Protein AF-A0A6P8WBK1-F1 (afdb_monomer)

Structure (mmCIF, N/CA/C/O backbone):
data_AF-A0A6P8WBK1-F1
#
_entry.id   AF-A0A6P8WBK1-F1
#
loop_
_atom_site.group_PDB
_atom_site.id
_atom_site.type_symbol
_atom_site.label_atom_id
_atom_site.label_alt_id
_atom_site.label_comp_id
_atom_site.label_asym_id
_atom_site.label_entity_id
_atom_site.label_seq_id
_atom_site.pdbx_PDB_ins_code
_atom_site.Cartn_x
_atom_site.Cartn_y
_atom_site.Cartn_z
_atom_site.occupancy
_atom_site.B_iso_or_equiv
_atom_site.auth_seq_id
_atom_site.auth_comp_id
_atom_site.auth_asym_id
_atom_site.auth_atom_id
_atom_site.pdbx_PDB_model_num
ATOM 1 N N . MET A 1 1 ? 3.981 6.928 -45.969 1.00 49.25 1 MET A N 1
ATOM 2 C CA . MET A 1 1 ? 4.289 7.578 -47.267 1.00 49.25 1 MET A CA 1
ATOM 3 C C . MET A 1 1 ? 5.697 7.274 -47.770 1.00 49.25 1 MET A C 1
ATOM 5 O O . MET A 1 1 ? 5.791 6.358 -48.568 1.00 49.25 1 MET A O 1
ATOM 9 N N . LEU A 1 2 ? 6.772 7.956 -47.332 1.00 50.53 2 LEU A N 1
ATOM 10 C CA . LEU A 1 2 ? 8.118 7.822 -47.944 1.00 50.53 2 LEU A CA 1
ATOM 11 C C . LEU A 1 2 ? 8.591 6.363 -48.111 1.00 50.53 2 LEU A C 1
ATOM 13 O O . LEU A 1 2 ? 8.940 5.951 -49.212 1.00 50.53 2 LEU A O 1
ATOM 17 N N . SER A 1 3 ? 8.511 5.557 -47.048 1.00 50.16 3 SER A N 1
ATOM 18 C CA . SER A 1 3 ? 8.897 4.136 -47.063 1.00 50.16 3 SER A CA 1
ATOM 19 C C . SER A 1 3 ? 8.063 3.263 -48.009 1.00 50.16 3 SER A C 1
ATOM 21 O O . SER A 1 3 ? 8.526 2.206 -48.412 1.00 50.16 3 SER A O 1
ATOM 23 N N . ILE A 1 4 ? 6.843 3.698 -48.345 1.00 50.34 4 ILE A N 1
ATOM 24 C CA . ILE A 1 4 ? 5.901 2.976 -49.211 1.00 50.34 4 ILE A CA 1
ATOM 25 C C . ILE A 1 4 ? 6.202 3.305 -50.676 1.00 50.34 4 ILE A C 1
ATOM 27 O O . ILE A 1 4 ? 6.369 2.392 -51.473 1.00 50.34 4 ILE A O 1
ATOM 31 N N . LYS A 1 5 ? 6.383 4.590 -51.027 1.00 50.84 5 LYS A N 1
ATOM 32 C CA . LYS A 1 5 ? 6.794 4.969 -52.393 1.00 50.84 5 LYS A CA 1
ATOM 33 C C . LYS A 1 5 ? 8.163 4.394 -52.777 1.00 50.84 5 LYS A C 1
ATOM 35 O O . LYS A 1 5 ? 8.322 3.948 -53.902 1.00 50.84 5 LYS A O 1
ATOM 40 N N . ARG A 1 6 ? 9.116 4.305 -51.840 1.00 52.78 6 ARG A N 1
ATOM 41 C CA . ARG A 1 6 ? 10.422 3.657 -52.086 1.00 52.78 6 ARG A CA 1
ATOM 42 C C . ARG A 1 6 ? 10.307 2.159 -52.444 1.00 52.78 6 ARG A C 1
ATOM 44 O O . ARG A 1 6 ? 11.237 1.615 -53.025 1.00 52.78 6 ARG A O 1
ATOM 51 N N . ALA A 1 7 ? 9.201 1.492 -52.109 1.00 52.00 7 ALA A N 1
ATOM 52 C CA . ALA A 1 7 ? 8.960 0.093 -52.468 1.00 52.00 7 ALA A CA 1
ATOM 53 C C . ALA A 1 7 ? 8.260 -0.086 -53.833 1.00 52.00 7 ALA A C 1
ATOM 55 O O . ALA A 1 7 ? 8.125 -1.217 -54.285 1.00 52.00 7 ALA A O 1
ATOM 56 N N . ALA A 1 8 ? 7.817 1.000 -54.482 1.00 54.19 8 ALA A N 1
ATOM 57 C CA . ALA A 1 8 ? 7.004 0.954 -55.702 1.00 54.19 8 ALA A CA 1
ATOM 58 C C . ALA A 1 8 ? 7.810 0.936 -57.019 1.00 54.19 8 ALA A C 1
ATOM 60 O O . ALA A 1 8 ? 7.217 0.828 -58.084 1.00 54.19 8 ALA A O 1
ATOM 61 N N . GLY A 1 9 ? 9.142 1.036 -56.967 1.00 53.72 9 GLY A N 1
ATOM 62 C CA . GLY A 1 9 ? 10.023 0.928 -58.140 1.00 53.72 9 GLY A CA 1
ATOM 63 C C . GLY A 1 9 ? 10.245 2.218 -58.942 1.00 53.72 9 GLY A C 1
ATOM 64 O O . GLY A 1 9 ? 11.305 2.340 -59.546 1.00 53.72 9 GLY A O 1
ATOM 65 N N . ASP A 1 10 ? 9.319 3.183 -58.898 1.00 53.72 10 ASP A N 1
ATOM 66 C CA . ASP A 1 10 ? 9.472 4.504 -59.536 1.00 53.72 10 ASP A CA 1
ATOM 67 C C . ASP A 1 10 ? 10.758 5.243 -59.102 1.00 53.72 10 ASP A C 1
ATOM 69 O O . ASP A 1 10 ? 11.183 5.143 -57.944 1.00 53.72 10 ASP A O 1
ATOM 73 N N . ASP A 1 11 ? 11.304 6.082 -59.996 1.00 54.44 11 ASP A N 1
ATOM 74 C CA . ASP A 1 11 ? 12.456 6.965 -59.750 1.00 54.44 11 ASP A CA 1
ATOM 75 C C . ASP A 1 11 ? 12.191 7.983 -58.623 1.00 54.44 11 ASP A C 1
ATOM 77 O O . ASP A 1 11 ? 11.769 9.129 -58.820 1.00 54.44 11 ASP A O 1
ATOM 81 N N . PHE A 1 12 ? 12.432 7.547 -57.387 1.00 58.59 12 PHE A N 1
ATOM 82 C CA . PHE A 1 12 ? 12.111 8.312 -56.190 1.00 58.59 12 PHE A CA 1
ATOM 83 C C . PHE A 1 12 ? 13.160 9.394 -55.889 1.00 58.59 12 PHE A C 1
ATOM 85 O O . PHE A 1 12 ? 14.074 9.204 -55.079 1.00 58.59 12 PHE A O 1
ATOM 92 N N . ASN A 1 13 ? 12.979 10.571 -56.486 1.00 66.12 13 ASN A N 1
ATOM 93 C CA . ASN A 1 13 ? 13.666 11.784 -56.050 1.00 66.12 13 ASN A CA 1
ATOM 94 C C . ASN A 1 13 ? 13.172 12.242 -54.665 1.00 66.12 13 ASN A C 1
ATOM 96 O O . ASN A 1 13 ? 11.973 12.282 -54.379 1.00 66.12 13 ASN A O 1
ATOM 100 N N . TYR A 1 14 ? 14.113 12.614 -53.793 1.00 72.25 14 TYR A N 1
ATOM 101 C CA . TYR A 1 14 ? 13.804 13.183 -52.478 1.00 72.25 14 TYR A CA 1
ATOM 102 C C . TYR A 1 14 ? 13.418 14.660 -52.621 1.00 72.25 14 TYR A C 1
ATOM 104 O O . TYR A 1 14 ? 14.058 15.361 -53.406 1.00 72.25 14 TYR A O 1
ATOM 112 N N . PRO A 1 15 ? 12.445 15.166 -51.838 1.00 80.06 15 PRO A N 1
ATOM 113 C CA . PRO A 1 15 ? 12.038 16.564 -51.923 1.00 80.06 15 PRO A CA 1
ATOM 114 C C . PRO A 1 15 ? 13.207 17.522 -51.682 1.00 80.06 15 PRO A C 1
ATOM 116 O O . PRO A 1 15 ? 13.908 17.428 -50.669 1.00 80.06 15 PRO A O 1
ATOM 119 N N . CYS A 1 16 ? 13.399 18.465 -52.598 1.00 81.31 16 CYS A N 1
ATOM 120 C CA . CYS A 1 16 ? 14.460 19.458 -52.520 1.00 81.31 16 CYS A CA 1
ATOM 121 C C . CYS A 1 16 ? 14.173 20.522 -51.442 1.00 81.31 16 CYS A C 1
ATOM 123 O O . CYS A 1 16 ? 13.062 20.647 -50.922 1.00 81.31 16 CYS A O 1
ATOM 125 N N . SER A 1 17 ? 15.165 21.364 -51.127 1.00 81.62 17 SER A N 1
ATOM 126 C CA . SER A 1 17 ? 15.037 22.429 -50.110 1.00 81.62 17 SER A CA 1
ATOM 127 C C . SER A 1 17 ? 13.843 23.379 -50.350 1.00 81.62 17 SER A C 1
ATOM 129 O O . SER A 1 17 ? 13.209 23.850 -49.399 1.00 81.62 17 SER A O 1
ATOM 131 N N . ARG A 1 18 ? 13.469 23.612 -51.620 1.00 86.50 18 ARG A N 1
ATOM 132 C CA . ARG A 1 18 ? 12.297 24.419 -52.003 1.00 86.50 18 ARG A CA 1
ATOM 133 C C . ARG A 1 18 ? 10.975 23.711 -51.682 1.00 86.50 18 ARG A C 1
ATOM 135 O O . ARG A 1 18 ? 10.062 24.343 -51.164 1.00 86.50 18 ARG A O 1
ATOM 142 N N . GLU A 1 19 ? 10.878 22.406 -51.912 1.00 84.94 19 GLU A N 1
ATOM 143 C CA . GLU A 1 19 ? 9.683 21.615 -51.585 1.00 84.94 19 GLU A CA 1
ATOM 144 C C . GLU A 1 19 ? 9.542 21.400 -50.073 1.00 84.94 19 GLU A C 1
ATOM 146 O O . GLU A 1 19 ? 8.445 21.521 -49.533 1.00 84.94 19 GLU A O 1
ATOM 151 N N . LEU A 1 20 ? 10.655 21.179 -49.363 1.00 88.12 20 LEU A N 1
ATOM 152 C CA . LEU A 1 20 ? 10.691 21.131 -47.895 1.00 88.12 20 LEU A CA 1
ATOM 153 C C . LEU A 1 20 ? 10.234 22.458 -47.267 1.00 88.12 20 LEU A C 1
ATOM 155 O O . LEU A 1 20 ? 9.553 22.450 -46.244 1.00 88.12 20 LEU A O 1
ATOM 159 N N . THR A 1 21 ? 10.537 23.590 -47.912 1.00 89.25 21 THR A N 1
ATOM 160 C CA . THR A 1 21 ? 10.024 24.918 -47.534 1.00 89.25 21 THR A CA 1
ATOM 161 C C . THR A 1 21 ? 8.502 25.018 -47.702 1.00 89.25 21 THR A C 1
ATOM 163 O O . THR A 1 21 ? 7.817 25.491 -46.796 1.00 89.25 21 THR A O 1
ATOM 166 N N . VAL A 1 22 ? 7.951 24.547 -48.827 1.00 90.12 22 VAL A N 1
ATOM 167 C CA . VAL A 1 22 ? 6.494 24.543 -49.071 1.00 90.12 22 VAL A CA 1
ATOM 168 C C . VAL A 1 22 ? 5.770 23.614 -48.089 1.00 90.12 22 VAL A C 1
ATOM 170 O O . VAL A 1 22 ? 4.763 24.008 -47.501 1.00 90.12 22 VAL A O 1
ATOM 173 N N . MET A 1 23 ? 6.306 22.415 -47.842 1.00 90.62 23 MET A N 1
ATOM 174 C CA . MET A 1 23 ? 5.750 21.477 -46.861 1.00 90.62 23 MET A CA 1
ATOM 175 C C . MET A 1 23 ? 5.781 22.031 -45.433 1.00 90.62 23 MET A C 1
ATOM 177 O O . MET A 1 23 ? 4.791 21.896 -44.721 1.00 90.62 23 MET A O 1
ATOM 181 N N . ALA A 1 24 ? 6.866 22.691 -45.017 1.00 89.50 24 ALA A N 1
ATOM 182 C CA . ALA A 1 24 ? 6.954 23.298 -43.688 1.00 89.50 24 ALA A CA 1
ATOM 183 C C . ALA A 1 24 ? 5.895 24.393 -43.471 1.00 89.50 24 ALA A C 1
ATOM 185 O O . ALA A 1 24 ? 5.246 24.412 -42.428 1.00 89.50 24 ALA A O 1
ATOM 186 N N . LYS A 1 25 ? 5.665 25.253 -44.475 1.00 89.94 25 LYS A N 1
ATOM 187 C CA . LYS A 1 25 ? 4.601 26.270 -44.436 1.00 89.94 25 LYS A CA 1
ATOM 188 C C . LYS A 1 25 ? 3.211 25.640 -44.320 1.00 89.94 25 LYS A C 1
ATOM 190 O O . LYS A 1 25 ? 2.464 25.995 -43.415 1.00 89.94 25 LYS A O 1
ATOM 195 N N . ARG A 1 26 ? 2.897 24.658 -45.174 1.00 90.19 26 ARG A N 1
ATOM 196 C CA . ARG A 1 26 ? 1.583 23.989 -45.190 1.00 90.19 26 ARG A CA 1
ATOM 197 C C . ARG A 1 26 ? 1.305 23.173 -43.918 1.00 90.19 26 ARG A C 1
ATOM 199 O O . ARG A 1 26 ? 0.159 23.062 -43.495 1.00 90.19 26 ARG A O 1
ATOM 206 N N . LEU A 1 27 ? 2.342 22.631 -43.273 1.00 88.81 27 LEU A N 1
ATOM 207 C CA . LEU A 1 27 ? 2.215 21.990 -41.958 1.00 88.81 27 LEU A CA 1
ATOM 208 C C . LEU A 1 27 ? 1.874 22.995 -40.850 1.00 88.81 27 LEU A C 1
ATOM 210 O O . LEU A 1 27 ? 1.085 22.663 -39.979 1.00 88.81 27 LEU A O 1
ATOM 214 N N . ILE A 1 28 ? 2.426 24.209 -40.888 1.00 87.81 28 ILE A N 1
ATOM 215 C CA . ILE A 1 28 ? 2.133 25.289 -39.926 1.00 87.81 28 ILE A CA 1
ATOM 216 C C . ILE A 1 28 ? 0.763 25.940 -40.151 1.00 87.81 28 ILE A C 1
ATOM 218 O O . ILE A 1 28 ? 0.127 26.405 -39.206 1.00 87.81 28 ILE A O 1
ATOM 222 N N . GLU A 1 29 ? 0.303 25.959 -41.398 1.00 87.88 29 GLU A N 1
ATOM 223 C CA . GLU A 1 29 ? -1.050 26.360 -41.781 1.00 87.88 29 GLU A CA 1
ATOM 224 C C . GLU A 1 29 ? -2.097 25.378 -41.231 1.00 87.88 29 GLU A C 1
ATOM 226 O O . GLU A 1 29 ? -3.065 25.801 -40.604 1.00 87.88 29 GLU A O 1
ATOM 231 N N . TYR A 1 30 ? -1.864 24.069 -41.386 1.00 87.56 30 TYR A N 1
ATOM 232 C CA . TYR A 1 30 ? -2.767 23.015 -40.905 1.00 87.56 30 TYR A CA 1
ATOM 233 C C . TYR A 1 30 ? -2.643 22.732 -39.392 1.00 87.56 30 TYR A C 1
ATOM 235 O O . TYR A 1 30 ? -3.609 22.319 -38.754 1.00 87.56 30 TYR A O 1
ATOM 243 N N . TYR A 1 31 ? -1.467 22.964 -38.799 1.00 85.94 31 TYR A N 1
ATOM 244 C CA . TYR A 1 31 ? -1.184 22.758 -37.375 1.00 85.94 31 TYR A CA 1
ATOM 245 C C . TYR A 1 31 ? -0.540 24.017 -36.753 1.00 85.94 31 TYR A C 1
ATOM 247 O O . TYR A 1 31 ? 0.684 24.074 -36.590 1.00 85.94 31 TYR A O 1
ATOM 255 N N . PRO A 1 32 ? -1.338 25.033 -36.359 1.00 83.25 32 PRO A N 1
ATOM 256 C CA . PRO A 1 32 ? -0.823 26.325 -35.889 1.00 83.25 32 PRO A CA 1
ATOM 257 C C . PRO A 1 32 ? 0.069 26.266 -34.640 1.00 83.25 32 PRO A C 1
ATOM 259 O O . PRO A 1 32 ? 0.881 27.165 -34.433 1.00 83.25 32 PRO A O 1
ATOM 262 N N . MET A 1 33 ? -0.030 25.208 -33.826 1.00 84.75 33 MET A N 1
ATOM 263 C CA . MET A 1 33 ? 0.845 24.983 -32.667 1.00 84.75 33 MET A CA 1
ATOM 264 C C . MET A 1 33 ? 2.287 24.587 -33.035 1.00 84.75 33 MET A C 1
ATOM 266 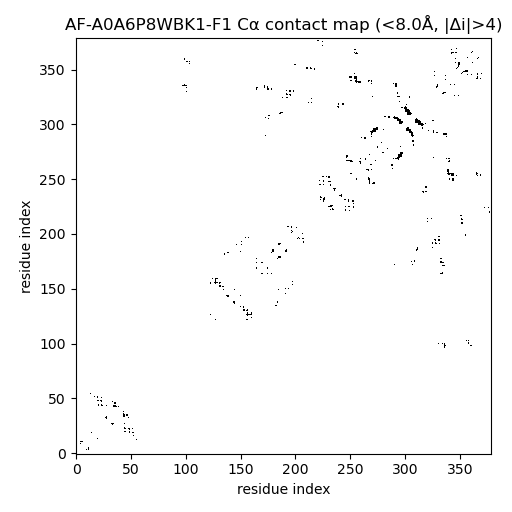O O . MET A 1 33 ? 3.133 24.502 -32.153 1.00 84.75 33 MET A O 1
ATOM 270 N N . LEU A 1 34 ? 2.588 24.363 -34.321 1.00 81.44 34 LEU A N 1
ATOM 271 C CA . LEU A 1 34 ? 3.954 24.158 -34.821 1.00 81.44 34 LEU A CA 1
ATOM 272 C C . LEU A 1 34 ? 4.682 25.473 -35.164 1.00 81.44 34 LEU A C 1
ATOM 274 O O . LEU A 1 34 ? 5.826 25.428 -35.619 1.00 81.44 34 LEU A O 1
ATOM 278 N N . ARG A 1 35 ? 4.035 26.635 -34.982 1.00 79.94 35 ARG A N 1
ATOM 279 C CA . ARG A 1 35 ? 4.643 27.956 -35.205 1.00 79.94 35 ARG A CA 1
ATOM 280 C C . ARG A 1 35 ? 5.620 28.308 -34.093 1.00 79.94 35 ARG A C 1
ATOM 282 O O . ARG A 1 35 ? 5.254 28.354 -32.920 1.00 79.94 35 ARG A O 1
ATOM 289 N N . ASP A 1 36 ? 6.839 28.649 -34.486 1.00 72.50 36 ASP A N 1
ATOM 290 C CA . ASP A 1 36 ? 7.854 29.157 -33.573 1.00 72.50 36 ASP A CA 1
ATOM 291 C C . ASP A 1 36 ? 7.599 30.641 -33.252 1.00 72.50 36 ASP A C 1
ATOM 293 O O . ASP A 1 36 ? 8.038 31.535 -33.976 1.00 72.50 36 ASP A O 1
ATOM 297 N N . ARG A 1 37 ? 6.861 30.902 -32.163 1.00 68.19 37 ARG A N 1
ATOM 298 C CA . ARG A 1 37 ? 6.502 32.264 -31.715 1.00 68.19 37 ARG A CA 1
ATOM 299 C C . ARG A 1 37 ? 7.699 33.113 -31.259 1.00 68.19 37 ARG A C 1
ATOM 301 O O . ARG A 1 37 ? 7.513 34.299 -31.013 1.00 68.19 37 ARG A O 1
ATOM 308 N N . SER A 1 38 ? 8.899 32.536 -31.135 1.00 66.62 38 SER A N 1
ATOM 309 C CA . SER A 1 38 ? 10.115 33.272 -30.753 1.00 66.62 38 SER A CA 1
ATOM 310 C C . SER A 1 38 ? 10.794 33.986 -31.930 1.00 66.62 38 SER A C 1
ATOM 312 O O . SER A 1 38 ? 11.631 34.862 -31.720 1.00 66.62 38 SER A O 1
ATOM 314 N N . GLN A 1 39 ? 10.445 33.630 -33.172 1.00 59.78 39 GLN A N 1
ATOM 315 C CA . GLN A 1 39 ? 11.087 34.153 -34.379 1.00 59.78 39 GLN A CA 1
ATOM 316 C C . GLN A 1 39 ? 10.207 35.186 -35.092 1.00 59.78 39 GLN A C 1
ATOM 318 O O . GLN A 1 39 ? 8.990 35.040 -35.190 1.00 59.78 39 GLN A O 1
ATOM 323 N N . THR A 1 40 ? 10.832 36.225 -35.654 1.00 57.47 40 THR A N 1
ATOM 324 C CA . THR A 1 40 ? 10.134 37.258 -36.433 1.00 57.47 40 THR A CA 1
ATOM 325 C C . THR A 1 40 ? 9.392 36.633 -37.626 1.00 57.47 40 THR A C 1
ATOM 327 O O . THR A 1 40 ? 9.942 35.783 -38.332 1.00 57.47 40 THR A O 1
ATOM 330 N N . SER A 1 41 ? 8.161 37.088 -37.892 1.00 59.25 41 SER A N 1
ATOM 331 C CA . SER A 1 41 ? 7.135 36.413 -38.724 1.00 59.25 41 SER A CA 1
ATOM 332 C C . SER A 1 41 ? 7.546 35.953 -40.135 1.00 59.25 41 SER A C 1
ATOM 334 O O . SER A 1 41 ? 6.912 35.082 -40.730 1.00 59.25 41 SER A O 1
ATOM 336 N N . ARG A 1 42 ? 8.643 36.476 -40.694 1.00 57.59 42 ARG A N 1
ATOM 337 C CA . ARG A 1 42 ? 9.195 36.030 -41.985 1.00 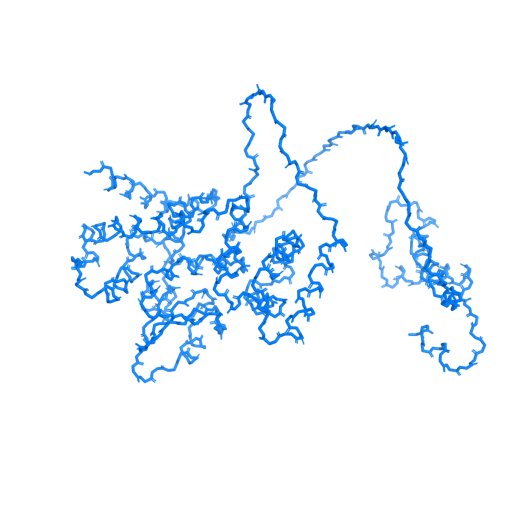57.59 42 ARG A CA 1
ATOM 338 C C . ARG A 1 42 ? 9.736 34.581 -41.946 1.00 57.59 42 ARG A C 1
ATOM 340 O O . ARG A 1 42 ? 9.844 33.966 -43.010 1.00 57.59 42 ARG A O 1
ATOM 347 N N . ALA A 1 43 ? 10.035 34.025 -40.763 1.00 68.12 43 ALA A N 1
ATOM 348 C CA . ALA A 1 43 ? 10.775 32.764 -40.592 1.00 68.12 43 ALA A CA 1
ATOM 349 C C . ALA A 1 43 ? 10.078 31.641 -39.780 1.00 68.12 43 ALA A C 1
ATOM 351 O O . ALA A 1 43 ? 10.697 30.596 -39.589 1.00 68.12 43 ALA A O 1
ATOM 352 N N . GLU A 1 44 ? 8.807 31.784 -39.367 1.00 80.00 44 GLU A N 1
ATOM 353 C CA . GLU A 1 44 ? 8.071 30.840 -38.475 1.00 80.00 44 GLU A CA 1
ATOM 354 C C . GLU A 1 44 ? 8.177 29.338 -38.845 1.00 80.00 44 GLU A C 1
ATOM 356 O O . GLU A 1 44 ? 8.036 28.461 -37.994 1.00 80.00 44 GLU A O 1
ATOM 361 N N . TRP A 1 45 ? 8.419 29.031 -40.123 1.00 82.06 45 TRP A N 1
ATOM 362 C CA . TRP A 1 45 ? 8.482 27.690 -40.717 1.00 82.06 45 TRP A CA 1
ATOM 363 C C . TRP A 1 45 ? 9.891 27.080 -40.792 1.00 82.06 45 TRP A C 1
ATOM 365 O O . TRP A 1 45 ? 10.030 25.901 -41.132 1.00 82.06 45 TRP A O 1
ATOM 375 N N . GLU A 1 46 ? 10.946 27.828 -40.462 1.00 85.25 46 GLU A N 1
ATOM 376 C CA . GLU A 1 46 ? 12.328 27.355 -40.598 1.00 85.25 46 GLU A CA 1
ATOM 377 C C . GLU A 1 46 ? 12.661 26.240 -39.587 1.00 85.25 46 GLU A C 1
ATOM 379 O O . GLU A 1 46 ? 13.359 25.282 -39.927 1.00 85.25 46 GLU A O 1
ATOM 384 N N . THR A 1 47 ? 12.102 26.290 -38.372 1.00 86.56 47 THR A N 1
ATOM 385 C CA . THR A 1 47 ? 12.254 25.233 -37.352 1.00 86.56 47 THR A CA 1
ATOM 386 C C . THR A 1 47 ? 11.640 23.904 -37.823 1.00 86.56 47 THR A C 1
ATOM 388 O O . THR A 1 47 ? 12.289 22.858 -37.739 1.00 86.56 47 THR A O 1
ATOM 391 N N . VAL A 1 48 ? 10.443 23.932 -38.425 1.00 87.75 48 VAL A N 1
ATOM 392 C CA . VAL A 1 48 ? 9.795 22.745 -39.019 1.00 87.75 48 VAL A CA 1
ATOM 393 C C . VAL A 1 48 ? 10.588 22.227 -40.225 1.00 87.75 48 VAL A C 1
ATOM 395 O O . VAL A 1 48 ? 10.869 21.031 -40.318 1.00 87.75 48 VAL A O 1
ATOM 398 N N . LYS A 1 49 ? 11.039 23.117 -41.119 1.00 88.88 49 LYS A N 1
ATOM 399 C CA . LYS A 1 49 ? 11.891 22.767 -42.270 1.00 88.88 49 LYS A CA 1
ATOM 400 C C . LYS A 1 49 ? 13.196 22.086 -41.850 1.00 88.88 49 LYS A C 1
ATOM 402 O O . LYS A 1 49 ? 13.559 21.078 -42.454 1.00 88.88 49 LYS A O 1
ATOM 407 N N . LYS A 1 50 ? 13.878 22.569 -40.804 1.00 87.31 50 LYS A N 1
ATOM 408 C CA . LYS A 1 50 ? 15.090 21.932 -40.250 1.00 87.31 50 LYS A CA 1
ATOM 409 C C . LYS A 1 50 ? 14.813 20.498 -39.780 1.00 87.31 50 LYS A C 1
ATOM 411 O O . LYS A 1 50 ? 15.613 19.602 -40.054 1.00 87.31 50 LYS A O 1
ATOM 416 N N . GLN A 1 51 ? 13.664 20.245 -39.145 1.00 87.50 51 GLN A N 1
ATOM 417 C CA . GLN A 1 51 ? 13.259 18.886 -38.761 1.00 87.50 51 GLN A CA 1
ATOM 418 C C . GLN A 1 51 ? 12.964 17.993 -39.978 1.00 87.50 51 GLN A C 1
ATOM 420 O O . GLN A 1 51 ? 13.412 16.844 -40.009 1.00 87.50 51 GLN A O 1
ATOM 425 N N . LEU A 1 52 ? 12.265 18.508 -40.999 1.00 87.50 52 LEU A N 1
ATOM 426 C CA . LEU A 1 52 ? 12.005 17.776 -42.246 1.00 87.50 52 LEU A CA 1
ATOM 427 C C . LEU A 1 52 ? 13.305 17.441 -42.997 1.00 87.50 52 LEU A C 1
ATOM 429 O O . LEU A 1 52 ? 13.490 16.301 -43.419 1.00 87.50 52 LEU A O 1
ATOM 433 N N . LEU A 1 53 ? 14.237 18.393 -43.104 1.00 85.19 53 LEU A N 1
ATOM 434 C CA . LEU A 1 53 ? 15.542 18.184 -43.737 1.00 85.19 53 LEU A CA 1
ATOM 435 C C . LEU A 1 53 ? 16.356 17.109 -43.001 1.00 85.19 53 LEU A C 1
ATOM 437 O O . LEU A 1 53 ? 16.863 16.190 -43.639 1.00 85.19 53 LEU A O 1
ATOM 441 N N . LYS A 1 54 ? 16.399 17.151 -41.661 1.00 83.81 54 LYS A N 1
ATOM 442 C CA . LYS A 1 54 ? 17.043 16.115 -40.834 1.00 83.81 54 LYS A CA 1
ATOM 443 C C . LYS A 1 54 ? 16.385 14.739 -41.012 1.00 83.81 54 LYS A C 1
ATOM 445 O O . LYS A 1 54 ? 17.081 13.726 -41.058 1.00 83.81 54 LYS A O 1
ATOM 450 N N . ARG A 1 55 ? 15.052 14.680 -41.157 1.00 81.06 55 ARG A N 1
ATOM 451 C CA . ARG A 1 55 ? 14.319 13.440 -41.483 1.00 81.06 55 ARG A CA 1
ATOM 452 C C . ARG A 1 55 ? 14.701 12.899 -42.866 1.00 81.06 55 ARG A C 1
ATOM 454 O O . ARG A 1 55 ? 14.883 11.692 -42.976 1.00 81.06 55 ARG A O 1
ATOM 461 N N . VAL A 1 56 ? 14.860 13.750 -43.885 1.00 78.88 56 VAL A N 1
ATOM 462 C CA . VAL A 1 56 ? 15.328 13.333 -45.222 1.00 78.88 56 VAL A CA 1
ATOM 463 C C . VAL A 1 56 ? 16.780 12.850 -45.170 1.00 78.88 56 VAL A C 1
ATOM 465 O O . VAL A 1 56 ? 17.049 11.739 -45.612 1.00 78.88 56 VAL A O 1
ATOM 468 N N . GLN A 1 57 ? 17.691 13.609 -44.554 1.00 72.81 57 GLN A N 1
ATOM 469 C CA . GLN A 1 57 ? 19.115 13.259 -44.441 1.00 72.81 57 GLN A CA 1
ATOM 470 C C . GLN A 1 57 ? 19.345 11.906 -43.744 1.00 72.81 57 GLN A C 1
ATOM 472 O O . GLN A 1 57 ? 20.111 11.078 -44.236 1.00 72.81 57 GLN A O 1
ATOM 477 N N . ASN A 1 58 ? 18.618 11.639 -42.652 1.00 71.31 58 ASN A N 1
ATOM 478 C CA . ASN A 1 58 ? 18.637 10.346 -41.955 1.00 71.31 58 ASN A CA 1
ATOM 479 C C . ASN A 1 58 ? 18.091 9.176 -42.799 1.00 71.31 58 ASN A C 1
ATOM 481 O O . ASN A 1 58 ? 18.302 8.018 -42.448 1.00 71.31 58 ASN A O 1
ATOM 485 N N . VAL A 1 59 ? 17.346 9.468 -43.867 1.00 66.62 59 VAL A N 1
ATOM 486 C CA . VAL A 1 59 ? 16.700 8.493 -44.755 1.00 66.62 59 VAL A CA 1
ATOM 487 C C . VAL A 1 59 ? 17.494 8.298 -46.055 1.00 66.62 59 VAL A C 1
ATOM 489 O O . VAL A 1 59 ? 17.375 7.236 -46.668 1.00 66.62 59 VAL A O 1
ATOM 492 N N . THR A 1 60 ? 18.320 9.265 -46.470 1.00 56.09 60 THR A N 1
ATOM 493 C CA . THR A 1 60 ? 19.144 9.219 -47.695 1.00 56.09 60 THR A CA 1
ATOM 494 C C . THR A 1 60 ? 20.509 8.540 -47.540 1.00 56.09 60 THR A C 1
ATOM 496 O O . THR A 1 60 ? 21.186 8.333 -48.543 1.00 56.09 60 THR A O 1
ATOM 499 N N . THR A 1 61 ? 20.951 8.191 -46.328 1.00 43.97 61 THR A N 1
ATOM 500 C CA . THR A 1 61 ? 22.254 7.532 -46.122 1.00 43.97 61 THR A CA 1
ATOM 501 C C . THR A 1 61 ? 22.278 6.112 -46.725 1.00 43.97 61 THR A C 1
ATOM 503 O O . THR A 1 61 ? 21.427 5.286 -46.384 1.00 43.97 61 THR A O 1
ATOM 506 N N . PRO A 1 62 ? 23.232 5.781 -47.625 1.00 39.81 62 PRO A N 1
ATOM 507 C CA . PRO A 1 62 ? 23.287 4.459 -48.251 1.00 39.81 62 PRO A CA 1
ATOM 508 C C . PRO A 1 62 ? 23.607 3.316 -47.278 1.00 39.81 62 PRO A C 1
ATOM 510 O O . PRO A 1 62 ? 24.217 3.512 -46.226 1.00 39.81 62 PRO A O 1
ATOM 513 N N . LYS A 1 63 ? 23.244 2.091 -47.686 1.00 46.81 63 LYS A N 1
ATOM 514 C CA . LYS A 1 63 ? 23.525 0.827 -46.983 1.00 46.81 63 LYS A CA 1
ATOM 515 C C . LYS A 1 63 ? 25.002 0.747 -46.560 1.00 46.81 63 LYS A C 1
ATOM 517 O O . LYS A 1 63 ? 25.874 0.517 -47.398 1.00 46.81 63 LYS A O 1
ATOM 522 N N . LYS A 1 64 ? 25.290 0.882 -45.262 1.00 36.31 64 LYS A N 1
ATOM 523 C CA . LYS A 1 64 ? 26.649 0.699 -44.734 1.00 36.31 64 LYS A CA 1
ATOM 524 C C . LYS A 1 64 ? 27.023 -0.782 -44.847 1.00 36.31 64 LYS A C 1
ATOM 526 O O . LYS A 1 64 ? 26.431 -1.610 -44.159 1.00 36.31 64 LYS A O 1
ATOM 531 N N . LYS A 1 65 ? 27.982 -1.118 -45.721 1.00 38.31 65 LYS A N 1
ATOM 532 C CA . LYS A 1 65 ? 28.556 -2.473 -45.787 1.00 38.31 65 LYS A CA 1
ATOM 533 C C . LYS A 1 65 ? 29.084 -2.860 -44.402 1.00 38.31 65 LYS A C 1
ATOM 535 O O . LYS A 1 65 ? 29.707 -2.040 -43.726 1.00 38.31 65 LYS A O 1
ATOM 540 N N . GLN A 1 66 ? 28.828 -4.099 -43.995 1.00 37.03 66 GLN A N 1
ATOM 541 C CA . GLN A 1 66 ? 29.370 -4.666 -42.764 1.00 37.03 66 GLN A CA 1
ATOM 542 C C . GLN A 1 66 ? 30.900 -4.728 -42.887 1.00 37.03 66 GLN A C 1
ATOM 544 O O . GLN A 1 66 ? 31.419 -5.214 -43.889 1.00 37.03 66 GLN A O 1
ATOM 549 N N . GLY A 1 67 ? 31.610 -4.170 -41.906 1.00 38.56 67 GLY A N 1
ATOM 550 C CA . GLY A 1 67 ? 33.065 -4.017 -41.919 1.00 38.56 67 GLY A CA 1
ATOM 551 C C . GLY A 1 67 ? 33.663 -4.310 -40.546 1.00 38.56 67 GLY A C 1
ATOM 552 O O . GLY A 1 67 ? 32.974 -4.193 -39.532 1.00 38.56 67 GLY A O 1
ATOM 553 N N . SER A 1 68 ? 34.925 -4.733 -40.540 1.00 33.50 68 SER A N 1
ATOM 554 C CA . SER A 1 68 ? 35.592 -5.375 -39.404 1.00 33.50 68 SER A CA 1
ATOM 555 C C . SER A 1 68 ? 35.725 -4.498 -38.154 1.00 33.50 68 SER A C 1
ATOM 557 O O . SER A 1 68 ? 35.948 -3.290 -38.235 1.00 33.50 68 SER A O 1
ATOM 559 N N . THR A 1 69 ? 35.643 -5.136 -36.986 1.00 38.09 69 THR A N 1
ATOM 560 C CA . THR A 1 69 ? 35.740 -4.516 -35.656 1.00 38.09 69 THR A CA 1
ATOM 561 C C . THR A 1 69 ? 37.142 -3.946 -35.369 1.00 38.09 69 THR A C 1
ATOM 563 O O . THR A 1 69 ? 38.107 -4.712 -35.385 1.00 38.09 69 THR A O 1
ATOM 566 N N . PRO A 1 70 ? 37.291 -2.649 -35.032 1.00 39.19 70 PRO A N 1
ATOM 567 C CA . PRO A 1 70 ? 38.546 -2.093 -34.515 1.00 39.19 70 PRO A CA 1
ATOM 568 C C . PRO A 1 70 ? 38.745 -2.396 -33.021 1.00 39.19 70 PRO A C 1
ATOM 570 O O . PRO A 1 70 ? 37.781 -2.487 -32.262 1.00 39.19 70 PRO A O 1
ATOM 573 N N . SER A 1 71 ? 40.003 -2.516 -32.583 1.00 28.84 71 SER A N 1
ATOM 574 C CA . SER A 1 71 ? 40.352 -2.892 -31.203 1.00 28.84 71 SER A CA 1
ATOM 575 C C . SER A 1 71 ? 40.492 -1.705 -30.227 1.00 28.84 71 SER A C 1
ATOM 577 O O . SER A 1 71 ? 40.604 -0.540 -30.602 1.00 28.84 71 SER A O 1
ATOM 579 N N . ARG A 1 72 ? 40.483 -2.051 -28.938 1.00 34.16 72 ARG A N 1
ATOM 580 C CA . ARG A 1 72 ? 40.432 -1.220 -27.723 1.00 34.16 72 ARG A CA 1
ATOM 581 C C . ARG A 1 72 ? 41.706 -0.390 -27.483 1.00 34.16 72 ARG A C 1
ATOM 583 O O . ARG A 1 72 ? 42.791 -0.961 -27.430 1.00 34.16 72 ARG A O 1
ATOM 590 N N . LYS A 1 73 ? 41.566 0.912 -27.176 1.00 29.52 73 LYS A N 1
ATOM 591 C CA . LYS A 1 73 ? 42.540 1.731 -26.408 1.00 29.52 73 LYS A CA 1
ATOM 592 C C . LYS A 1 73 ? 41.857 2.952 -25.743 1.00 29.52 73 LYS A C 1
ATOM 594 O O . LYS A 1 73 ? 40.845 3.442 -26.229 1.00 29.52 73 LYS A O 1
ATOM 599 N N . ARG A 1 74 ? 42.404 3.393 -24.603 1.00 30.58 74 ARG A N 1
ATOM 600 C CA . ARG A 1 74 ? 42.042 4.538 -23.717 1.00 30.58 74 ARG A CA 1
ATOM 601 C C . ARG A 1 74 ? 43.372 5.264 -23.363 1.00 30.58 74 ARG A C 1
ATOM 603 O O . ARG A 1 74 ? 44.415 4.652 -23.598 1.00 30.58 74 ARG A O 1
ATOM 610 N N . PRO A 1 75 ? 43.402 6.404 -22.638 1.00 45.88 75 PRO A N 1
ATOM 611 C CA . PRO A 1 75 ? 42.568 7.620 -22.697 1.00 45.88 75 PRO A CA 1
ATOM 612 C C . PRO A 1 75 ? 43.433 8.924 -22.688 1.00 45.88 75 PRO A C 1
ATOM 614 O O . PRO A 1 75 ? 44.643 8.837 -22.507 1.00 45.88 75 PRO A O 1
ATOM 617 N N . ARG A 1 76 ? 42.825 10.120 -22.837 1.00 27.03 76 ARG A N 1
ATOM 618 C CA . ARG A 1 76 ? 43.330 11.491 -22.490 1.00 27.03 76 ARG A CA 1
ATOM 619 C C . ARG A 1 76 ? 42.318 12.548 -23.007 1.00 27.03 76 ARG A C 1
ATOM 621 O O . ARG A 1 76 ? 41.623 12.228 -23.964 1.00 27.03 76 ARG A O 1
ATOM 628 N N . SER A 1 77 ? 42.200 13.795 -22.524 1.00 24.94 77 SER A N 1
ATOM 629 C CA . SER A 1 77 ? 42.425 14.409 -21.190 1.00 24.94 77 SER A CA 1
ATOM 630 C C . SER A 1 77 ? 42.081 15.919 -21.237 1.00 24.94 77 SER A C 1
ATOM 632 O O . SER A 1 77 ? 42.621 16.585 -22.116 1.00 24.94 77 SER A O 1
ATOM 634 N N . LEU A 1 78 ? 41.342 16.457 -20.245 1.00 23.98 78 LEU A N 1
ATOM 635 C CA . LEU A 1 78 ? 41.106 17.909 -19.994 1.00 23.98 78 LEU A CA 1
ATOM 636 C C . LEU A 1 78 ? 40.297 18.648 -21.107 1.00 23.98 78 LEU A C 1
ATOM 638 O O . LEU A 1 78 ? 40.113 18.096 -22.186 1.00 23.98 78 LEU A O 1
ATOM 642 N N . SER A 1 79 ? 39.712 19.844 -20.914 1.00 24.94 79 SER A N 1
ATOM 643 C CA . SER A 1 79 ? 39.740 20.817 -19.796 1.00 24.94 79 SER A CA 1
ATOM 644 C C . SER A 1 79 ? 38.364 21.480 -19.516 1.00 24.94 79 SER A C 1
ATOM 646 O O . SER A 1 79 ? 37.401 21.269 -20.245 1.00 24.94 79 SER A O 1
ATOM 648 N N . PHE A 1 80 ? 38.292 22.301 -18.458 1.00 24.72 80 PHE A N 1
ATOM 649 C CA . PHE A 1 80 ? 37.126 23.090 -18.010 1.00 24.72 80 PHE A CA 1
ATOM 650 C C . PHE A 1 80 ? 36.690 24.218 -18.969 1.00 24.72 80 PHE A C 1
ATOM 652 O O . PHE A 1 80 ? 37.543 24.825 -19.613 1.00 24.72 80 PHE A O 1
ATOM 659 N N . GLN A 1 81 ? 35.410 24.618 -18.883 1.00 25.14 81 GLN A N 1
ATOM 660 C CA . GLN A 1 81 ? 35.004 25.987 -18.492 1.00 25.14 81 GLN A CA 1
ATOM 661 C C . GLN A 1 81 ? 33.536 26.028 -17.995 1.00 25.14 81 GLN A C 1
ATOM 663 O O . GLN A 1 81 ? 32.798 25.063 -18.181 1.00 25.14 81 GLN A O 1
ATOM 668 N N . SER A 1 82 ? 33.147 27.103 -17.293 1.00 25.03 82 SER A N 1
ATOM 669 C CA . SER A 1 82 ? 31.879 27.259 -16.545 1.00 25.03 82 SER A CA 1
ATOM 670 C C . SER A 1 82 ? 31.380 28.714 -16.585 1.00 25.03 82 SER A C 1
ATOM 672 O O . SER A 1 82 ? 32.215 29.611 -16.699 1.00 25.03 82 SER A O 1
ATOM 674 N N . SER A 1 83 ? 30.062 28.951 -16.458 1.00 26.95 83 SER A N 1
ATOM 675 C CA . SER A 1 83 ? 29.443 30.225 -16.015 1.00 26.95 83 SER A CA 1
ATOM 676 C C . SER A 1 83 ? 27.943 30.078 -15.666 1.00 26.95 83 SER A C 1
ATOM 678 O O . SER A 1 83 ? 27.123 29.830 -16.544 1.00 26.95 83 SER A O 1
ATOM 680 N N . HIS A 1 84 ? 27.652 30.205 -14.365 1.00 25.66 84 HIS A N 1
ATOM 681 C CA . HIS A 1 84 ? 26.542 30.889 -13.654 1.00 25.66 84 HIS A CA 1
ATOM 682 C C . HIS A 1 84 ? 25.394 31.534 -14.486 1.00 25.66 84 HIS A C 1
ATOM 684 O O . HIS A 1 84 ? 25.674 32.195 -15.478 1.00 25.66 84 HIS A O 1
ATOM 690 N N . GLU A 1 85 ? 24.106 31.240 -14.204 1.00 24.61 85 GLU A N 1
ATOM 691 C CA . GLU A 1 85 ? 23.121 31.957 -13.316 1.00 24.61 85 GLU A CA 1
ATOM 692 C C . GLU A 1 85 ? 22.465 33.205 -13.989 1.00 24.61 85 GLU A C 1
ATOM 694 O O . GLU A 1 85 ? 22.986 33.674 -14.994 1.00 24.61 85 GLU A O 1
ATOM 699 N N . THR A 1 86 ? 21.281 33.744 -13.628 1.00 23.61 86 THR A N 1
ATOM 700 C CA . THR A 1 86 ? 20.420 33.673 -12.410 1.00 23.61 86 THR A CA 1
ATOM 701 C C . THR A 1 86 ? 18.929 33.972 -12.749 1.00 23.61 86 THR A C 1
ATOM 703 O O . THR A 1 86 ? 18.722 34.704 -13.708 1.00 23.61 86 THR A O 1
ATOM 706 N N . SER A 1 87 ? 17.958 33.471 -11.944 1.00 24.14 87 SER A N 1
ATOM 707 C CA . SER A 1 87 ? 16.567 33.967 -11.622 1.00 24.14 87 SER A CA 1
ATOM 708 C C . SER A 1 87 ? 15.661 34.603 -12.733 1.00 24.14 87 SER A C 1
ATOM 710 O O . SER A 1 87 ? 16.050 34.655 -13.889 1.00 24.14 87 SER A O 1
ATOM 712 N N . THR A 1 88 ? 14.403 35.070 -12.589 1.00 25.05 88 THR A N 1
ATOM 713 C CA . THR A 1 88 ? 13.336 35.240 -11.547 1.00 25.05 88 THR A CA 1
ATOM 714 C C . THR A 1 88 ? 12.034 35.601 -12.327 1.00 25.05 88 THR A C 1
ATOM 716 O O . THR A 1 88 ? 12.181 36.242 -13.368 1.00 25.05 88 THR A O 1
ATOM 719 N N . ASP A 1 89 ? 10.764 35.429 -11.923 1.00 26.52 89 ASP A N 1
ATOM 720 C CA . ASP A 1 89 ? 9.983 34.440 -11.130 1.00 26.52 89 ASP A CA 1
ATOM 721 C C . ASP A 1 89 ? 8.457 34.809 -11.284 1.00 26.52 89 ASP A C 1
ATOM 723 O O . ASP A 1 89 ? 8.156 35.619 -12.163 1.00 26.52 89 ASP A O 1
ATOM 727 N N . GLU A 1 90 ? 7.523 34.278 -10.460 1.00 30.47 90 GLU A N 1
ATOM 728 C CA . GLU A 1 90 ? 6.049 34.580 -10.393 1.00 30.47 90 GLU A CA 1
ATOM 729 C C . GLU A 1 90 ? 5.158 34.073 -11.575 1.00 30.47 90 GLU A C 1
ATOM 731 O O . GLU A 1 90 ? 5.652 33.878 -12.683 1.00 30.47 90 GLU A O 1
ATOM 736 N N . THR A 1 91 ? 3.815 33.922 -11.516 1.00 28.48 91 THR A N 1
ATOM 737 C CA . THR A 1 91 ? 2.812 33.442 -10.512 1.00 28.48 91 THR A CA 1
ATOM 738 C C . THR A 1 91 ? 1.434 33.360 -11.219 1.00 28.48 91 THR A C 1
ATOM 740 O O . THR A 1 91 ? 1.162 34.251 -12.017 1.00 28.48 91 THR A O 1
ATOM 743 N N . ASP A 1 92 ? 0.584 32.336 -10.971 1.00 26.98 92 ASP A N 1
ATOM 744 C CA . ASP A 1 92 ? -0.870 32.502 -10.664 1.00 26.98 92 ASP A CA 1
ATOM 745 C C . ASP A 1 92 ? -1.684 31.197 -10.424 1.00 26.98 92 ASP A C 1
ATOM 747 O O . ASP A 1 92 ? -1.228 30.081 -10.677 1.00 26.98 92 ASP A O 1
ATOM 751 N N . GLU A 1 93 ? -2.902 31.365 -9.888 1.00 28.39 93 GLU A N 1
ATOM 752 C CA . GLU A 1 93 ? -3.798 30.353 -9.294 1.00 28.39 93 GLU A CA 1
ATOM 753 C C . GLU A 1 93 ? -4.438 29.288 -10.222 1.00 28.39 93 GLU A C 1
ATOM 755 O O . GLU A 1 93 ? -4.897 29.572 -11.330 1.00 28.39 93 GLU A O 1
ATOM 760 N N . SER A 1 94 ? -4.714 28.093 -9.664 1.00 27.23 94 SER A N 1
ATOM 761 C CA . SER A 1 94 ? -6.041 27.455 -9.816 1.00 27.23 94 SER A CA 1
ATOM 762 C C . SER A 1 94 ? -6.340 26.390 -8.745 1.00 27.23 94 SER A C 1
ATOM 764 O O . SER A 1 94 ? -5.431 25.832 -8.131 1.00 27.23 94 SER A O 1
ATOM 766 N N . THR A 1 95 ? -7.622 26.096 -8.498 1.00 40.81 95 THR A N 1
ATOM 767 C CA . THR A 1 95 ? -8.089 25.334 -7.321 1.00 40.81 95 THR A CA 1
ATOM 768 C C . THR A 1 95 ? -8.570 23.908 -7.631 1.00 40.81 95 THR A C 1
ATOM 770 O O . THR A 1 95 ? -9.610 23.703 -8.252 1.00 40.81 95 THR A O 1
ATOM 773 N N . ALA A 1 96 ? -7.866 22.893 -7.107 1.00 26.39 96 ALA A N 1
ATOM 774 C CA . ALA A 1 96 ? -8.332 21.500 -7.088 1.00 26.39 96 ALA A CA 1
ATOM 775 C C . ALA A 1 96 ? -7.742 20.701 -5.905 1.00 26.39 96 ALA A C 1
ATOM 777 O O . ALA A 1 96 ? -6.569 20.336 -5.909 1.00 26.39 96 ALA A O 1
ATOM 778 N N . SER A 1 97 ? -8.551 20.389 -4.886 1.00 32.78 97 SER A N 1
ATOM 779 C CA . SER A 1 97 ? -8.095 19.615 -3.718 1.00 32.78 97 SER A CA 1
ATOM 780 C C . SER A 1 97 ? -8.157 18.101 -3.954 1.00 32.78 97 SER A C 1
ATOM 782 O O . SER A 1 97 ? -9.225 17.488 -3.875 1.00 32.78 97 SER A O 1
ATOM 784 N N . THR A 1 98 ? -6.993 17.489 -4.160 1.00 32.50 98 THR A N 1
ATOM 785 C CA . THR A 1 98 ? -6.767 16.035 -4.074 1.00 32.50 98 THR A CA 1
ATOM 786 C C . THR A 1 98 ? -5.695 15.742 -3.019 1.00 32.50 98 THR A C 1
ATOM 788 O O . THR A 1 98 ? -4.912 16.629 -2.678 1.00 32.50 98 THR A O 1
ATOM 791 N N . LEU A 1 99 ? -5.708 14.532 -2.446 1.00 40.56 99 LEU A N 1
ATOM 792 C CA . LEU A 1 99 ? -4.688 14.084 -1.490 1.00 40.56 99 LEU A CA 1
ATOM 793 C C . LEU A 1 99 ? -3.576 13.425 -2.317 1.00 40.56 99 LEU A C 1
ATOM 795 O O . LEU A 1 99 ? -3.777 12.328 -2.836 1.00 40.56 99 LEU A O 1
ATOM 799 N N . ILE A 1 100 ? -2.465 14.131 -2.521 1.00 41.56 100 ILE A N 1
ATOM 800 C CA . ILE A 1 100 ? -1.370 13.713 -3.407 1.00 41.56 100 ILE A CA 1
ATOM 801 C C . ILE A 1 100 ? -0.188 13.287 -2.536 1.00 41.56 100 ILE A C 1
ATOM 803 O O . ILE A 1 100 ? 0.203 14.024 -1.634 1.00 41.56 100 ILE A O 1
ATOM 807 N N . LEU A 1 101 ? 0.423 12.138 -2.848 1.00 43.16 101 LEU A N 1
ATOM 808 C CA . LEU A 1 101 ? 1.695 11.696 -2.257 1.00 43.16 101 LEU A CA 1
ATOM 809 C C . LEU A 1 101 ? 2.863 12.510 -2.851 1.00 43.16 101 LEU A C 1
ATOM 811 O O . LEU A 1 101 ? 3.742 11.994 -3.542 1.00 43.16 101 LEU A O 1
ATOM 815 N N . GLU A 1 102 ? 2.818 13.823 -2.632 1.00 39.53 102 GLU A N 1
ATOM 816 C CA . GLU A 1 102 ? 3.725 14.812 -3.206 1.00 39.53 102 GLU A CA 1
ATOM 817 C C . GLU A 1 102 ? 5.017 14.875 -2.376 1.00 39.53 102 GLU A C 1
ATOM 819 O O . GLU A 1 102 ? 5.015 15.203 -1.187 1.00 39.53 102 GLU A O 1
ATOM 824 N N . ARG A 1 103 ? 6.143 14.513 -3.000 1.00 38.28 103 ARG A N 1
ATOM 825 C CA . ARG A 1 103 ? 7.441 14.390 -2.325 1.00 38.28 103 ARG A CA 1
ATOM 826 C C . ARG A 1 103 ? 7.957 15.758 -1.871 1.00 38.28 103 ARG A C 1
ATOM 828 O O . ARG A 1 103 ? 8.264 16.608 -2.705 1.00 38.28 103 ARG A O 1
ATOM 835 N N . SER A 1 104 ? 8.150 15.932 -0.564 1.00 33.53 104 SER A N 1
ATOM 836 C CA . SER A 1 104 ? 8.733 17.154 0.003 1.00 33.53 104 SER A CA 1
ATOM 837 C C . SER A 1 104 ? 10.136 17.452 -0.565 1.00 33.53 104 SER A C 1
ATOM 839 O O . SER A 1 104 ? 10.926 16.519 -0.763 1.00 33.53 104 SER A O 1
ATOM 841 N N . PRO A 1 105 ? 10.497 18.732 -0.786 1.00 27.62 105 PRO A N 1
ATOM 842 C CA . PRO A 1 105 ? 11.862 19.118 -1.140 1.00 27.62 105 PRO A CA 1
ATOM 843 C C . PRO A 1 105 ? 12.881 18.694 -0.065 1.00 27.62 105 PRO A C 1
ATOM 845 O O . PRO A 1 105 ? 12.537 18.649 1.119 1.00 27.62 105 PRO A O 1
ATOM 848 N N . PRO A 1 106 ? 14.148 18.419 -0.431 1.00 31.89 106 PRO A N 1
ATOM 849 C CA . PRO A 1 106 ? 15.178 18.067 0.541 1.00 31.89 106 PRO A CA 1
ATOM 850 C C . PRO A 1 106 ? 15.446 19.232 1.504 1.00 31.89 106 PRO A C 1
ATOM 852 O O . PRO A 1 106 ? 15.790 20.339 1.081 1.00 31.89 106 PRO A O 1
ATOM 855 N N . SER A 1 107 ? 15.306 18.967 2.805 1.00 27.08 107 SER A N 1
ATOM 856 C CA . SER A 1 107 ? 15.563 19.949 3.861 1.00 27.08 107 SER A CA 1
ATOM 857 C C . SER A 1 107 ? 17.010 20.449 3.816 1.00 27.08 107 SER A C 1
ATOM 859 O O . SER A 1 107 ? 17.953 19.655 3.788 1.00 27.08 107 SER A O 1
ATOM 861 N N . ARG A 1 108 ? 17.194 21.774 3.829 1.00 25.41 108 ARG A N 1
ATOM 862 C CA . ARG A 1 108 ? 18.513 22.405 3.953 1.00 25.41 108 ARG A CA 1
ATOM 863 C C . ARG A 1 108 ? 18.844 22.598 5.429 1.00 25.41 108 ARG A C 1
ATOM 865 O O . ARG A 1 108 ? 18.262 23.465 6.073 1.00 25.41 108 ARG A O 1
ATOM 872 N N . CYS A 1 109 ? 19.828 21.856 5.930 1.00 22.83 109 CYS A N 1
ATOM 873 C CA . CYS A 1 109 ? 20.474 22.155 7.205 1.00 22.83 109 CYS A CA 1
ATOM 874 C C . CYS A 1 109 ? 21.913 22.624 6.953 1.00 22.83 109 CYS A C 1
ATOM 876 O O . CYS A 1 109 ? 22.692 21.924 6.308 1.00 22.83 109 CYS A O 1
ATOM 878 N N . SER A 1 110 ? 22.258 23.805 7.464 1.00 23.98 110 SER A N 1
ATOM 879 C CA . SER A 1 110 ? 23.649 24.244 7.643 1.00 23.98 110 SER A CA 1
ATOM 880 C C . SER A 1 110 ? 24.311 23.387 8.742 1.00 23.98 110 SER A C 1
ATOM 882 O O . SER A 1 110 ? 23.606 22.843 9.587 1.00 23.98 110 SER A O 1
ATOM 884 N N . THR A 1 111 ? 25.629 23.207 8.830 1.00 26.09 111 THR A N 1
ATOM 885 C CA . THR A 1 111 ? 26.770 23.911 8.196 1.00 26.09 111 THR A CA 1
ATOM 886 C C . THR A 1 111 ? 27.919 22.876 7.987 1.00 26.09 111 THR A C 1
ATOM 888 O O . THR A 1 111 ? 27.670 21.695 8.230 1.00 26.09 111 THR A O 1
ATOM 891 N N . PRO A 1 112 ? 29.122 23.208 7.467 1.00 37.12 112 PRO A N 1
ATOM 892 C CA . PRO A 1 112 ? 29.990 22.206 6.835 1.00 37.12 112 PRO A CA 1
ATOM 893 C C . PRO A 1 112 ? 30.926 21.461 7.795 1.00 37.12 112 PRO A C 1
ATOM 895 O O . PRO A 1 112 ? 31.436 22.048 8.741 1.00 37.12 112 PRO A O 1
ATOM 898 N N . GLU A 1 113 ? 31.288 20.236 7.414 1.00 23.78 113 GLU A N 1
ATOM 899 C CA . GLU A 1 113 ? 32.692 19.858 7.188 1.00 23.78 113 GLU A CA 1
ATOM 900 C C . GLU A 1 113 ? 32.763 18.685 6.190 1.00 23.78 113 GLU A C 1
ATOM 902 O O . GLU A 1 113 ? 31.727 18.159 5.777 1.00 23.78 113 GLU A O 1
ATOM 907 N N . ALA A 1 114 ? 33.953 18.370 5.674 1.00 32.41 114 ALA A N 1
ATOM 908 C CA . ALA A 1 114 ? 34.097 17.583 4.447 1.00 32.41 114 ALA A CA 1
ATOM 909 C C . ALA A 1 114 ? 34.485 16.119 4.689 1.00 32.41 114 ALA A C 1
ATOM 911 O O . ALA A 1 114 ? 35.549 15.852 5.236 1.00 32.41 114 ALA A O 1
ATOM 912 N N . GLU A 1 115 ? 33.717 15.183 4.121 1.00 26.78 115 GLU A N 1
ATOM 913 C CA . GLU A 1 115 ? 34.265 13.908 3.643 1.00 26.78 115 GLU A CA 1
ATOM 914 C C . GLU A 1 115 ? 33.467 13.358 2.444 1.00 26.78 115 GLU A C 1
ATOM 916 O O . GLU A 1 115 ? 32.360 13.811 2.145 1.00 26.78 115 GLU A O 1
ATOM 921 N N . GLN A 1 116 ? 34.087 12.474 1.658 1.00 38.78 116 GLN A N 1
ATOM 922 C CA . GLN A 1 116 ? 33.843 12.404 0.212 1.00 38.78 116 GLN A CA 1
ATOM 923 C C . GLN A 1 116 ? 33.310 11.036 -0.252 1.00 38.78 116 GLN A C 1
ATOM 925 O O . GLN A 1 11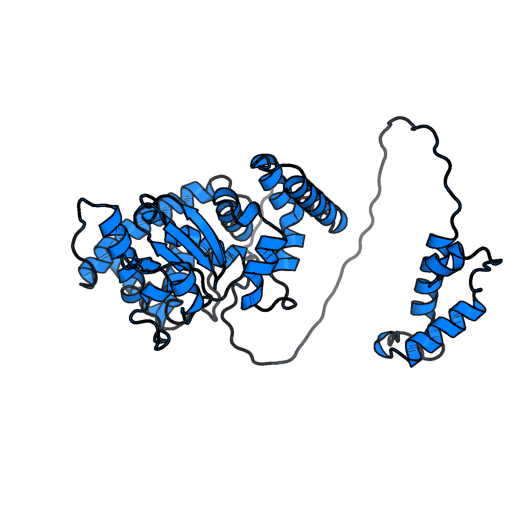6 ? 34.082 10.159 -0.638 1.00 38.78 116 GLN A O 1
ATOM 930 N N . LEU A 1 117 ? 31.981 10.863 -0.286 1.00 27.88 117 LEU A N 1
ATOM 931 C CA . LEU A 1 117 ? 31.338 9.619 -0.738 1.00 27.88 117 LEU A CA 1
ATOM 932 C C . LEU A 1 117 ? 30.269 9.835 -1.825 1.00 27.88 117 LEU A C 1
ATOM 934 O O . LEU A 1 117 ? 29.254 10.485 -1.610 1.00 27.88 117 LEU A O 1
ATOM 938 N N . CYS A 1 118 ? 30.524 9.224 -2.988 1.00 25.27 118 CYS A N 1
ATOM 939 C CA . CYS A 1 118 ? 29.588 8.861 -4.063 1.00 25.27 118 CYS A CA 1
ATOM 940 C C . CYS A 1 118 ? 28.366 9.773 -4.305 1.00 25.27 118 CYS A C 1
ATOM 942 O O . CYS A 1 118 ? 27.233 9.409 -3.991 1.00 25.27 118 CYS A O 1
ATOM 944 N N . ALA A 1 119 ? 28.569 10.871 -5.040 1.00 33.91 119 ALA A N 1
ATOM 945 C CA . ALA A 1 119 ? 27.489 11.415 -5.863 1.00 33.91 119 ALA A CA 1
ATOM 946 C C . ALA A 1 119 ? 27.089 10.363 -6.917 1.00 33.91 119 ALA A C 1
ATOM 948 O O . ALA A 1 119 ? 27.942 9.884 -7.668 1.00 33.91 119 ALA A O 1
ATOM 949 N N . SER A 1 120 ? 25.812 9.983 -6.971 1.00 41.59 120 SER A N 1
ATOM 950 C CA . SER A 1 120 ? 25.317 9.016 -7.950 1.00 41.59 120 SER A CA 1
ATOM 951 C C . SER A 1 120 ? 25.312 9.617 -9.360 1.00 41.59 120 SER A C 1
ATOM 953 O O . SER A 1 120 ? 24.750 10.689 -9.597 1.00 41.59 120 SER A O 1
ATOM 955 N N . GLU A 1 121 ? 25.922 8.919 -10.324 1.00 48.75 121 GLU A N 1
ATOM 956 C CA . GLU A 1 121 ? 25.821 9.298 -11.735 1.00 48.75 121 GLU A CA 1
ATOM 957 C C . GLU A 1 121 ? 24.354 9.182 -12.172 1.00 48.75 121 GLU A C 1
ATOM 959 O O . GLU A 1 121 ? 23.817 8.085 -12.318 1.00 48.75 121 GLU A O 1
ATOM 964 N N . THR A 1 122 ? 23.685 10.323 -12.362 1.00 57.91 122 THR A N 1
ATOM 965 C CA . THR A 1 122 ? 22.300 10.356 -12.848 1.00 57.91 122 THR A CA 1
ATOM 966 C C . THR A 1 122 ? 22.252 9.773 -14.257 1.00 57.91 122 THR A C 1
ATOM 968 O O . THR A 1 122 ? 22.693 10.407 -15.220 1.00 57.91 122 THR A O 1
ATOM 971 N N . GLU A 1 123 ? 21.732 8.548 -14.382 1.00 70.31 123 GLU A N 1
ATOM 972 C CA . GLU A 1 123 ? 21.636 7.859 -15.664 1.00 70.31 123 GLU A CA 1
ATOM 973 C C . GLU A 1 123 ? 20.883 8.708 -16.691 1.00 70.31 123 GLU A C 1
ATOM 975 O O . GLU A 1 123 ? 19.765 9.166 -16.444 1.00 70.31 123 GLU A O 1
ATOM 980 N N . SER A 1 124 ? 21.446 8.856 -17.893 1.00 86.88 124 SER A N 1
ATOM 981 C CA . SER A 1 124 ? 20.748 9.580 -18.957 1.00 86.88 124 SER A CA 1
ATOM 982 C C . SER A 1 124 ? 19.384 8.928 -19.258 1.00 86.88 124 SER A C 1
ATOM 984 O O . SER A 1 124 ? 19.285 7.696 -19.241 1.00 86.88 124 SER A O 1
ATOM 986 N N . PRO A 1 125 ? 18.348 9.688 -19.660 1.00 87.44 125 PRO A N 1
ATOM 987 C CA . PRO A 1 125 ? 17.064 9.106 -20.065 1.00 87.44 125 PRO A CA 1
ATOM 988 C C . PRO A 1 125 ? 17.185 8.076 -21.204 1.00 87.44 125 PRO A C 1
ATOM 990 O O . PRO A 1 125 ? 16.350 7.184 -21.343 1.00 87.44 125 PRO A O 1
ATOM 993 N N . GLN A 1 126 ? 18.249 8.155 -22.016 1.00 90.12 126 GLN A N 1
ATOM 994 C CA . GLN A 1 126 ? 18.555 7.166 -23.056 1.00 90.12 126 GLN A CA 1
ATOM 995 C C . GLN A 1 126 ? 19.176 5.871 -22.514 1.00 90.12 126 GLN A C 1
ATOM 997 O O . GLN A 1 126 ? 19.156 4.866 -23.227 1.00 90.12 126 GLN A O 1
ATOM 1002 N N . THR A 1 127 ? 19.758 5.902 -21.314 1.00 93.56 127 THR A N 1
ATOM 1003 C CA . THR A 1 127 ? 20.305 4.749 -20.588 1.00 93.56 127 THR A CA 1
ATOM 1004 C C . THR A 1 127 ? 19.167 4.025 -19.876 1.00 93.56 127 THR A C 1
ATOM 1006 O O . THR A 1 127 ? 18.893 2.872 -20.206 1.00 93.56 127 THR A O 1
ATOM 1009 N N . GLN A 1 128 ? 18.378 4.739 -19.067 1.00 95.19 128 GLN A N 1
ATOM 1010 C CA . GLN A 1 128 ? 17.204 4.195 -18.367 1.00 95.19 128 GLN A CA 1
ATOM 1011 C C . GLN A 1 128 ? 16.205 3.541 -19.347 1.00 95.19 128 GLN A C 1
ATOM 1013 O O . GLN A 1 128 ? 15.776 2.401 -19.162 1.00 95.19 128 GLN A O 1
ATOM 1018 N N . ALA A 1 129 ? 15.942 4.179 -20.497 1.00 94.44 129 ALA A N 1
ATOM 1019 C CA . ALA A 1 129 ? 15.109 3.614 -21.567 1.00 94.44 129 ALA A CA 1
ATOM 1020 C C . ALA A 1 129 ? 15.716 2.393 -22.305 1.00 94.44 129 ALA A C 1
ATOM 1022 O O . ALA A 1 129 ? 15.049 1.809 -23.168 1.00 94.44 129 ALA A O 1
ATOM 1023 N N . ARG A 1 130 ? 16.967 2.001 -22.018 1.00 96.62 130 ARG A N 1
ATOM 1024 C CA . ARG A 1 130 ? 17.552 0.696 -22.390 1.00 96.62 130 ARG A CA 1
ATOM 1025 C C . ARG A 1 130 ? 17.346 -0.319 -21.272 1.00 96.62 130 ARG A C 1
ATOM 1027 O O . ARG A 1 130 ? 16.921 -1.424 -21.587 1.00 96.62 130 ARG A O 1
ATOM 1034 N N . HIS A 1 131 ? 17.560 0.050 -20.008 1.00 97.38 131 HIS A N 1
ATOM 1035 C CA . HIS A 1 131 ? 17.316 -0.834 -18.861 1.00 97.38 131 HIS A CA 1
ATOM 1036 C C . HIS A 1 131 ? 15.858 -1.314 -18.814 1.00 97.38 131 HIS A C 1
ATOM 1038 O O . HIS A 1 131 ? 15.621 -2.522 -18.779 1.00 97.38 131 HIS A O 1
ATOM 1044 N N . TYR A 1 132 ? 14.889 -0.417 -19.019 1.00 97.12 132 TYR A N 1
ATOM 1045 C CA . TYR A 1 132 ? 13.477 -0.789 -19.180 1.00 97.12 132 TYR A CA 1
ATOM 1046 C C . TYR A 1 132 ? 13.221 -1.741 -20.369 1.00 97.12 132 TYR A C 1
ATOM 1048 O O . TYR A 1 132 ? 12.431 -2.680 -20.274 1.00 97.12 132 TYR A O 1
ATOM 1056 N N . LYS A 1 133 ? 13.922 -1.568 -21.501 1.00 96.69 133 LYS A N 1
ATOM 1057 C CA . LYS A 1 133 ? 13.807 -2.489 -22.651 1.00 96.69 133 LYS A CA 1
ATOM 1058 C C . LYS A 1 133 ? 14.407 -3.862 -22.357 1.00 96.69 133 LYS A C 1
ATOM 1060 O O . LYS A 1 133 ? 13.841 -4.857 -22.803 1.00 96.69 133 LYS A O 1
ATOM 1065 N N . THR A 1 134 ? 15.501 -3.927 -21.600 1.00 97.06 134 THR A N 1
ATOM 1066 C CA . THR A 1 134 ? 16.080 -5.184 -21.107 1.00 97.06 134 THR A CA 1
ATOM 1067 C C . THR A 1 134 ? 15.112 -5.886 -20.156 1.00 97.06 134 THR A C 1
ATOM 1069 O O . THR A 1 134 ? 14.863 -7.077 -20.327 1.00 97.06 134 THR A O 1
ATOM 1072 N N . LEU A 1 135 ? 14.485 -5.150 -19.231 1.00 96.44 135 LEU A N 1
ATOM 1073 C CA . LEU A 1 135 ? 13.462 -5.669 -18.318 1.00 96.44 135 LEU A CA 1
ATOM 1074 C C . LEU A 1 135 ? 12.257 -6.240 -19.087 1.00 96.44 135 LEU A C 1
ATOM 1076 O O . LEU A 1 135 ? 11.879 -7.395 -18.885 1.00 96.44 135 LEU A O 1
ATOM 1080 N N . GLN A 1 136 ? 11.718 -5.485 -20.053 1.00 95.56 136 GLN A N 1
ATOM 1081 C CA . GLN A 1 136 ? 10.660 -5.975 -20.941 1.00 95.56 136 GLN A CA 1
ATOM 1082 C C . GLN A 1 136 ? 11.081 -7.204 -21.757 1.00 95.56 136 GLN A C 1
ATOM 1084 O O . GLN A 1 136 ? 10.263 -8.095 -21.974 1.00 95.56 136 GLN A O 1
ATOM 1089 N N . ALA A 1 137 ? 12.313 -7.252 -22.270 1.00 95.50 137 ALA A N 1
ATOM 1090 C CA . ALA A 1 137 ? 12.806 -8.412 -23.010 1.00 95.50 137 ALA A CA 1
ATOM 1091 C C . ALA A 1 137 ? 12.913 -9.644 -22.099 1.00 95.50 137 ALA A C 1
ATOM 1093 O O . ALA A 1 137 ? 12.594 -10.752 -22.529 1.00 95.50 137 ALA A O 1
ATOM 1094 N N . MET A 1 138 ? 13.282 -9.451 -20.831 1.00 95.00 138 MET A N 1
ATOM 1095 C CA . MET A 1 138 ? 13.395 -10.520 -19.845 1.00 95.00 138 MET A CA 1
ATOM 1096 C C . MET A 1 138 ? 12.035 -11.159 -19.541 1.00 95.00 138 MET A C 1
ATOM 1098 O O . MET A 1 138 ? 11.899 -12.365 -19.719 1.00 95.00 138 MET A O 1
ATOM 1102 N N . TYR A 1 139 ? 11.005 -10.368 -19.216 1.00 93.00 139 TYR A N 1
ATOM 1103 C CA . TYR A 1 139 ? 9.639 -10.884 -18.996 1.00 93.00 139 TYR A CA 1
ATOM 1104 C C . TYR A 1 139 ? 8.951 -11.413 -20.275 1.00 93.00 139 TYR A C 1
ATOM 1106 O O . TYR A 1 139 ? 7.955 -12.124 -20.183 1.00 93.00 139 TYR A O 1
ATOM 1114 N N . LYS A 1 140 ? 9.479 -11.124 -21.476 1.00 92.62 140 LYS A N 1
ATOM 1115 C CA . LYS A 1 140 ? 9.021 -11.722 -22.751 1.00 92.62 140 LYS A CA 1
ATOM 1116 C C . LYS A 1 140 ? 9.723 -13.036 -23.116 1.00 92.62 140 LYS A C 1
ATOM 1118 O O . LYS A 1 140 ? 9.268 -13.707 -24.037 1.00 92.62 140 LYS A O 1
ATOM 1123 N N . THR A 1 141 ? 10.837 -13.381 -22.464 1.00 92.56 141 THR A N 1
ATOM 1124 C CA . THR A 1 141 ? 11.691 -14.530 -22.842 1.00 92.56 141 THR A CA 1
ATOM 1125 C C . THR A 1 141 ? 11.923 -15.533 -21.714 1.00 92.56 141 THR A C 1
ATOM 1127 O O . THR A 1 141 ? 12.142 -16.709 -21.992 1.00 92.56 141 THR A O 1
ATOM 1130 N N . LYS A 1 142 ? 11.849 -15.108 -20.447 1.00 89.25 142 LYS A N 1
ATOM 1131 C CA . LYS A 1 142 ? 11.934 -15.966 -19.259 1.00 89.25 142 LYS A CA 1
ATOM 1132 C C . LYS A 1 142 ? 10.558 -16.025 -18.588 1.00 89.25 142 LYS A C 1
ATOM 1134 O O . LYS A 1 142 ? 10.046 -14.994 -18.168 1.00 89.25 142 LYS A O 1
ATOM 1139 N N . ALA A 1 143 ? 9.993 -17.224 -18.417 1.00 85.25 143 ALA A N 1
ATOM 1140 C CA . ALA A 1 143 ? 8.738 -17.417 -17.673 1.00 85.25 143 ALA A CA 1
ATOM 1141 C C . ALA A 1 143 ? 8.860 -17.066 -16.175 1.00 85.25 143 ALA A C 1
ATOM 1143 O O . ALA A 1 143 ? 7.873 -16.715 -15.536 1.00 85.25 143 ALA A O 1
ATOM 1144 N N . ARG A 1 144 ? 10.078 -17.151 -15.623 1.00 87.50 144 ARG A N 1
ATOM 1145 C CA . ARG A 1 144 ? 10.467 -16.598 -14.320 1.00 87.50 144 ARG A CA 1
ATOM 1146 C C . ARG A 1 144 ? 11.842 -15.932 -14.466 1.00 87.50 144 ARG A C 1
ATOM 1148 O O . ARG A 1 144 ? 12.837 -16.643 -14.632 1.00 87.50 144 ARG A O 1
ATOM 1155 N N . PRO A 1 145 ? 11.914 -14.593 -14.510 1.00 92.75 145 PRO A N 1
ATOM 1156 C CA . PRO A 1 145 ? 13.169 -13.848 -14.435 1.00 92.75 145 PRO A CA 1
ATOM 1157 C C . PRO A 1 145 ? 13.971 -14.123 -13.153 1.00 92.75 145 PRO A C 1
ATOM 1159 O O . PRO A 1 145 ? 13.463 -14.699 -12.194 1.00 92.75 145 PRO A O 1
ATOM 1162 N N . ASN A 1 146 ? 15.241 -13.707 -13.130 1.00 95.31 146 ASN A N 1
ATOM 1163 C CA . ASN A 1 146 ? 16.022 -13.705 -11.893 1.00 95.31 146 ASN A CA 1
ATOM 1164 C C . ASN A 1 146 ? 15.709 -12.409 -11.131 1.00 95.31 146 ASN A C 1
ATOM 1166 O O . ASN A 1 146 ? 15.835 -11.320 -11.692 1.00 95.31 146 ASN A O 1
ATOM 1170 N N . LYS A 1 147 ? 15.319 -12.534 -9.860 1.00 94.38 147 LYS A N 1
ATOM 1171 C CA . LYS A 1 147 ? 14.904 -11.403 -9.022 1.00 94.38 147 LYS A CA 1
ATOM 1172 C C . LYS A 1 147 ? 16.010 -10.364 -8.817 1.00 94.38 147 LYS A C 1
ATOM 1174 O O . LYS A 1 147 ? 15.707 -9.177 -8.796 1.00 94.38 147 LYS A O 1
ATOM 1179 N N . MET A 1 148 ? 17.281 -10.768 -8.748 1.00 94.94 148 MET A N 1
ATOM 1180 C CA . MET A 1 148 ? 18.401 -9.824 -8.647 1.00 94.94 148 MET A CA 1
ATOM 1181 C C . MET A 1 148 ? 18.614 -9.053 -9.956 1.00 94.94 148 MET A C 1
ATOM 1183 O O . MET A 1 148 ? 18.770 -7.834 -9.906 1.00 94.94 148 MET A O 1
ATOM 1187 N N . ASP A 1 149 ? 18.543 -9.723 -11.117 1.00 96.12 149 ASP A N 1
ATOM 1188 C CA . ASP A 1 149 ? 18.608 -9.051 -12.428 1.00 96.12 149 ASP A CA 1
ATOM 1189 C C . ASP A 1 149 ? 17.476 -8.007 -12.559 1.00 96.12 149 ASP A C 1
ATOM 1191 O O . ASP A 1 149 ? 17.685 -6.902 -13.061 1.00 96.12 149 ASP A O 1
ATOM 1195 N N . VAL A 1 150 ? 16.261 -8.358 -12.115 1.00 97.00 150 VAL A N 1
ATOM 1196 C CA . VAL A 1 150 ? 15.078 -7.483 -12.161 1.00 97.00 150 VAL A CA 1
ATOM 1197 C C . VAL A 1 150 ? 15.211 -6.309 -11.194 1.00 97.00 150 VAL A C 1
ATOM 1199 O O . VAL A 1 150 ? 15.005 -5.170 -11.610 1.00 97.00 150 VAL A O 1
ATOM 1202 N N . ALA A 1 151 ? 15.598 -6.558 -9.940 1.00 95.38 151 ALA A N 1
ATOM 1203 C CA . ALA A 1 151 ? 15.809 -5.514 -8.941 1.00 95.38 151 ALA A CA 1
ATOM 1204 C C . ALA A 1 151 ? 16.867 -4.502 -9.408 1.00 95.38 151 ALA A C 1
ATOM 1206 O O . ALA A 1 151 ? 16.590 -3.305 -9.424 1.00 95.38 151 ALA A O 1
ATOM 1207 N N . GLN A 1 152 ? 18.017 -4.978 -9.905 1.00 95.31 152 GLN A N 1
ATOM 1208 C CA . GLN A 1 152 ? 19.068 -4.112 -10.446 1.00 95.31 152 GLN A CA 1
ATOM 1209 C C . GLN A 1 152 ? 18.559 -3.248 -11.609 1.00 95.31 152 GLN A C 1
ATOM 1211 O O . GLN A 1 152 ? 18.865 -2.059 -11.670 1.00 95.31 152 GLN A O 1
ATOM 1216 N N . LEU A 1 153 ? 17.769 -3.811 -12.530 1.00 96.69 153 LEU A N 1
ATOM 1217 C CA . LEU A 1 153 ? 17.196 -3.028 -13.627 1.00 96.69 153 LEU A CA 1
ATOM 1218 C C . LEU A 1 153 ? 16.221 -1.956 -13.118 1.00 96.69 153 LEU A C 1
ATOM 1220 O O . LEU A 1 153 ? 16.315 -0.827 -13.588 1.00 96.69 153 LEU A O 1
ATOM 1224 N N . LEU A 1 154 ? 15.354 -2.281 -12.149 1.00 96.12 154 LEU A N 1
ATOM 1225 C CA . LEU A 1 154 ? 14.395 -1.353 -11.521 1.00 96.12 154 LEU A CA 1
ATOM 1226 C C . LEU A 1 154 ? 15.057 -0.242 -10.688 1.00 96.12 154 LEU A C 1
ATOM 1228 O O . LEU A 1 154 ? 14.448 0.816 -10.513 1.00 96.12 154 LEU A O 1
ATOM 1232 N N . ASP A 1 155 ? 16.264 -0.481 -10.164 1.00 94.56 155 ASP A N 1
ATOM 1233 C CA . ASP A 1 155 ? 17.085 0.519 -9.472 1.00 94.56 155 ASP A CA 1
ATOM 1234 C C . ASP A 1 155 ? 17.732 1.513 -10.459 1.00 94.56 155 ASP A C 1
ATOM 1236 O O . ASP A 1 155 ? 17.785 2.708 -10.170 1.00 94.56 155 ASP A O 1
ATOM 1240 N N . LEU A 1 156 ? 18.167 1.050 -11.641 1.00 95.06 156 LEU A N 1
ATOM 1241 C CA . LEU A 1 156 ? 18.800 1.890 -12.673 1.00 95.06 156 LEU A CA 1
ATOM 1242 C C . LEU A 1 156 ? 17.797 2.791 -13.422 1.00 95.06 156 LEU A C 1
ATOM 1244 O O . LEU A 1 156 ? 18.091 3.954 -13.682 1.00 95.06 156 LEU A O 1
ATOM 1248 N N . GLU A 1 157 ? 16.598 2.290 -13.753 1.00 95.44 157 GLU A N 1
ATOM 1249 C CA . GLU A 1 157 ? 15.562 3.049 -14.491 1.00 95.44 157 GLU A CA 1
ATOM 1250 C C . GLU A 1 157 ? 14.517 3.761 -13.613 1.00 95.44 157 GLU A C 1
ATOM 1252 O O . GLU A 1 157 ? 13.514 4.262 -14.129 1.00 95.44 157 GLU A O 1
ATOM 1257 N N . ILE A 1 158 ? 14.761 3.845 -12.299 1.00 93.69 158 ILE A N 1
ATOM 1258 C CA . ILE A 1 158 ? 13.826 4.392 -11.304 1.00 93.69 158 ILE A CA 1
ATOM 1259 C C . ILE A 1 158 ? 13.238 5.758 -11.696 1.00 93.69 158 ILE A C 1
ATOM 1261 O O . ILE A 1 158 ? 12.035 5.966 -11.549 1.00 93.69 158 ILE A O 1
ATOM 1265 N N . GLN A 1 159 ? 14.040 6.685 -12.232 1.00 92.69 159 GLN A N 1
ATOM 1266 C CA . GLN A 1 159 ? 13.578 8.048 -12.527 1.00 92.69 159 GLN A CA 1
ATOM 1267 C C . GLN A 1 159 ? 12.620 8.067 -13.725 1.00 92.69 159 GLN A C 1
ATOM 1269 O O . GLN A 1 159 ? 11.573 8.708 -13.669 1.00 92.69 159 GLN A O 1
ATOM 1274 N N . ALA A 1 160 ? 12.947 7.334 -14.794 1.00 93.75 160 ALA A N 1
ATOM 1275 C CA . ALA A 1 160 ? 12.100 7.197 -15.975 1.00 93.75 160 ALA A CA 1
ATOM 1276 C C . ALA A 1 160 ? 10.777 6.488 -15.648 1.00 93.75 160 ALA A C 1
ATOM 1278 O O . ALA A 1 160 ? 9.728 6.864 -16.173 1.00 93.75 160 ALA A O 1
ATOM 1279 N N . ARG A 1 161 ? 10.815 5.496 -14.751 1.00 94.94 161 ARG A N 1
ATOM 1280 C CA . ARG A 1 161 ? 9.627 4.782 -14.279 1.00 94.94 161 ARG A CA 1
ATOM 1281 C C . ARG A 1 161 ? 8.752 5.630 -13.361 1.00 94.94 161 ARG A C 1
ATOM 1283 O O . ARG A 1 161 ? 7.541 5.649 -13.566 1.00 94.94 161 ARG A O 1
ATOM 1290 N N . ARG A 1 162 ? 9.329 6.374 -12.409 1.00 93.75 162 ARG A N 1
ATOM 1291 C CA . ARG A 1 162 ? 8.573 7.349 -11.603 1.00 93.75 162 ARG A CA 1
ATOM 1292 C C . ARG A 1 162 ? 7.945 8.421 -12.490 1.00 93.75 162 ARG A C 1
ATOM 1294 O O . ARG A 1 162 ? 6.732 8.550 -12.486 1.00 93.75 162 ARG A O 1
ATOM 1301 N N . ALA A 1 163 ? 8.703 9.042 -13.395 1.00 92.31 163 ALA A N 1
ATOM 1302 C CA . ALA A 1 163 ? 8.163 10.009 -14.359 1.00 92.31 163 ALA A CA 1
ATOM 1303 C C . ALA A 1 163 ? 7.042 9.453 -15.273 1.00 92.31 163 ALA A C 1
ATOM 1305 O O . ALA A 1 163 ? 6.251 10.226 -15.809 1.00 92.31 163 ALA A O 1
ATOM 1306 N N . PHE A 1 164 ? 6.948 8.130 -15.458 1.00 92.12 164 PHE A N 1
ATOM 1307 C CA . PHE A 1 164 ? 5.813 7.476 -16.118 1.00 92.12 164 PHE A CA 1
ATOM 1308 C C . PHE A 1 164 ? 4.608 7.287 -15.176 1.00 92.12 164 PHE A C 1
ATOM 1310 O O . PHE A 1 164 ? 3.488 7.637 -15.554 1.00 92.12 164 PHE A O 1
ATOM 1317 N N . ILE A 1 165 ? 4.828 6.757 -13.967 1.00 91.50 165 ILE A N 1
ATOM 1318 C CA . ILE A 1 165 ? 3.795 6.502 -12.941 1.00 91.50 165 ILE A CA 1
ATOM 1319 C C . ILE A 1 165 ? 3.140 7.808 -12.476 1.00 91.50 165 ILE A C 1
ATOM 1321 O O . ILE A 1 165 ? 1.917 7.910 -12.411 1.00 91.50 165 ILE A O 1
ATOM 1325 N N . ASP A 1 166 ? 3.972 8.809 -12.209 1.00 88.12 166 ASP A N 1
ATOM 1326 C CA . ASP A 1 166 ? 3.624 10.106 -11.634 1.00 88.12 166 ASP A CA 1
ATOM 1327 C C . ASP A 1 166 ? 3.091 11.092 -12.697 1.00 88.12 166 ASP A C 1
ATOM 1329 O O . ASP A 1 166 ? 2.921 12.274 -12.422 1.00 88.12 166 ASP A O 1
ATOM 1333 N N . SER A 1 167 ? 2.815 10.621 -13.924 1.00 86.69 167 SER A N 1
ATOM 1334 C CA . SER A 1 167 ? 2.277 11.451 -15.007 1.00 86.69 167 SER A CA 1
ATOM 1335 C C . SER A 1 167 ? 0.742 11.501 -15.024 1.00 86.69 167 SER A C 1
ATOM 1337 O O . SER A 1 167 ? 0.053 10.479 -15.119 1.00 86.69 167 SER A O 1
ATOM 1339 N N . ASP A 1 168 ? 0.183 12.713 -15.061 1.00 78.81 168 ASP A N 1
ATOM 1340 C CA . ASP A 1 168 ? -1.273 12.955 -15.140 1.00 78.81 168 ASP A CA 1
ATOM 1341 C C . ASP A 1 168 ? -1.920 12.492 -16.457 1.00 78.81 168 ASP A C 1
ATOM 1343 O O . ASP A 1 168 ? -3.143 12.438 -16.592 1.00 78.81 168 ASP A O 1
ATOM 1347 N N . VAL A 1 169 ? -1.101 12.061 -17.423 1.00 82.81 169 VAL A N 1
ATOM 1348 C CA . VAL A 1 169 ? -1.529 11.378 -18.655 1.00 82.81 169 VAL A CA 1
ATOM 1349 C C . VAL A 1 169 ? -2.334 10.105 -18.342 1.00 82.81 169 VAL A C 1
ATOM 1351 O O . VAL A 1 169 ? -3.143 9.655 -19.159 1.00 82.81 169 VAL A O 1
ATOM 1354 N N . THR A 1 170 ? -2.145 9.512 -17.157 1.00 82.81 170 THR A N 1
ATOM 1355 C CA . THR A 1 170 ? -2.910 8.353 -16.693 1.00 82.81 170 THR A CA 1
ATOM 1356 C C . THR A 1 170 ? -3.763 8.677 -15.467 1.00 82.81 170 THR A C 1
ATOM 1358 O O . THR A 1 170 ? -3.254 8.832 -14.357 1.00 82.81 170 THR A O 1
ATOM 1361 N N . LYS A 1 171 ? -5.090 8.654 -15.676 1.00 87.44 171 LYS A N 1
ATOM 1362 C CA . LYS A 1 171 ? -6.113 8.644 -14.619 1.00 87.44 171 LYS A CA 1
ATOM 1363 C C . LYS A 1 171 ? -5.799 7.585 -13.563 1.00 87.44 171 LYS A C 1
ATOM 1365 O O . LYS A 1 171 ? -5.515 6.443 -13.921 1.00 87.44 171 LYS A O 1
ATOM 1370 N N . GLU A 1 172 ? -5.957 7.940 -12.290 1.00 88.31 172 GLU A N 1
ATOM 1371 C CA . GLU A 1 172 ? -5.641 7.086 -11.136 1.00 88.31 172 GLU A CA 1
ATOM 1372 C C . GLU A 1 172 ? -6.253 5.675 -11.231 1.00 88.31 172 GLU A C 1
ATOM 1374 O O . GLU A 1 172 ? -5.541 4.682 -11.140 1.00 88.31 172 GLU A O 1
ATOM 1379 N N . GLN A 1 173 ? -7.550 5.584 -11.544 1.00 87.88 173 GLN A N 1
ATOM 1380 C CA . GLN A 1 173 ? -8.279 4.325 -11.777 1.00 87.88 173 GLN A CA 1
ATOM 1381 C C . GLN A 1 173 ? -7.628 3.379 -12.808 1.00 87.88 173 GLN A C 1
ATOM 1383 O O . GLN A 1 173 ? -7.800 2.165 -12.725 1.00 87.88 173 GLN A O 1
ATOM 1388 N N . ASP A 1 174 ? -6.879 3.915 -13.777 1.00 90.62 174 ASP A N 1
ATOM 1389 C CA . ASP A 1 174 ? -6.200 3.133 -14.806 1.00 90.62 174 ASP A CA 1
ATOM 1390 C C . ASP A 1 174 ? -4.738 2.815 -14.422 1.00 90.62 174 ASP A C 1
ATOM 1392 O O . ASP A 1 174 ? -4.119 1.969 -15.077 1.00 90.62 174 ASP A O 1
ATOM 1396 N N . ARG A 1 175 ? -4.158 3.496 -13.411 1.00 92.25 175 ARG A N 1
ATOM 1397 C CA . ARG A 1 175 ? -2.742 3.352 -13.012 1.00 92.25 175 ARG A CA 1
ATOM 1398 C C . ARG A 1 175 ? -2.380 1.887 -12.732 1.00 92.25 175 ARG A C 1
ATOM 1400 O O . ARG A 1 175 ? -1.447 1.414 -13.381 1.00 92.25 175 ARG A O 1
ATOM 1407 N N . PRO A 1 176 ? -3.120 1.110 -11.909 1.00 93.88 176 PRO A N 1
ATOM 1408 C CA . PRO A 1 176 ? -2.745 -0.271 -11.595 1.00 93.88 176 PRO A CA 1
ATOM 1409 C C . PRO A 1 176 ? -2.636 -1.166 -12.835 1.00 93.88 176 PRO A C 1
ATOM 1411 O O . PRO A 1 176 ? -1.636 -1.860 -13.016 1.00 93.88 176 PRO A O 1
ATOM 1414 N N . SER A 1 177 ? -3.621 -1.110 -13.741 1.00 93.62 177 SER A N 1
ATOM 1415 C CA . SER A 1 177 ? -3.649 -1.974 -14.930 1.00 93.62 177 SER A CA 1
ATOM 1416 C C . SER A 1 177 ? -2.589 -1.591 -15.968 1.00 93.62 177 SER A C 1
ATOM 1418 O O . SER A 1 177 ? -1.978 -2.471 -16.578 1.00 93.62 177 SER A O 1
ATOM 1420 N N . LYS A 1 178 ? -2.317 -0.291 -16.154 1.00 94.12 178 LYS A N 1
ATOM 1421 C CA . LYS A 1 178 ? -1.256 0.192 -17.054 1.00 94.12 178 LYS A CA 1
ATOM 1422 C C . LYS A 1 178 ? 0.139 -0.091 -16.496 1.00 94.12 178 LYS A C 1
ATOM 1424 O O . LYS A 1 178 ? 1.011 -0.497 -17.262 1.00 94.12 178 LYS A O 1
ATOM 1429 N N . ILE A 1 179 ? 0.342 0.080 -15.189 1.00 95.25 179 ILE A N 1
ATOM 1430 C CA . ILE A 1 179 ? 1.633 -0.139 -14.529 1.00 95.25 179 ILE A CA 1
ATOM 1431 C C . ILE A 1 179 ? 1.954 -1.636 -14.466 1.00 95.25 179 ILE A C 1
ATOM 1433 O O . ILE A 1 179 ? 3.029 -2.005 -14.920 1.00 95.25 179 ILE A O 1
ATOM 1437 N N . LEU A 1 180 ? 1.030 -2.516 -14.053 1.00 94.75 180 LEU A N 1
ATOM 1438 C CA . LEU A 1 180 ? 1.257 -3.975 -14.084 1.00 94.75 180 LEU A CA 1
ATOM 1439 C C . LEU A 1 180 ? 1.517 -4.504 -15.505 1.00 94.75 180 LEU A C 1
ATOM 1441 O O . LEU A 1 180 ? 2.337 -5.397 -15.701 1.00 94.75 180 LEU A O 1
ATOM 1445 N N . LYS A 1 181 ? 0.877 -3.920 -16.527 1.00 94.12 181 LYS A N 1
ATOM 1446 C CA . LYS A 1 181 ? 1.129 -4.264 -17.937 1.00 94.12 181 LYS A CA 1
ATOM 1447 C C . LYS A 1 181 ? 2.501 -3.797 -18.447 1.00 94.12 181 LYS A C 1
ATOM 1449 O O . LYS A 1 181 ? 3.042 -4.405 -19.370 1.00 94.12 181 LYS A O 1
ATOM 1454 N N . ALA A 1 182 ? 3.047 -2.718 -17.888 1.00 94.94 182 ALA A N 1
ATOM 1455 C CA . ALA A 1 182 ? 4.385 -2.212 -18.197 1.00 94.94 182 ALA A CA 1
ATOM 1456 C C . ALA A 1 182 ? 5.482 -2.933 -17.388 1.00 94.94 182 ALA A C 1
ATOM 1458 O O . ALA A 1 182 ? 6.555 -3.222 -17.922 1.00 94.94 182 ALA A O 1
ATOM 1459 N N . TYR A 1 183 ? 5.170 -3.271 -16.136 1.00 95.94 183 TYR A N 1
ATOM 1460 C CA . TYR A 1 183 ? 6.058 -3.818 -15.114 1.00 95.94 183 TYR A CA 1
ATOM 1461 C C . TYR A 1 183 ? 5.401 -5.033 -14.422 1.00 95.94 183 TYR A C 1
ATOM 1463 O O . TYR A 1 183 ? 4.931 -4.920 -13.286 1.00 95.94 183 TYR A O 1
ATOM 1471 N N . PRO A 1 184 ? 5.369 -6.217 -15.074 1.00 94.50 184 PRO A N 1
ATOM 1472 C CA . PRO A 1 184 ? 4.758 -7.424 -14.502 1.00 94.50 184 PRO A CA 1
ATOM 1473 C C . PRO A 1 184 ? 5.411 -7.894 -13.195 1.00 94.50 184 PRO A C 1
ATOM 1475 O O . PRO A 1 184 ? 4.779 -8.596 -12.413 1.00 94.50 184 PRO A O 1
ATOM 1478 N N . CYS A 1 185 ? 6.652 -7.466 -12.937 1.00 95.69 185 CYS A N 1
ATOM 1479 C CA . CYS A 1 185 ? 7.374 -7.678 -11.684 1.00 95.69 185 CYS A CA 1
ATOM 1480 C C . CYS A 1 185 ? 6.607 -7.209 -10.439 1.00 95.69 185 CYS A C 1
ATOM 1482 O O . CYS A 1 185 ? 6.776 -7.812 -9.389 1.00 95.69 185 CYS A O 1
ATOM 1484 N N . PHE A 1 186 ? 5.732 -6.198 -10.519 1.00 96.12 186 PHE A N 1
ATOM 1485 C CA . PHE A 1 186 ? 4.933 -5.766 -9.360 1.00 96.12 186 PHE A CA 1
ATOM 1486 C C . PHE A 1 186 ? 3.784 -6.731 -8.997 1.00 96.12 186 PHE A C 1
ATOM 1488 O O . PHE A 1 186 ? 3.090 -6.506 -8.009 1.00 96.12 186 PHE A O 1
ATOM 1495 N N . GLY A 1 187 ? 3.616 -7.826 -9.752 1.00 94.62 187 GLY A N 1
ATOM 1496 C CA . GLY A 1 187 ? 2.881 -9.025 -9.331 1.00 94.62 187 GLY A CA 1
ATOM 1497 C C . GLY A 1 187 ? 3.716 -10.014 -8.496 1.00 94.62 187 GLY A C 1
ATOM 1498 O O . GLY A 1 187 ? 3.263 -11.123 -8.224 1.00 94.62 187 GLY A O 1
ATOM 1499 N N . GLU A 1 188 ? 4.938 -9.645 -8.097 1.00 94.94 188 GLU A N 1
ATOM 1500 C CA . GLU A 1 188 ? 5.803 -10.406 -7.191 1.00 94.94 188 GLU A CA 1
ATOM 1501 C C . GLU A 1 188 ? 6.065 -9.582 -5.915 1.00 94.94 188 GLU A C 1
ATOM 1503 O O . GLU A 1 188 ? 6.505 -8.432 -5.991 1.00 94.94 188 GLU A O 1
ATOM 1508 N N . LEU A 1 189 ? 5.806 -10.165 -4.734 1.00 95.81 189 LEU A N 1
ATOM 1509 C CA . LEU A 1 189 ? 5.830 -9.450 -3.444 1.00 95.81 189 LEU A CA 1
ATOM 1510 C C . LEU A 1 189 ? 7.165 -8.734 -3.182 1.00 95.81 189 LEU A C 1
ATOM 1512 O O . LEU A 1 189 ? 7.163 -7.566 -2.801 1.00 95.81 189 LEU A O 1
ATOM 1516 N N . ASP A 1 190 ? 8.289 -9.404 -3.440 1.00 94.69 190 ASP A N 1
ATOM 1517 C CA . ASP A 1 190 ? 9.631 -8.847 -3.223 1.00 94.69 190 ASP A CA 1
ATOM 1518 C C . ASP A 1 190 ? 9.841 -7.550 -4.019 1.00 94.69 190 ASP A C 1
ATOM 1520 O O . ASP A 1 190 ? 10.369 -6.573 -3.499 1.00 94.69 190 ASP A O 1
ATOM 1524 N N . HIS A 1 191 ? 9.376 -7.506 -5.271 1.00 96.19 191 HIS A N 1
ATOM 1525 C CA . HIS A 1 191 ? 9.541 -6.346 -6.147 1.00 96.19 191 HIS A CA 1
ATOM 1526 C C . HIS A 1 191 ? 8.571 -5.206 -5.817 1.00 96.19 191 HIS A C 1
ATOM 1528 O O . HIS A 1 191 ? 8.933 -4.044 -6.000 1.00 96.19 191 HIS A O 1
ATOM 1534 N N . LEU A 1 192 ? 7.381 -5.518 -5.291 1.00 96.56 192 LEU A N 1
ATOM 1535 C CA . LEU A 1 192 ? 6.452 -4.526 -4.742 1.00 96.56 192 LEU A CA 1
ATOM 1536 C C . LEU A 1 192 ? 7.013 -3.885 -3.455 1.00 96.56 192 LEU A C 1
ATOM 1538 O O . LEU A 1 192 ? 6.965 -2.666 -3.292 1.00 96.56 192 LEU A O 1
ATOM 1542 N N . MET A 1 193 ? 7.593 -4.687 -2.558 1.00 97.12 193 MET A N 1
ATOM 1543 C CA . MET A 1 193 ? 8.198 -4.195 -1.313 1.00 97.12 193 MET A CA 1
ATOM 1544 C C . MET A 1 193 ? 9.518 -3.449 -1.563 1.00 97.12 193 MET A C 1
ATOM 1546 O O . MET A 1 193 ? 9.733 -2.377 -0.997 1.00 97.12 193 MET A O 1
ATOM 1550 N N . ASP A 1 194 ? 10.373 -3.939 -2.466 1.00 96.06 194 ASP A N 1
ATOM 1551 C CA . ASP A 1 194 ? 11.561 -3.204 -2.917 1.00 96.06 194 ASP A CA 1
ATOM 1552 C C . ASP A 1 194 ? 11.198 -1.861 -3.571 1.00 96.06 194 ASP A C 1
ATOM 1554 O O . ASP A 1 194 ? 11.995 -0.925 -3.514 1.00 96.06 194 ASP A O 1
ATOM 1558 N N . GLU A 1 195 ? 10.031 -1.733 -4.212 1.00 96.75 195 GLU A N 1
ATOM 1559 C CA . GLU A 1 195 ? 9.585 -0.450 -4.764 1.00 96.75 195 GLU A CA 1
ATOM 1560 C C . GLU A 1 195 ? 9.153 0.532 -3.671 1.00 96.75 195 GLU A C 1
ATOM 1562 O O . GLU A 1 195 ? 9.550 1.695 -3.726 1.00 96.75 195 GLU A O 1
ATOM 1567 N N . LEU A 1 196 ? 8.455 0.075 -2.625 1.00 96.62 196 LEU A N 1
ATOM 1568 C CA . LEU A 1 196 ? 8.204 0.900 -1.436 1.00 96.62 196 LEU A CA 1
ATOM 1569 C C . LEU A 1 196 ? 9.526 1.419 -0.835 1.00 96.62 196 LEU A C 1
ATOM 1571 O O . LEU A 1 196 ? 9.640 2.605 -0.522 1.00 96.62 196 LEU A O 1
ATOM 1575 N N . ARG A 1 197 ? 10.559 0.564 -0.762 1.00 95.88 197 ARG A N 1
ATOM 1576 C CA . ARG A 1 197 ? 11.926 0.973 -0.393 1.00 95.88 197 ARG A CA 1
ATOM 1577 C C . ARG A 1 197 ? 12.503 2.002 -1.372 1.00 95.88 197 ARG A C 1
ATOM 1579 O O . ARG A 1 197 ? 13.042 3.005 -0.922 1.00 95.88 197 ARG A O 1
ATOM 1586 N N . ARG A 1 198 ? 12.415 1.781 -2.690 1.00 95.00 198 ARG A N 1
ATOM 1587 C CA . ARG A 1 198 ? 12.956 2.694 -3.722 1.00 95.00 198 ARG A CA 1
ATOM 1588 C C . ARG A 1 198 ? 12.356 4.096 -3.648 1.00 95.00 198 ARG A C 1
ATOM 1590 O O . ARG A 1 198 ? 13.093 5.062 -3.818 1.00 95.00 198 ARG A O 1
ATOM 1597 N N . VAL A 1 199 ? 11.052 4.211 -3.390 1.00 94.19 199 VAL A N 1
ATOM 1598 C CA . VAL A 1 199 ? 10.375 5.514 -3.284 1.00 94.19 199 VAL A CA 1
ATOM 1599 C C . VAL A 1 199 ? 10.781 6.253 -2.007 1.00 94.19 199 VAL A C 1
ATOM 1601 O O . VAL A 1 199 ? 11.070 7.447 -2.070 1.00 94.19 199 VAL A O 1
ATOM 1604 N N . LEU A 1 200 ? 10.835 5.551 -0.870 1.00 94.25 200 LEU A N 1
ATOM 1605 C CA . LEU A 1 200 ? 11.053 6.159 0.448 1.00 94.25 200 LEU A CA 1
ATOM 1606 C C . LEU A 1 200 ? 12.531 6.339 0.819 1.00 94.25 200 LEU A C 1
ATOM 1608 O O . LEU A 1 200 ? 12.935 7.401 1.285 1.00 94.25 200 LEU A O 1
ATOM 1612 N N . ASN A 1 201 ? 13.348 5.299 0.649 1.00 90.50 201 ASN A N 1
ATOM 1613 C CA . ASN A 1 201 ? 14.740 5.272 1.096 1.00 90.50 201 ASN A CA 1
ATOM 1614 C C . ASN A 1 201 ? 15.586 4.314 0.235 1.00 90.50 201 ASN A C 1
ATOM 1616 O O . ASN A 1 201 ? 16.025 3.254 0.687 1.00 90.50 201 ASN A O 1
ATOM 1620 N N . GLN A 1 202 ? 15.819 4.698 -1.027 1.00 85.00 202 GLN A N 1
ATOM 1621 C CA . GLN A 1 202 ? 16.557 3.895 -2.014 1.00 85.00 202 GLN A CA 1
ATOM 1622 C C . GLN A 1 202 ? 17.956 3.452 -1.534 1.00 85.00 202 GLN A C 1
ATOM 1624 O O . GLN A 1 202 ? 18.427 2.390 -1.935 1.00 85.00 202 GLN A O 1
ATOM 1629 N N . GLY A 1 203 ? 18.618 4.248 -0.686 1.00 82.94 203 GLY A N 1
ATOM 1630 C CA . GLY A 1 203 ? 19.973 3.972 -0.197 1.00 82.94 203 GLY A CA 1
ATOM 1631 C C . GLY A 1 203 ? 20.062 2.963 0.954 1.00 82.94 203 GLY A C 1
ATOM 1632 O O . GLY A 1 203 ? 21.153 2.473 1.233 1.00 82.94 203 GLY A O 1
ATOM 1633 N N . ASN A 1 204 ? 18.954 2.639 1.626 1.00 90.31 204 ASN A N 1
ATOM 1634 C CA . ASN A 1 204 ? 18.970 1.794 2.820 1.00 90.31 204 ASN A CA 1
ATOM 1635 C C . ASN A 1 204 ? 18.669 0.319 2.489 1.00 90.31 204 ASN A C 1
ATOM 1637 O O . ASN A 1 204 ? 17.522 -0.077 2.270 1.00 90.31 204 ASN A O 1
ATOM 1641 N N . SER A 1 205 ? 19.707 -0.522 2.526 1.00 87.50 205 SER A N 1
ATOM 1642 C CA . SER A 1 205 ? 19.615 -1.978 2.342 1.00 87.50 205 SER A CA 1
ATOM 1643 C C . SER A 1 205 ? 18.816 -2.706 3.431 1.00 87.50 205 SER A C 1
ATOM 1645 O O . SER A 1 205 ? 18.294 -3.787 3.168 1.00 87.50 205 SER A O 1
ATOM 1647 N N . HIS A 1 206 ? 18.698 -2.131 4.630 1.00 93.44 206 HIS A N 1
ATOM 1648 C CA . HIS A 1 206 ? 18.026 -2.721 5.793 1.00 93.44 206 HIS A CA 1
ATOM 1649 C C . HIS A 1 206 ? 16.581 -2.234 5.980 1.00 93.44 206 HIS A C 1
ATOM 1651 O O . HIS A 1 206 ? 15.857 -2.796 6.802 1.00 93.44 206 HIS A O 1
ATOM 1657 N N . PHE A 1 207 ? 16.127 -1.264 5.175 1.00 94.81 207 PHE A N 1
ATOM 1658 C CA . PHE A 1 207 ? 14.820 -0.607 5.299 1.00 94.81 207 PHE A CA 1
ATOM 1659 C C . PHE A 1 207 ? 13.640 -1.575 5.455 1.00 94.81 207 PHE A C 1
ATOM 1661 O O . PHE A 1 207 ? 12.746 -1.312 6.254 1.00 94.81 207 PHE A O 1
ATOM 1668 N N . LEU A 1 208 ? 13.618 -2.695 4.718 1.00 95.25 208 LEU A N 1
ATOM 1669 C CA . LEU A 1 208 ? 12.528 -3.676 4.803 1.00 95.25 208 LEU A CA 1
ATOM 1670 C C . LEU A 1 208 ? 12.541 -4.466 6.120 1.00 95.25 208 LEU A C 1
ATOM 1672 O O . LEU A 1 208 ? 11.478 -4.744 6.671 1.00 95.25 208 LEU A O 1
ATOM 1676 N N . THR A 1 209 ? 13.718 -4.766 6.669 1.00 96.31 209 THR A N 1
ATOM 1677 C CA . THR A 1 209 ? 13.859 -5.370 8.002 1.00 96.31 209 THR A CA 1
ATOM 1678 C C . THR A 1 209 ? 13.427 -4.378 9.082 1.00 96.31 209 THR A C 1
ATOM 1680 O O . THR A 1 209 ? 12.619 -4.708 9.944 1.00 96.31 209 THR A O 1
ATOM 1683 N N . GLU A 1 210 ? 13.889 -3.129 8.992 1.00 97.12 210 GLU A N 1
ATOM 1684 C CA . GLU A 1 210 ? 13.496 -2.038 9.892 1.00 97.12 210 GLU A CA 1
ATOM 1685 C C . GLU A 1 210 ? 11.995 -1.728 9.814 1.00 97.12 210 GLU A C 1
ATOM 1687 O O . GLU A 1 210 ? 11.378 -1.374 10.815 1.00 97.12 210 GLU A O 1
ATOM 1692 N N . LEU A 1 211 ? 11.393 -1.839 8.626 1.00 97.31 211 LEU A N 1
ATOM 1693 C CA . LEU A 1 211 ? 9.959 -1.673 8.398 1.00 97.31 211 LEU A CA 1
ATOM 1694 C C . LEU A 1 211 ? 9.160 -2.787 9.086 1.00 97.31 211 LEU A C 1
ATOM 1696 O O . LEU A 1 211 ? 8.215 -2.480 9.809 1.00 97.31 211 LEU A O 1
ATOM 1700 N N . LYS A 1 212 ? 9.573 -4.056 8.943 1.00 96.75 212 LYS A N 1
ATOM 1701 C CA . LYS A 1 212 ? 8.948 -5.184 9.654 1.00 96.75 212 LYS A CA 1
ATOM 1702 C C . LYS A 1 212 ? 9.033 -5.020 11.176 1.00 96.75 212 LYS A C 1
ATOM 1704 O O . LYS A 1 212 ? 8.028 -5.209 11.856 1.00 96.75 212 LYS A O 1
ATOM 1709 N N . THR A 1 213 ? 10.179 -4.583 11.707 1.00 98.00 213 THR A N 1
ATOM 1710 C CA . THR A 1 213 ? 10.337 -4.285 13.144 1.00 98.00 213 THR A CA 1
ATOM 1711 C C . THR A 1 213 ? 9.411 -3.154 13.602 1.00 98.00 213 THR A C 1
ATOM 1713 O O . THR A 1 213 ? 8.660 -3.334 14.560 1.00 98.00 213 THR A O 1
ATOM 1716 N N . ARG A 1 214 ? 9.398 -2.010 12.896 1.00 97.94 214 ARG A N 1
ATOM 1717 C CA . ARG A 1 214 ? 8.505 -0.871 13.198 1.00 97.94 214 ARG A CA 1
ATOM 1718 C C . ARG A 1 214 ? 7.033 -1.275 13.169 1.00 97.94 214 ARG A C 1
ATOM 1720 O O . ARG A 1 214 ? 6.277 -0.898 14.060 1.00 97.94 214 ARG A O 1
ATOM 1727 N N . TRP A 1 215 ? 6.635 -2.067 12.175 1.00 97.94 215 TRP A N 1
ATOM 1728 C CA . TRP A 1 215 ? 5.275 -2.581 12.048 1.00 97.94 215 TRP A CA 1
ATOM 1729 C C . TRP A 1 215 ? 4.895 -3.527 13.193 1.00 97.94 215 TRP A C 1
ATOM 1731 O O . TRP A 1 215 ? 3.800 -3.394 13.738 1.00 97.94 215 TRP A O 1
ATOM 1741 N N . GLY A 1 216 ? 5.802 -4.412 13.622 1.00 96.50 216 GLY A N 1
ATOM 1742 C CA . GLY A 1 216 ? 5.609 -5.260 14.802 1.00 96.50 216 GLY A CA 1
ATOM 1743 C C . GLY A 1 216 ? 5.332 -4.440 16.065 1.00 96.50 216 GLY A C 1
ATOM 1744 O O . GLY A 1 216 ? 4.272 -4.585 16.673 1.00 96.50 216 GLY A O 1
ATOM 1745 N N . THR A 1 217 ? 6.219 -3.496 16.398 1.00 97.12 217 THR A N 1
ATOM 1746 C CA . THR A 1 217 ? 6.054 -2.605 17.562 1.00 97.12 217 THR A CA 1
ATOM 1747 C C . THR A 1 217 ? 4.799 -1.727 17.466 1.00 97.12 217 THR A C 1
ATOM 1749 O O . THR A 1 217 ? 4.142 -1.464 18.476 1.00 97.12 217 THR A O 1
ATOM 1752 N N . PHE A 1 218 ? 4.418 -1.287 16.260 1.00 97.69 218 PHE A N 1
ATOM 1753 C CA . PHE A 1 218 ? 3.154 -0.580 16.041 1.00 97.69 218 PHE A CA 1
ATOM 1754 C C . PHE A 1 218 ? 1.945 -1.478 16.335 1.00 97.69 218 PHE A C 1
ATOM 1756 O O . PHE A 1 218 ? 1.040 -1.050 17.047 1.00 97.69 218 PHE A O 1
ATOM 1763 N N . CYS A 1 219 ? 1.939 -2.726 15.855 1.00 95.31 219 CYS A N 1
ATOM 1764 C CA . CYS A 1 219 ? 0.861 -3.689 16.101 1.00 95.31 219 CYS A CA 1
ATOM 1765 C C . CYS A 1 219 ? 0.708 -4.032 17.588 1.00 95.31 219 CYS A C 1
ATOM 1767 O O . CYS A 1 219 ? -0.411 -4.050 18.099 1.00 95.31 219 CYS A O 1
ATOM 1769 N N . GLU A 1 220 ? 1.818 -4.248 18.297 1.00 93.50 220 GLU A N 1
ATOM 1770 C CA . GLU A 1 220 ? 1.827 -4.494 19.745 1.00 93.50 220 GLU A CA 1
ATOM 1771 C C . GLU A 1 220 ? 1.162 -3.340 20.509 1.00 93.50 220 GLU A C 1
ATOM 1773 O O . GLU A 1 220 ? 0.258 -3.561 21.316 1.00 93.50 220 GLU A O 1
ATOM 1778 N N . ARG A 1 221 ? 1.534 -2.091 20.199 1.00 95.44 221 ARG A N 1
ATOM 1779 C CA . ARG A 1 221 ? 0.925 -0.891 20.797 1.00 95.44 221 ARG A CA 1
ATOM 1780 C C . ARG A 1 221 ? -0.541 -0.715 20.384 1.00 95.44 221 ARG A C 1
ATOM 1782 O O . ARG A 1 221 ? -1.389 -0.451 21.236 1.00 95.44 221 ARG A O 1
ATOM 1789 N N . ALA A 1 222 ? -0.864 -0.911 19.105 1.00 95.44 222 ALA A N 1
ATOM 1790 C CA . ALA A 1 222 ? -2.216 -0.770 18.561 1.00 95.44 222 ALA A CA 1
ATOM 1791 C C . ALA A 1 222 ? -3.194 -1.802 19.148 1.00 95.44 222 ALA A C 1
ATOM 1793 O O . ALA A 1 222 ? -4.359 -1.486 19.383 1.00 95.44 222 ALA A O 1
ATOM 1794 N N . GLN A 1 223 ? -2.724 -3.009 19.468 1.00 93.38 223 GLN A N 1
ATOM 1795 C CA . GLN A 1 223 ? -3.491 -4.013 20.201 1.00 93.38 223 GLN A CA 1
ATOM 1796 C C . GLN A 1 223 ? -3.950 -3.488 21.571 1.00 93.38 223 GLN A C 1
ATOM 1798 O O . GLN A 1 223 ? -5.144 -3.535 21.873 1.00 93.38 223 GLN A O 1
ATOM 1803 N N . PHE A 1 224 ? -3.031 -2.971 22.396 1.00 93.88 224 PHE A N 1
ATOM 1804 C CA . PHE A 1 224 ? -3.382 -2.433 23.716 1.00 93.88 224 PHE A CA 1
ATOM 1805 C C . PHE A 1 224 ? -4.247 -1.169 23.607 1.00 93.88 224 PHE A C 1
ATOM 1807 O O . PHE A 1 224 ? -5.237 -1.049 24.328 1.00 93.88 224 PHE A O 1
ATOM 1814 N N . TYR A 1 225 ? -3.955 -0.284 22.649 1.00 96.12 225 TYR A N 1
ATOM 1815 C CA . TYR A 1 225 ? -4.759 0.906 22.343 1.00 96.12 225 TYR A CA 1
ATOM 1816 C C . TYR A 1 225 ? -6.199 0.551 21.945 1.00 96.12 225 TYR A C 1
ATOM 1818 O O . TYR A 1 225 ? -7.156 1.169 22.412 1.00 96.12 225 TYR A O 1
ATOM 1826 N N . GLY A 1 226 ? -6.373 -0.498 21.137 1.00 95.81 226 GLY A N 1
ATOM 1827 C CA . GLY A 1 226 ? -7.678 -1.038 20.767 1.00 95.81 226 GLY A CA 1
ATOM 1828 C C . GLY A 1 226 ? -8.461 -1.582 21.962 1.00 95.81 226 GLY A C 1
ATOM 1829 O O . GLY A 1 226 ? -9.671 -1.371 22.039 1.00 95.81 226 GLY A O 1
ATOM 1830 N N . VAL A 1 227 ? -7.795 -2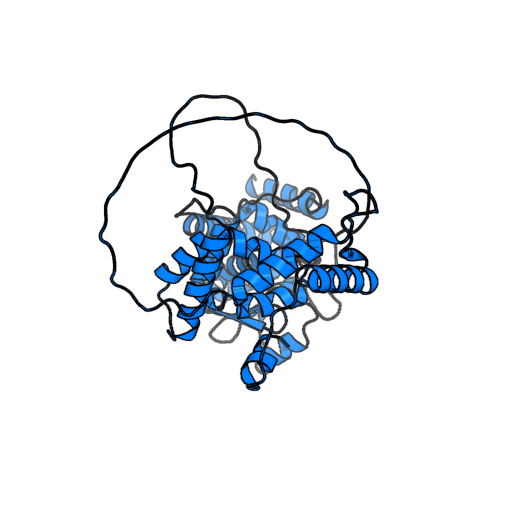.248 22.913 1.00 94.50 227 VAL A N 1
ATOM 1831 C CA . VAL A 1 227 ? -8.428 -2.733 24.155 1.00 94.50 227 VAL A CA 1
ATOM 1832 C C . VAL A 1 227 ? -8.799 -1.560 25.068 1.00 94.50 227 VAL A C 1
ATOM 1834 O O . VAL A 1 227 ? -9.926 -1.507 25.559 1.00 94.50 227 VAL A O 1
ATOM 1837 N N . PHE A 1 228 ? -7.912 -0.574 25.227 1.00 94.00 228 PHE A N 1
ATOM 1838 C CA . PHE A 1 228 ? -8.168 0.668 25.968 1.00 94.00 228 PHE A CA 1
ATOM 1839 C C . PHE A 1 228 ? -9.378 1.437 25.407 1.00 94.00 228 PHE A C 1
ATOM 1841 O O . PHE A 1 228 ? -10.274 1.828 26.157 1.00 94.00 228 PHE A O 1
ATOM 1848 N N . LYS A 1 229 ? -9.473 1.556 24.076 1.00 95.44 229 LYS A N 1
ATOM 1849 C CA . LYS A 1 229 ? -10.630 2.136 23.369 1.00 95.44 229 LYS A CA 1
ATOM 1850 C C . LYS A 1 229 ? -11.872 1.233 23.323 1.00 95.44 229 LYS A C 1
ATOM 1852 O O . LYS A 1 229 ? -12.899 1.668 22.811 1.00 95.44 229 LYS A O 1
ATOM 1857 N N . LYS A 1 230 ? -11.812 0.010 23.867 1.00 95.75 230 LYS A N 1
ATOM 1858 C CA . LYS A 1 230 ? -12.890 -1.007 23.862 1.00 95.75 230 LYS A CA 1
ATOM 1859 C C . LYS A 1 230 ? -13.313 -1.484 22.459 1.00 95.75 230 LYS A C 1
ATOM 1861 O O . LYS A 1 230 ? -14.400 -2.031 22.295 1.00 95.75 230 LYS A O 1
ATOM 1866 N N . LEU A 1 231 ? -12.438 -1.308 21.468 1.00 94.56 231 LEU A N 1
ATOM 1867 C CA . LEU A 1 231 ? -12.606 -1.735 20.071 1.00 94.56 231 LEU A CA 1
ATOM 1868 C C . LEU A 1 231 ? -12.065 -3.154 19.825 1.00 94.56 231 LEU A C 1
ATOM 1870 O O . LEU A 1 231 ? -12.497 -3.841 18.904 1.00 94.56 231 LEU A O 1
ATOM 1874 N N . MET A 1 232 ? -11.121 -3.603 20.657 1.00 92.44 232 MET A N 1
ATOM 1875 C CA . MET A 1 232 ? -10.529 -4.942 20.617 1.00 92.44 232 MET A CA 1
ATOM 1876 C C . MET A 1 232 ? -10.826 -5.724 21.896 1.00 92.44 232 MET A C 1
ATOM 1878 O O . MET A 1 232 ? -10.935 -5.163 22.987 1.00 92.44 232 MET A O 1
ATOM 1882 N N . ARG A 1 233 ? -10.888 -7.052 21.764 1.00 88.06 233 ARG A N 1
ATOM 1883 C CA . ARG A 1 233 ? -10.751 -7.975 22.901 1.00 88.06 233 ARG A CA 1
ATOM 1884 C C . ARG A 1 233 ? -9.257 -8.191 23.211 1.00 88.06 233 ARG A C 1
ATOM 1886 O O . ARG A 1 233 ? -8.435 -7.983 22.317 1.00 88.06 233 ARG A O 1
ATOM 1893 N N . PRO A 1 234 ? -8.896 -8.630 24.433 1.00 82.88 234 PRO A N 1
ATOM 1894 C CA . PRO A 1 234 ? -7.538 -9.080 24.744 1.00 82.88 234 PRO A CA 1
ATOM 1895 C C . PRO A 1 234 ? -7.021 -10.135 23.745 1.00 82.88 234 PRO A C 1
ATOM 1897 O O . PRO A 1 234 ? -7.837 -10.849 23.147 1.00 82.88 234 PRO A O 1
ATOM 1900 N N . PRO A 1 235 ? -5.691 -10.242 23.554 1.00 76.19 235 PRO A N 1
ATOM 1901 C CA . PRO A 1 235 ? -5.094 -11.116 22.549 1.00 76.19 235 PRO A CA 1
ATOM 1902 C C . PRO A 1 235 ? -5.498 -12.585 22.701 1.00 76.19 235 PRO A C 1
ATOM 1904 O O . PRO A 1 235 ? -5.591 -13.120 23.805 1.00 76.19 235 PRO A O 1
ATOM 1907 N N . GLN A 1 236 ? -5.715 -13.236 21.559 1.00 76.81 236 GLN A N 1
ATOM 1908 C CA . GLN A 1 236 ? -6.067 -14.654 21.468 1.00 76.81 236 GLN A CA 1
ATOM 1909 C C . GLN A 1 236 ? -4.853 -15.488 21.042 1.00 76.81 236 GLN A C 1
ATOM 1911 O O . GLN A 1 236 ? -3.957 -14.993 20.362 1.00 76.81 236 GLN A O 1
ATOM 1916 N N . LEU A 1 237 ? -4.856 -16.780 21.388 1.00 78.56 237 LEU A N 1
ATOM 1917 C CA . LEU A 1 237 ? -3.811 -17.726 20.972 1.00 78.56 237 LEU A CA 1
ATOM 1918 C C . LEU A 1 237 ? -3.768 -17.916 19.439 1.00 78.56 237 LEU A C 1
ATOM 1920 O O . LEU A 1 237 ? -2.712 -18.176 18.864 1.00 78.56 237 LEU A O 1
ATOM 1924 N N . ASP A 1 238 ? -4.913 -17.751 18.771 1.00 90.94 238 ASP A N 1
ATOM 1925 C CA . ASP A 1 238 ? -5.031 -17.767 17.313 1.00 90.94 238 ASP A CA 1
ATOM 1926 C C . ASP A 1 238 ? -4.558 -16.430 16.712 1.00 90.94 238 ASP A C 1
ATOM 1928 O O . ASP A 1 238 ? -5.309 -15.454 16.620 1.00 90.94 238 ASP A O 1
ATOM 1932 N N . LYS A 1 239 ? -3.288 -16.402 16.289 1.00 89.38 239 LYS A N 1
ATOM 1933 C CA . LYS A 1 239 ? -2.635 -15.224 15.696 1.00 89.38 239 LYS A CA 1
ATOM 1934 C C . LYS A 1 239 ? -3.340 -14.699 14.440 1.00 89.38 239 LYS A C 1
ATOM 1936 O O . LYS A 1 239 ? -3.354 -13.486 14.222 1.00 89.38 239 LYS A O 1
ATOM 1941 N N . VAL A 1 240 ? -3.923 -15.583 13.625 1.00 92.69 240 VAL A N 1
ATOM 1942 C CA . VAL A 1 240 ? -4.597 -15.219 12.367 1.00 92.69 240 VAL A CA 1
ATOM 1943 C C . VAL A 1 240 ? -5.919 -14.520 12.676 1.00 92.69 240 VAL A C 1
ATOM 1945 O O . VAL A 1 240 ? -6.132 -13.396 12.223 1.00 92.69 240 VAL A O 1
ATOM 1948 N N . LYS A 1 241 ? -6.777 -15.113 13.520 1.00 92.50 241 LYS A N 1
ATOM 1949 C CA . LYS A 1 241 ? -8.023 -14.466 13.976 1.00 92.50 241 LYS A CA 1
ATOM 1950 C C . LYS A 1 241 ? -7.745 -13.141 14.685 1.00 92.50 241 LYS A C 1
ATOM 1952 O O . LYS A 1 241 ? -8.465 -12.170 14.459 1.00 92.50 241 LYS A O 1
ATOM 1957 N N . HIS A 1 242 ? -6.694 -13.088 15.503 1.00 92.31 242 HIS A N 1
ATOM 1958 C CA . HIS A 1 242 ? -6.293 -11.879 16.222 1.00 92.31 242 HIS A CA 1
ATOM 1959 C C . HIS A 1 242 ? -5.834 -10.753 15.283 1.00 92.31 242 HIS A C 1
ATOM 1961 O O . HIS A 1 242 ? -6.298 -9.622 15.409 1.00 92.31 242 HIS A O 1
ATOM 1967 N N . SER A 1 243 ? -5.005 -11.068 14.283 1.00 94.19 243 SER A N 1
ATOM 1968 C CA . SER A 1 243 ? -4.561 -10.095 13.272 1.00 94.19 243 SER A CA 1
ATOM 1969 C C . SER A 1 243 ? -5.727 -9.574 12.424 1.00 94.19 243 SER A C 1
ATOM 1971 O O . SER A 1 243 ? -5.822 -8.372 12.184 1.00 94.19 243 SER A O 1
ATOM 1973 N N . ILE A 1 244 ? -6.674 -10.442 12.044 1.00 95.12 244 ILE A N 1
ATOM 1974 C CA . ILE A 1 244 ? -7.902 -10.045 11.331 1.00 95.12 244 ILE A CA 1
ATOM 1975 C C . ILE A 1 244 ? -8.767 -9.116 12.198 1.00 95.12 244 ILE A C 1
ATOM 1977 O O . ILE A 1 244 ? -9.290 -8.121 11.693 1.00 95.12 244 ILE A O 1
ATOM 1981 N N . ALA A 1 245 ? -8.907 -9.397 13.499 1.00 94.88 245 ALA A N 1
ATOM 1982 C CA . ALA A 1 245 ? -9.628 -8.524 14.427 1.00 94.88 245 ALA A CA 1
ATOM 1983 C C . ALA A 1 245 ? -8.950 -7.147 14.557 1.00 94.88 245 ALA A C 1
ATOM 1985 O O . ALA A 1 245 ? -9.615 -6.123 14.411 1.00 94.88 245 ALA A O 1
ATOM 1986 N N . MET A 1 246 ? -7.624 -7.122 14.732 1.00 94.56 246 MET A N 1
ATOM 1987 C CA . MET A 1 246 ? -6.829 -5.892 14.795 1.00 94.56 246 MET A CA 1
ATOM 1988 C C . MET A 1 246 ? -7.002 -5.047 13.526 1.00 94.56 246 MET A C 1
ATOM 1990 O O . MET A 1 246 ? -7.336 -3.867 13.619 1.00 94.56 246 MET A O 1
ATOM 1994 N N . MET A 1 247 ? -6.869 -5.650 12.340 1.00 95.06 247 MET A N 1
ATOM 1995 C CA . MET A 1 247 ? -7.080 -4.964 11.060 1.00 95.06 247 MET A CA 1
ATOM 1996 C C . MET A 1 247 ? -8.504 -4.414 10.901 1.00 95.06 247 MET A C 1
ATOM 1998 O O . MET A 1 247 ? -8.675 -3.326 10.351 1.00 95.06 247 MET A O 1
ATOM 2002 N N . LYS A 1 248 ? -9.530 -5.124 11.398 1.00 95.44 248 LYS A N 1
ATOM 2003 C CA . LYS A 1 248 ? -10.915 -4.624 11.388 1.00 95.44 248 LYS A CA 1
ATOM 2004 C C . LYS A 1 248 ? -11.129 -3.444 12.342 1.00 95.44 248 LYS A C 1
ATOM 2006 O O . LYS A 1 248 ? -11.927 -2.572 12.011 1.00 95.44 248 LYS A O 1
ATOM 2011 N N . ALA A 1 249 ? -10.412 -3.396 13.465 1.00 96.50 249 ALA A N 1
ATOM 2012 C CA . ALA A 1 249 ? -10.509 -2.328 14.460 1.00 96.50 249 ALA A CA 1
ATOM 2013 C C . ALA A 1 249 ? -9.643 -1.088 14.146 1.00 96.50 249 ALA A C 1
ATOM 2015 O O . ALA A 1 249 ? -9.990 0.010 14.580 1.00 96.50 249 ALA A O 1
ATOM 2016 N N . LEU A 1 250 ? -8.545 -1.217 13.386 1.00 97.38 250 LEU A N 1
ATOM 2017 C CA . LEU A 1 250 ? -7.631 -0.103 13.068 1.00 97.38 250 LEU A CA 1
ATOM 2018 C C . LEU A 1 250 ? -8.340 1.172 12.538 1.00 97.38 250 LEU A C 1
ATOM 2020 O O . LEU A 1 250 ? -8.029 2.255 13.037 1.00 97.38 250 LEU A O 1
ATOM 2024 N N . PRO A 1 251 ? -9.319 1.107 11.609 1.00 96.56 251 PRO A N 1
ATOM 2025 C CA . PRO A 1 251 ? -10.068 2.291 11.168 1.00 96.56 251 PRO A CA 1
ATOM 2026 C C . PRO A 1 251 ? -10.861 3.004 12.266 1.00 96.56 251 PRO A C 1
ATOM 2028 O O . PRO A 1 251 ? -11.085 4.205 12.169 1.00 96.56 251 PRO A O 1
ATOM 2031 N N . GLU A 1 252 ? -11.290 2.285 13.303 1.00 96.06 252 GLU A N 1
ATOM 2032 C CA . GLU A 1 252 ? -12.050 2.843 14.428 1.00 96.06 252 GLU A CA 1
ATOM 2033 C C . GLU A 1 252 ? -11.114 3.362 15.536 1.00 96.06 252 GLU A C 1
ATOM 2035 O O . GLU A 1 252 ? -11.456 4.308 16.246 1.00 96.06 252 GLU A O 1
ATOM 2040 N N . MET A 1 253 ? -9.889 2.824 15.633 1.00 97.06 253 MET A N 1
ATOM 2041 C CA . MET A 1 253 ? -8.823 3.389 16.472 1.00 97.06 253 MET A CA 1
ATOM 2042 C C . MET A 1 253 ? -8.358 4.761 15.957 1.00 97.06 253 MET A C 1
ATOM 2044 O O . MET A 1 253 ? -8.090 5.655 16.766 1.00 97.06 253 MET A O 1
ATOM 2048 N N . PHE A 1 254 ? -8.300 4.928 14.628 1.00 97.31 254 PHE A N 1
ATOM 2049 C CA . PHE A 1 254 ? -7.793 6.114 13.923 1.00 97.31 254 PHE A CA 1
ATOM 2050 C C . PHE A 1 254 ? -8.840 6.683 12.927 1.00 97.31 254 PHE A C 1
ATOM 2052 O O . PHE A 1 254 ? -8.626 6.664 11.709 1.00 97.31 254 PHE A O 1
ATOM 2059 N N . PRO A 1 255 ? -9.998 7.173 13.418 1.00 95.81 255 PRO A N 1
ATOM 2060 C CA . PRO A 1 255 ? -11.175 7.441 12.593 1.00 95.81 255 PRO A CA 1
ATOM 2061 C C . PRO A 1 255 ? -11.016 8.644 11.658 1.00 95.81 255 PRO A C 1
ATOM 2063 O O . PRO A 1 255 ? -10.626 9.742 12.062 1.00 95.81 255 PRO A O 1
ATOM 2066 N N . SER A 1 256 ? -11.409 8.442 10.398 1.00 94.56 256 SER A N 1
ATOM 2067 C CA . SER A 1 256 ? -11.496 9.504 9.388 1.00 94.56 256 SER A CA 1
ATOM 2068 C C . SER A 1 256 ? -12.841 10.248 9.476 1.00 94.56 256 SER A C 1
ATOM 2070 O O . SER A 1 256 ? -13.843 9.647 9.858 1.00 94.56 256 SER A O 1
ATOM 2072 N N . PRO A 1 257 ? -12.920 11.539 9.094 1.00 89.81 257 PRO A N 1
ATOM 2073 C CA . PRO A 1 257 ? -14.144 12.340 9.225 1.00 89.81 257 PRO A CA 1
ATOM 2074 C C . PRO A 1 257 ? -15.186 12.067 8.126 1.00 89.81 257 PRO A C 1
ATOM 2076 O O . PRO A 1 257 ? -16.274 12.637 8.148 1.00 89.81 257 PRO A O 1
ATOM 2079 N N . MET A 1 258 ? -14.854 11.235 7.135 1.00 91.50 258 MET A N 1
ATOM 2080 C CA . MET A 1 258 ? -15.730 10.886 6.018 1.00 91.50 258 MET A CA 1
ATOM 2081 C C . MET A 1 258 ? -16.263 9.468 6.205 1.00 91.50 258 MET A C 1
ATOM 2083 O O . MET A 1 258 ? -15.486 8.526 6.343 1.00 91.50 258 MET A O 1
ATOM 2087 N N . ALA A 1 259 ? -17.586 9.312 6.176 1.00 88.75 259 ALA A N 1
ATOM 2088 C CA . ALA A 1 259 ? -18.222 8.000 6.223 1.00 88.75 259 ALA A CA 1
ATOM 2089 C C . ALA A 1 259 ? -17.807 7.127 5.016 1.00 88.75 259 ALA A C 1
ATOM 2091 O O . ALA A 1 259 ? -17.542 7.664 3.933 1.00 88.75 259 ALA A O 1
ATOM 2092 N N . PRO A 1 260 ? -17.766 5.789 5.162 1.00 90.25 260 PRO A N 1
ATOM 2093 C CA . PRO A 1 260 ? -17.581 4.896 4.023 1.00 90.25 260 PRO A CA 1
ATOM 2094 C C . PRO A 1 260 ? -18.748 5.019 3.019 1.00 90.25 260 PRO A C 1
ATOM 2096 O O . PRO A 1 260 ? -19.856 5.415 3.396 1.00 90.25 260 PRO A O 1
ATOM 2099 N N . PRO A 1 261 ? -18.545 4.682 1.729 1.00 89.06 261 PRO A N 1
ATOM 2100 C CA . PRO A 1 261 ? -19.629 4.649 0.748 1.00 89.06 261 PRO A CA 1
ATOM 2101 C C . PRO A 1 261 ? -20.755 3.712 1.200 1.00 89.06 261 PRO A C 1
ATOM 2103 O O . PRO A 1 261 ? -20.465 2.611 1.647 1.00 89.06 261 PRO A O 1
ATOM 2106 N N . LYS A 1 262 ? -22.028 4.086 0.989 1.00 84.25 262 LYS A N 1
ATOM 2107 C CA . LYS A 1 262 ? -23.237 3.372 1.481 1.00 84.25 262 LYS A CA 1
ATOM 2108 C C . LYS A 1 262 ? -23.343 1.862 1.170 1.00 84.25 262 LYS A C 1
ATOM 2110 O O . LYS A 1 262 ? -24.241 1.212 1.691 1.00 84.25 262 LYS A O 1
ATOM 2115 N N . LYS A 1 263 ? -22.506 1.328 0.275 1.00 85.44 263 LYS A N 1
ATOM 2116 C CA . LYS A 1 263 ? -22.427 -0.105 -0.062 1.00 85.44 263 LYS A CA 1
ATOM 2117 C C . LYS A 1 263 ? -21.434 -0.889 0.812 1.00 85.44 263 LYS A C 1
ATOM 2119 O O . LYS A 1 263 ? -21.523 -2.109 0.826 1.00 85.44 263 LYS A O 1
ATOM 2124 N N . LEU A 1 264 ? -20.508 -0.216 1.498 1.00 85.38 264 LEU A N 1
ATOM 2125 C CA . LEU A 1 264 ? -19.692 -0.816 2.554 1.00 85.38 264 LEU A CA 1
ATOM 2126 C C . LEU A 1 264 ? -20.441 -0.691 3.884 1.00 85.38 264 LEU A C 1
ATOM 2128 O O . LEU A 1 264 ? -21.014 0.364 4.164 1.00 85.38 264 LEU A O 1
ATOM 2132 N N . ARG A 1 265 ? -20.422 -1.738 4.711 1.00 79.94 265 ARG A N 1
ATOM 2133 C CA . ARG A 1 265 ? -21.051 -1.734 6.043 1.00 79.94 265 ARG A CA 1
ATOM 2134 C C . ARG A 1 265 ? -20.147 -1.041 7.068 1.00 79.94 265 ARG A C 1
ATOM 2136 O O . ARG A 1 265 ? -20.634 -0.265 7.885 1.00 79.94 265 ARG A O 1
ATOM 2143 N N . HIS A 1 266 ? -18.833 -1.274 6.989 1.00 89.00 266 HIS A N 1
ATOM 2144 C CA . HIS A 1 266 ? -17.824 -0.719 7.902 1.00 89.00 266 HIS A CA 1
ATOM 2145 C C . HIS A 1 266 ? -16.628 -0.112 7.157 1.00 89.00 266 HIS A C 1
ATOM 2147 O O . HIS A 1 266 ? -16.288 -0.520 6.047 1.00 89.00 266 HIS A O 1
ATOM 2153 N N . ALA A 1 267 ? -15.927 0.833 7.796 1.00 92.81 267 ALA A N 1
ATOM 2154 C CA . ALA A 1 267 ? -14.725 1.452 7.227 1.00 92.81 267 ALA A CA 1
ATOM 2155 C C . ALA A 1 267 ? -13.583 0.443 6.982 1.00 92.81 267 ALA A C 1
ATOM 2157 O O . ALA A 1 267 ? -12.765 0.647 6.089 1.00 92.81 267 ALA A O 1
ATOM 2158 N N . SER A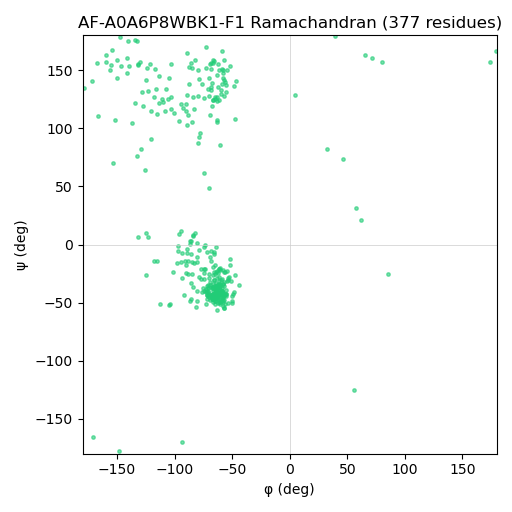 1 268 ? -13.552 -0.677 7.710 1.00 94.56 268 SER A N 1
ATOM 2159 C CA . SER A 1 268 ? -12.590 -1.764 7.498 1.00 94.56 268 SER A CA 1
ATOM 2160 C C . SER A 1 268 ? -12.747 -2.491 6.162 1.00 94.56 268 SER A C 1
ATOM 2162 O O . SER A 1 268 ? -11.745 -2.956 5.631 1.00 94.56 268 SER A O 1
ATOM 2164 N N . GLU A 1 269 ? -13.917 -2.473 5.521 1.00 94.06 269 GLU A N 1
ATOM 2165 C CA . GLU A 1 269 ? -14.102 -3.034 4.167 1.00 94.06 269 GLU A CA 1
ATOM 2166 C C . GLU A 1 269 ? -13.371 -2.212 3.076 1.00 94.06 269 GLU A C 1
ATOM 2168 O O . GLU A 1 269 ? -13.198 -2.655 1.933 1.00 94.06 269 GLU A O 1
ATOM 2173 N N . ALA A 1 270 ? -12.863 -1.021 3.425 1.00 94.62 270 ALA A N 1
ATOM 2174 C CA . ALA A 1 270 ? -11.923 -0.269 2.596 1.00 94.62 270 ALA A CA 1
ATOM 2175 C C . ALA A 1 270 ? -10.491 -0.857 2.613 1.00 94.62 270 ALA A C 1
ATOM 2177 O O . ALA A 1 270 ? -9.750 -0.615 1.661 1.00 94.62 270 ALA A O 1
ATOM 2178 N N . LEU A 1 271 ? -10.129 -1.646 3.639 1.00 94.69 271 LEU A N 1
ATOM 2179 C CA . LEU A 1 271 ? -8.830 -2.322 3.810 1.00 94.69 271 LEU A CA 1
ATOM 2180 C C . LEU A 1 271 ? -8.885 -3.824 3.519 1.00 94.69 271 LEU A C 1
ATOM 2182 O O . LEU A 1 271 ? -8.042 -4.338 2.789 1.00 94.69 271 LEU A O 1
ATOM 2186 N N . LEU A 1 272 ? -9.828 -4.535 4.144 1.00 96.00 272 LEU A N 1
ATOM 2187 C CA . LEU A 1 272 ? -9.900 -5.991 4.122 1.00 96.00 272 LEU A CA 1
ATOM 2188 C C . LEU A 1 272 ? -11.332 -6.510 4.028 1.00 96.00 272 LEU A C 1
ATOM 2190 O O . LEU A 1 272 ? -12.256 -5.946 4.610 1.00 96.00 272 LEU A O 1
ATOM 2194 N N . HIS A 1 273 ? -11.476 -7.644 3.356 1.00 95.94 273 HIS A N 1
ATOM 2195 C CA . HIS A 1 273 ? -12.698 -8.435 3.307 1.00 95.94 273 HIS A CA 1
ATOM 2196 C C . HIS A 1 273 ? -12.413 -9.867 3.763 1.00 95.94 273 HIS A C 1
ATOM 2198 O O . HIS A 1 273 ? -11.294 -10.355 3.620 1.00 95.94 273 HIS A O 1
ATOM 2204 N N . VAL A 1 274 ? -13.414 -10.543 4.321 1.00 95.62 274 VAL A N 1
ATOM 2205 C CA . VAL A 1 274 ? -13.351 -11.976 4.646 1.00 95.62 274 VAL A CA 1
ATOM 2206 C C . VAL A 1 274 ? -14.473 -12.626 3.861 1.00 95.62 274 VAL A C 1
ATOM 2208 O O . VAL A 1 274 ? -15.627 -12.301 4.128 1.00 95.62 274 VAL A O 1
ATOM 2211 N N . LEU A 1 275 ? -14.132 -13.497 2.909 1.00 93.50 275 LEU A N 1
ATOM 2212 C CA . LEU A 1 275 ? -15.133 -14.108 2.037 1.00 93.50 275 LEU A CA 1
ATOM 2213 C C . LEU A 1 275 ? -16.122 -14.953 2.840 1.00 93.50 275 LEU A C 1
ATOM 2215 O O . LEU A 1 275 ? -15.726 -15.752 3.695 1.00 93.50 275 LEU A O 1
ATOM 2219 N N . GLU A 1 276 ? -17.404 -14.801 2.528 1.00 90.44 276 GLU A N 1
ATOM 2220 C CA . GLU A 1 276 ? -18.436 -15.743 2.962 1.00 90.44 276 GLU A CA 1
ATOM 2221 C C . GLU A 1 276 ? -18.303 -17.060 2.160 1.00 90.44 276 GLU A C 1
ATOM 2223 O O . GLU A 1 276 ? -17.831 -17.063 1.025 1.00 90.44 276 GLU A O 1
ATOM 2228 N N . SER A 1 277 ? -18.710 -18.210 2.715 1.00 84.69 277 SER A N 1
ATOM 2229 C CA . SER A 1 277 ? -18.397 -19.545 2.148 1.00 84.69 277 SER A CA 1
ATOM 2230 C C . SER A 1 277 ? -18.992 -19.862 0.761 1.00 84.69 277 SER A C 1
ATOM 2232 O O . SER A 1 277 ? -18.752 -20.945 0.232 1.00 84.69 277 SER A O 1
ATOM 2234 N N . ALA A 1 278 ? -19.782 -18.953 0.187 1.00 86.50 278 ALA A N 1
ATOM 2235 C CA . ALA A 1 278 ? -20.346 -19.035 -1.163 1.00 86.50 278 ALA A CA 1
ATOM 2236 C C . ALA A 1 278 ? -19.995 -17.805 -2.033 1.00 86.50 278 ALA A C 1
ATOM 2238 O O . ALA A 1 278 ? -20.559 -17.626 -3.111 1.00 86.50 278 ALA A O 1
ATOM 2239 N N . GLU A 1 279 ? -19.095 -16.938 -1.564 1.00 91.81 279 GLU A N 1
ATOM 2240 C CA . GLU A 1 279 ? -18.721 -15.685 -2.216 1.00 91.81 279 GLU A CA 1
ATOM 2241 C C . GLU A 1 279 ? -17.478 -15.863 -3.099 1.00 91.81 279 GLU A C 1
ATOM 2243 O O . GLU A 1 279 ? -16.396 -16.215 -2.627 1.00 91.81 279 GLU A O 1
ATOM 2248 N N . ASP A 1 280 ? -17.615 -15.584 -4.396 1.00 91.56 280 ASP A N 1
ATOM 2249 C CA . ASP A 1 280 ? -16.477 -15.530 -5.316 1.00 91.56 280 ASP A CA 1
ATOM 2250 C C . ASP A 1 280 ? -15.734 -14.180 -5.187 1.00 91.56 280 ASP A C 1
ATOM 2252 O O . ASP A 1 280 ? -16.360 -13.121 -5.331 1.00 91.56 280 ASP A O 1
ATOM 2256 N N . PRO A 1 281 ? -14.398 -14.174 -4.986 1.00 92.88 281 PRO A N 1
ATOM 2257 C CA . PRO A 1 281 ? -13.620 -12.942 -4.859 1.00 92.88 281 PRO A CA 1
ATOM 2258 C C . PRO A 1 281 ? -13.711 -12.026 -6.085 1.00 92.88 281 PRO A C 1
ATOM 2260 O O . PRO A 1 281 ? -13.630 -10.807 -5.932 1.00 92.88 281 PRO A O 1
ATOM 2263 N N . ASN A 1 282 ? -13.915 -12.559 -7.295 1.00 93.25 282 ASN A N 1
ATOM 2264 C CA . ASN A 1 282 ? -14.077 -11.718 -8.484 1.00 93.25 282 ASN A CA 1
ATOM 2265 C C . ASN A 1 282 ? -15.417 -10.962 -8.438 1.00 93.25 282 ASN A C 1
ATOM 2267 O O . ASN A 1 282 ? -15.456 -9.752 -8.654 1.00 93.25 282 ASN A O 1
ATOM 2271 N N . THR A 1 283 ? -16.502 -11.649 -8.086 1.00 93.12 283 THR A N 1
ATOM 2272 C CA . THR A 1 283 ? -17.853 -11.097 -7.906 1.00 93.12 283 THR A CA 1
ATOM 2273 C C . THR A 1 283 ? -17.899 -10.047 -6.790 1.00 93.12 283 THR A C 1
ATOM 2275 O O . THR A 1 283 ? -18.508 -8.986 -6.970 1.00 93.12 283 THR A O 1
ATOM 2278 N N . PHE A 1 284 ? -17.175 -10.265 -5.686 1.00 93.00 284 PHE A N 1
ATOM 2279 C CA . PHE A 1 284 ? -16.942 -9.232 -4.670 1.00 93.00 284 PHE A CA 1
ATOM 2280 C C . PHE A 1 284 ? -16.278 -7.985 -5.283 1.00 93.00 284 PHE A C 1
ATOM 2282 O O . PHE A 1 284 ? -16.822 -6.882 -5.202 1.00 93.00 284 PHE A O 1
ATOM 2289 N N . LEU A 1 285 ? -15.139 -8.141 -5.970 1.00 93.88 285 LEU A N 1
ATOM 2290 C CA . LEU A 1 285 ? -14.402 -7.006 -6.539 1.00 93.88 285 LEU A CA 1
ATOM 2291 C C . LEU A 1 285 ? -15.191 -6.228 -7.604 1.00 93.88 285 LEU A C 1
ATOM 2293 O O . LEU A 1 285 ? -15.083 -5.005 -7.657 1.00 93.88 285 LEU A O 1
ATOM 2297 N N . GLN A 1 286 ? -16.010 -6.897 -8.423 1.00 92.69 286 GLN A N 1
ATOM 2298 C CA . GLN A 1 286 ? -16.863 -6.241 -9.429 1.00 92.69 286 GLN A CA 1
ATOM 2299 C C . GLN A 1 286 ? -18.018 -5.433 -8.811 1.00 92.69 286 GLN A C 1
ATOM 2301 O O . GLN A 1 286 ? -18.516 -4.494 -9.431 1.00 92.69 286 GLN A O 1
ATOM 2306 N N . THR A 1 287 ? -18.465 -5.778 -7.598 1.00 91.44 287 THR A N 1
ATOM 2307 C CA . THR A 1 287 ? -19.573 -5.085 -6.913 1.00 91.44 287 THR A CA 1
ATOM 2308 C C . THR A 1 287 ? -19.106 -4.038 -5.890 1.00 91.44 287 THR A C 1
ATOM 2310 O O . THR A 1 287 ? -19.893 -3.157 -5.511 1.00 91.44 287 THR A O 1
ATOM 2313 N N . ARG A 1 288 ? -17.827 -4.086 -5.485 1.00 91.81 288 ARG A N 1
ATOM 2314 C CA . ARG A 1 288 ? -17.194 -3.190 -4.505 1.00 91.81 288 ARG A CA 1
ATOM 2315 C C . ARG A 1 288 ? -17.244 -1.707 -4.935 1.00 91.81 288 ARG A C 1
ATOM 2317 O O . ARG A 1 288 ? -16.861 -1.371 -6.051 1.00 91.81 288 ARG A O 1
ATOM 2324 N N . PRO A 1 289 ? -17.637 -0.770 -4.047 1.00 91.31 289 PRO A N 1
ATOM 2325 C CA . PRO A 1 289 ? -17.753 0.662 -4.363 1.00 91.31 289 PRO A CA 1
ATOM 2326 C C . PRO A 1 289 ? -16.426 1.447 -4.342 1.00 91.31 289 PRO A C 1
ATOM 2328 O O . PRO A 1 289 ? -16.452 2.664 -4.514 1.00 91.31 289 PRO A O 1
ATOM 2331 N N . LEU A 1 290 ? -15.288 0.798 -4.073 1.00 91.81 290 LEU A N 1
ATOM 2332 C CA . LEU A 1 290 ? -13.966 1.427 -3.991 1.00 91.81 290 LEU A CA 1
ATOM 2333 C C . LEU A 1 290 ? -12.963 0.693 -4.881 1.00 91.81 290 LEU A C 1
ATOM 2335 O O . LEU A 1 290 ? -12.783 -0.518 -4.747 1.00 91.81 290 LEU A O 1
ATOM 2339 N N . SER A 1 291 ? -12.230 1.460 -5.691 1.00 91.88 291 SER A N 1
ATOM 2340 C CA . SER A 1 291 ? -11.104 0.963 -6.493 1.00 91.88 291 SER A CA 1
ATOM 2341 C C . SER A 1 291 ? -9.767 0.937 -5.739 1.00 91.88 291 SER A C 1
ATOM 2343 O O . SER A 1 291 ? -8.745 0.598 -6.328 1.00 91.88 291 SER A O 1
ATOM 2345 N N . SER A 1 292 ? -9.752 1.299 -4.452 1.00 94.56 292 SER A N 1
ATOM 2346 C CA . SER A 1 292 ? -8.544 1.291 -3.620 1.00 94.56 292 SER A CA 1
ATOM 2347 C C . SER A 1 292 ? -8.000 -0.131 -3.408 1.00 94.56 292 SER A C 1
ATOM 2349 O O . SER A 1 292 ? -8.783 -1.085 -3.476 1.00 94.56 292 SER A O 1
ATOM 2351 N N . PRO A 1 293 ? -6.704 -0.283 -3.074 1.00 97.38 293 PRO A N 1
ATOM 2352 C CA . PRO A 1 293 ? -6.141 -1.538 -2.585 1.00 97.38 293 PRO A CA 1
ATOM 2353 C C . PRO A 1 293 ? -6.997 -2.199 -1.488 1.00 97.38 293 PRO A C 1
ATOM 2355 O O . PRO A 1 293 ? -7.558 -1.504 -0.635 1.00 97.38 293 PRO A O 1
ATOM 2358 N N . VAL A 1 294 ? -7.112 -3.531 -1.523 1.00 97.56 294 VAL A N 1
ATOM 2359 C CA . VAL A 1 294 ? -7.877 -4.350 -0.567 1.00 97.56 294 VAL A CA 1
ATOM 2360 C C . VAL A 1 294 ? -7.270 -5.746 -0.399 1.00 97.56 294 VAL A C 1
ATOM 2362 O O . VAL A 1 294 ? -6.801 -6.342 -1.367 1.00 97.56 294 VAL A O 1
ATOM 2365 N N . VAL A 1 295 ? -7.307 -6.282 0.823 1.00 98.19 295 VAL A N 1
ATOM 2366 C CA . VAL A 1 295 ? -6.910 -7.660 1.154 1.00 98.19 295 VAL A CA 1
ATOM 2367 C C . VAL A 1 295 ? -8.156 -8.533 1.300 1.00 98.19 295 VAL A C 1
ATOM 2369 O O . VAL A 1 295 ? -8.935 -8.360 2.233 1.00 98.19 295 VAL A O 1
ATOM 2372 N N . ILE A 1 296 ? -8.346 -9.490 0.398 1.00 97.62 296 ILE A N 1
ATOM 2373 C CA . ILE A 1 296 ? -9.407 -10.497 0.486 1.00 97.62 296 ILE A CA 1
ATOM 2374 C C . ILE A 1 296 ? -8.851 -11.729 1.199 1.00 97.62 296 ILE A C 1
ATOM 2376 O O . ILE A 1 296 ? -7.931 -12.376 0.702 1.00 97.62 296 ILE A O 1
ATOM 2380 N N . ILE A 1 297 ? -9.416 -12.070 2.353 1.00 97.00 297 ILE A N 1
ATOM 2381 C CA . ILE A 1 297 ? -9.056 -13.260 3.125 1.00 97.00 297 ILE A CA 1
ATOM 2382 C C . ILE A 1 297 ? -9.935 -14.422 2.659 1.00 97.00 297 ILE A C 1
ATOM 2384 O O . ILE A 1 297 ? -11.153 -14.402 2.849 1.00 97.00 297 ILE A O 1
ATOM 2388 N N . CYS A 1 298 ? -9.301 -15.433 2.070 1.00 94.25 298 CYS A N 1
ATOM 2389 C CA . CYS A 1 298 ? -9.934 -16.677 1.639 1.00 94.25 298 CYS A CA 1
ATOM 2390 C C . CYS A 1 298 ? -9.816 -17.742 2.748 1.00 94.25 298 CYS A C 1
ATOM 2392 O O . CYS A 1 298 ? -9.410 -17.452 3.879 1.00 94.25 298 CYS A O 1
ATOM 2394 N N . GLU A 1 299 ? -10.156 -19.000 2.458 1.00 90.56 299 GLU A N 1
ATOM 2395 C CA . GLU A 1 299 ? -10.003 -20.099 3.422 1.00 90.56 299 GLU A CA 1
ATOM 2396 C C . GLU A 1 299 ? -8.529 -20.364 3.777 1.00 90.56 299 GLU A C 1
ATOM 2398 O O . GLU A 1 299 ? -8.188 -20.392 4.961 1.00 90.56 299 GLU A O 1
ATOM 2403 N N . THR A 1 300 ? -7.658 -20.475 2.769 1.00 89.75 300 THR A N 1
ATOM 2404 C CA . THR A 1 300 ? -6.258 -20.929 2.897 1.00 89.75 300 THR A CA 1
ATOM 2405 C C . THR A 1 300 ? -5.203 -19.871 2.560 1.00 89.75 300 THR A C 1
ATOM 2407 O O . THR A 1 300 ? -4.030 -20.062 2.861 1.00 89.75 300 THR A O 1
ATOM 2410 N N . ASN A 1 301 ? -5.585 -18.761 1.927 1.00 95.69 301 ASN A N 1
ATOM 2411 C CA . ASN A 1 301 ? -4.670 -17.708 1.488 1.00 95.69 301 ASN A CA 1
ATOM 2412 C C . ASN A 1 301 ? -5.333 -16.322 1.548 1.00 95.69 301 ASN A C 1
ATOM 2414 O O . ASN A 1 301 ? -6.508 -16.186 1.905 1.00 95.69 301 ASN A O 1
ATOM 2418 N N . CYS A 1 302 ? -4.566 -15.295 1.193 1.00 97.69 302 CYS A N 1
ATOM 2419 C CA . CYS A 1 302 ? -5.026 -13.922 1.051 1.00 97.69 302 CYS A CA 1
ATOM 2420 C C . CYS A 1 302 ? -4.697 -13.393 -0.352 1.00 97.69 302 CYS A C 1
ATOM 2422 O O . CYS A 1 302 ? -3.624 -13.668 -0.890 1.00 97.69 302 CYS A O 1
ATOM 2424 N N . ILE A 1 303 ? -5.607 -12.610 -0.933 1.00 97.62 303 ILE A N 1
ATOM 2425 C CA . ILE A 1 303 ? -5.449 -11.963 -2.241 1.00 97.62 303 ILE A CA 1
ATOM 2426 C C . ILE A 1 303 ? -5.383 -10.452 -2.023 1.00 97.62 303 ILE A C 1
ATOM 2428 O O . ILE A 1 303 ? -6.320 -9.859 -1.492 1.00 97.62 303 ILE A O 1
ATOM 2432 N N . LEU A 1 304 ? -4.297 -9.814 -2.452 1.00 98.00 304 LEU A N 1
ATOM 2433 C CA . LEU A 1 304 ? -4.189 -8.358 -2.520 1.00 98.00 304 LEU A CA 1
ATOM 2434 C C . LEU A 1 304 ? -4.668 -7.900 -3.898 1.00 98.00 304 LEU A C 1
ATOM 2436 O O . LEU A 1 304 ? -4.097 -8.315 -4.906 1.00 98.00 304 LEU A O 1
ATOM 2440 N N . ALA A 1 305 ? -5.694 -7.056 -3.952 1.00 97.50 305 ALA A N 1
ATOM 2441 C CA . ALA A 1 305 ? -6.300 -6.570 -5.192 1.00 97.50 305 ALA A CA 1
ATOM 2442 C C . ALA A 1 305 ? -6.436 -5.041 -5.206 1.00 97.50 305 ALA A C 1
ATOM 2444 O O . ALA A 1 305 ? -6.490 -4.409 -4.154 1.00 97.50 305 ALA A O 1
ATOM 2445 N N . ILE A 1 306 ? -6.511 -4.445 -6.399 1.00 96.31 306 ILE A N 1
ATOM 2446 C CA . ILE A 1 306 ? -6.751 -3.009 -6.611 1.00 96.31 306 ILE A CA 1
ATOM 2447 C C . ILE A 1 306 ? -7.808 -2.859 -7.708 1.00 96.31 306 ILE A C 1
ATOM 2449 O O . ILE A 1 306 ? -7.633 -3.353 -8.824 1.00 96.31 306 ILE A O 1
ATOM 2453 N N . GLY A 1 307 ? -8.925 -2.198 -7.400 1.00 92.69 307 GLY A N 1
ATOM 2454 C CA . GLY A 1 307 ? -10.109 -2.247 -8.258 1.00 92.69 307 GLY A CA 1
ATOM 2455 C C . GLY A 1 307 ? -10.541 -3.694 -8.488 1.00 92.69 307 GLY A C 1
ATOM 2456 O O . GLY A 1 307 ? -10.718 -4.445 -7.537 1.00 92.69 307 GLY A O 1
ATOM 2457 N N . THR A 1 308 ? -10.664 -4.095 -9.750 1.00 92.62 308 THR A N 1
ATOM 2458 C CA . THR A 1 308 ? -11.003 -5.468 -10.154 1.00 92.62 308 THR A CA 1
ATOM 2459 C C . THR A 1 308 ? -9.783 -6.332 -10.497 1.00 92.62 308 THR A C 1
ATOM 2461 O O . THR A 1 308 ? -9.941 -7.436 -11.010 1.00 92.62 308 THR A O 1
ATOM 2464 N N . MET A 1 309 ? -8.563 -5.845 -10.234 1.00 91.44 309 MET A N 1
ATOM 2465 C CA . MET A 1 309 ? -7.309 -6.517 -10.585 1.00 91.44 309 MET A CA 1
ATOM 2466 C C . MET A 1 309 ? -6.663 -7.172 -9.350 1.00 91.44 309 MET A C 1
ATOM 2468 O O . MET A 1 309 ? -6.261 -6.441 -8.440 1.00 91.44 309 MET A O 1
ATOM 2472 N N . PRO A 1 310 ? -6.501 -8.508 -9.292 1.00 94.25 310 PRO A N 1
ATOM 2473 C CA . PRO A 1 310 ? -5.620 -9.135 -8.310 1.00 94.25 310 PRO A CA 1
ATOM 2474 C C . PRO A 1 310 ? -4.156 -8.783 -8.620 1.00 94.25 310 PRO A C 1
ATOM 2476 O O . PRO A 1 310 ? -3.743 -8.769 -9.779 1.00 94.25 310 PRO A O 1
ATOM 2479 N N . VAL A 1 311 ? -3.376 -8.494 -7.579 1.00 95.88 311 VAL A N 1
ATOM 2480 C CA . VAL A 1 311 ? -1.965 -8.083 -7.666 1.00 95.88 311 VAL A CA 1
ATOM 2481 C C . VAL A 1 311 ? -1.053 -9.151 -7.073 1.00 95.88 311 VAL A C 1
ATOM 2483 O O . VAL A 1 311 ? -0.133 -9.594 -7.749 1.00 95.88 311 VAL A O 1
ATOM 2486 N N . LEU A 1 312 ? -1.332 -9.602 -5.843 1.00 95.56 312 LEU A N 1
ATOM 2487 C CA . LEU A 1 312 ? -0.576 -10.659 -5.159 1.00 95.56 312 LEU A CA 1
ATOM 2488 C C . LEU A 1 312 ? -1.513 -11.708 -4.554 1.00 95.56 312 LEU A C 1
ATOM 2490 O O . LEU A 1 312 ? -2.638 -11.397 -4.164 1.00 95.56 312 LEU A O 1
ATOM 2494 N N . ILE A 1 313 ? -1.000 -12.927 -4.390 1.00 96.62 313 ILE A N 1
ATOM 2495 C CA . ILE A 1 313 ? -1.574 -13.962 -3.523 1.00 96.62 313 ILE A CA 1
ATOM 2496 C C . ILE A 1 313 ? -0.486 -14.371 -2.528 1.00 96.62 313 ILE A C 1
ATOM 2498 O O . ILE A 1 313 ? 0.652 -14.605 -2.935 1.00 96.62 313 ILE A O 1
ATOM 2502 N N . PHE A 1 314 ? -0.818 -14.432 -1.240 1.00 97.06 314 PHE A N 1
ATOM 2503 C CA . PHE A 1 314 ? 0.128 -14.712 -0.156 1.00 97.06 314 PHE A CA 1
ATOM 2504 C C . PHE A 1 314 ? -0.498 -15.614 0.929 1.00 97.06 314 PHE A C 1
ATOM 2506 O O . PHE A 1 314 ? -1.728 -15.741 0.969 1.00 97.06 314 PHE A O 1
ATOM 2513 N N . PRO A 1 315 ? 0.307 -16.286 1.779 1.00 96.88 315 PRO A N 1
ATOM 2514 C CA . PRO A 1 315 ? -0.198 -17.146 2.850 1.00 96.88 315 PRO A CA 1
ATOM 2515 C C . PRO A 1 315 ? -1.116 -16.399 3.823 1.00 96.88 315 PRO A C 1
ATOM 2517 O O . PRO A 1 315 ? -0.970 -15.198 4.060 1.00 96.88 315 PRO A O 1
ATOM 2520 N N . LYS A 1 316 ? -2.072 -17.114 4.416 1.00 95.62 316 LYS A N 1
ATOM 2521 C CA . LYS A 1 316 ? -3.042 -16.527 5.354 1.00 95.62 316 LYS A CA 1
ATOM 2522 C C . LYS A 1 316 ? -2.414 -16.206 6.712 1.00 95.62 316 LYS A C 1
ATOM 2524 O O . LYS A 1 316 ? -2.896 -15.349 7.445 1.00 95.62 316 LYS A O 1
ATOM 2529 N N . GLU A 1 317 ? -1.306 -16.861 7.012 1.00 95.38 317 GLU A N 1
ATOM 2530 C CA . GLU A 1 317 ? -0.442 -16.695 8.175 1.00 95.38 317 GLU A CA 1
ATOM 2531 C C . GLU A 1 317 ? 0.253 -15.317 8.148 1.00 95.38 317 GLU A C 1
ATOM 2533 O O . GLU A 1 317 ? 0.391 -14.644 9.176 1.00 95.38 317 GLU A O 1
ATOM 2538 N N . ASP A 1 318 ? 0.572 -14.836 6.944 1.00 95.44 318 ASP A N 1
ATOM 2539 C CA . ASP A 1 318 ? 1.206 -13.541 6.683 1.00 95.44 318 ASP A CA 1
ATOM 2540 C C . ASP A 1 318 ? 0.192 -12.379 6.630 1.00 95.44 318 ASP A C 1
ATOM 2542 O O . ASP A 1 318 ? 0.558 -11.234 6.361 1.00 95.44 318 ASP A O 1
ATOM 2546 N N . ILE A 1 319 ? -1.088 -12.622 6.966 1.00 95.75 319 ILE A N 1
ATOM 2547 C CA . ILE A 1 319 ? -2.121 -11.572 7.097 1.00 95.75 319 ILE A CA 1
ATOM 2548 C C . ILE A 1 319 ? -1.670 -10.418 8.000 1.00 95.75 319 ILE A C 1
ATOM 2550 O O . ILE A 1 319 ? -2.026 -9.266 7.752 1.00 95.75 319 ILE A O 1
ATOM 2554 N N . HIS A 1 320 ? -0.843 -10.718 9.004 1.00 94.56 320 HIS A N 1
ATOM 2555 C CA . HIS A 1 320 ? -0.292 -9.736 9.926 1.00 94.56 320 HIS A CA 1
ATOM 2556 C C . HIS A 1 320 ? 0.572 -8.676 9.221 1.00 94.56 320 HIS A C 1
ATOM 2558 O O . HIS A 1 320 ? 0.553 -7.529 9.649 1.00 94.56 320 HIS A O 1
ATOM 2564 N N . GLU A 1 321 ? 1.266 -8.997 8.122 1.00 95.75 321 GLU A N 1
ATOM 2565 C CA . GLU A 1 321 ? 2.069 -8.034 7.349 1.00 95.75 321 GLU A CA 1
ATOM 2566 C C . GLU A 1 321 ? 1.263 -7.241 6.312 1.00 95.75 321 GLU A C 1
ATOM 2568 O O . G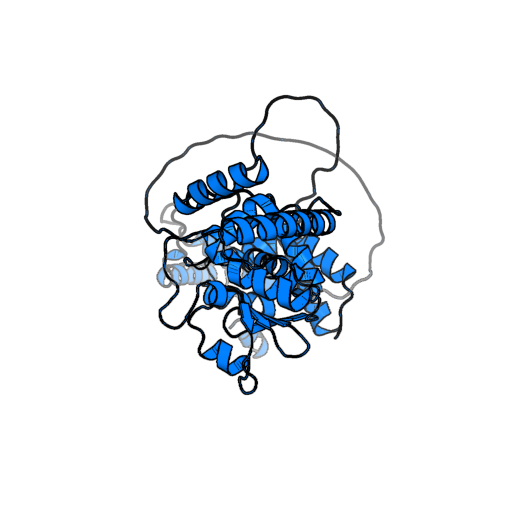LU A 1 321 ? 1.736 -6.228 5.798 1.00 95.75 321 GLU A O 1
ATOM 2573 N N . SER A 1 322 ? 0.045 -7.680 5.994 1.00 96.69 322 SER A N 1
ATOM 2574 C CA . SER A 1 322 ? -0.677 -7.263 4.784 1.00 96.69 322 SER A CA 1
ATOM 2575 C C . SER A 1 322 ? -0.987 -5.762 4.675 1.00 96.69 322 SER A C 1
ATOM 2577 O O . SER A 1 322 ? -1.152 -5.250 3.567 1.00 96.69 322 SER A O 1
ATOM 2579 N N . VAL A 1 323 ? -0.997 -5.023 5.790 1.00 96.94 323 VAL A N 1
ATOM 2580 C CA . VAL A 1 323 ? -1.104 -3.553 5.779 1.00 96.94 323 VAL A CA 1
ATOM 2581 C C . VAL A 1 323 ? 0.140 -2.908 5.160 1.00 96.94 323 VAL A C 1
ATOM 2583 O O . VAL A 1 323 ? 0.002 -1.961 4.393 1.00 96.94 323 VAL A O 1
ATOM 2586 N N . MET A 1 324 ? 1.342 -3.451 5.382 1.00 97.56 324 MET A N 1
ATOM 2587 C CA . MET A 1 324 ? 2.548 -2.990 4.682 1.00 97.56 324 MET A CA 1
ATOM 2588 C C . MET A 1 324 ? 2.444 -3.241 3.173 1.00 97.56 324 MET A C 1
ATOM 2590 O O . MET A 1 324 ? 2.878 -2.404 2.386 1.00 97.56 324 MET A O 1
ATOM 2594 N N . TYR A 1 325 ? 1.815 -4.347 2.756 1.00 98.00 325 TYR A N 1
ATOM 2595 C CA . TYR A 1 325 ? 1.620 -4.666 1.336 1.00 98.00 325 TYR A CA 1
ATOM 2596 C C . TYR A 1 325 ? 0.574 -3.732 0.689 1.00 98.00 325 TYR A C 1
ATOM 2598 O O . TYR A 1 325 ? 0.745 -3.299 -0.454 1.00 98.00 325 TYR A O 1
ATOM 2606 N N . LEU A 1 326 ? -0.475 -3.352 1.435 1.00 97.81 326 LEU A N 1
ATOM 2607 C CA . LEU A 1 326 ? -1.413 -2.290 1.047 1.00 97.81 326 LEU A CA 1
ATOM 2608 C C . LEU A 1 326 ? -0.683 -0.950 0.861 1.00 97.81 326 LEU A C 1
ATOM 2610 O O . LEU A 1 326 ? -0.854 -0.319 -0.182 1.00 97.81 326 LEU A O 1
ATOM 2614 N N . MET A 1 327 ? 0.170 -0.537 1.810 1.00 98.06 327 MET A N 1
ATOM 2615 C CA . MET A 1 327 ? 0.989 0.679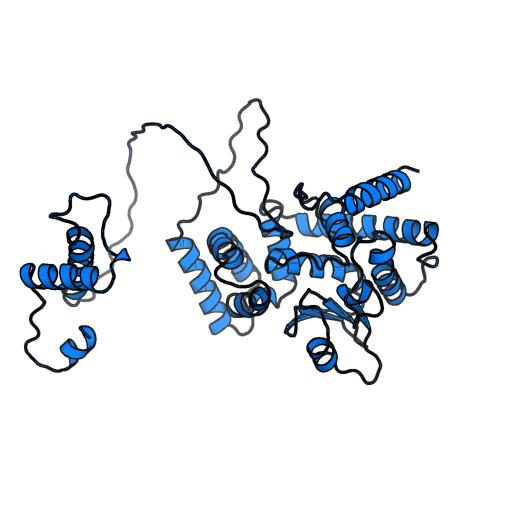 1.666 1.00 98.06 327 MET A CA 1
ATOM 2616 C C . MET A 1 327 ? 1.909 0.595 0.441 1.00 98.06 327 MET A C 1
ATOM 2618 O O . MET A 1 327 ? 1.947 1.528 -0.358 1.00 98.06 327 MET A O 1
ATOM 2622 N N . ALA A 1 328 ? 2.577 -0.541 0.220 1.00 98.06 328 ALA A N 1
ATOM 2623 C CA . ALA A 1 328 ? 3.426 -0.745 -0.952 1.00 98.06 328 ALA A CA 1
ATOM 2624 C C . ALA A 1 328 ? 2.660 -0.563 -2.277 1.00 98.06 328 ALA A C 1
ATOM 2626 O O . ALA A 1 328 ? 3.209 0.006 -3.222 1.00 98.06 328 ALA A O 1
ATOM 2627 N N . CYS A 1 329 ? 1.376 -0.937 -2.335 1.00 97.88 329 CYS A N 1
ATOM 2628 C CA . CYS A 1 329 ? 0.511 -0.628 -3.477 1.00 97.88 329 CYS A CA 1
ATOM 2629 C C . CYS A 1 329 ? 0.255 0.879 -3.650 1.00 97.88 329 CYS A C 1
ATOM 2631 O O . CYS A 1 329 ? 0.386 1.375 -4.769 1.00 97.88 329 CYS A O 1
ATOM 2633 N N . TYR A 1 330 ? -0.085 1.619 -2.585 1.00 97.31 330 TYR A N 1
ATOM 2634 C CA . TYR A 1 330 ? -0.337 3.067 -2.687 1.00 97.31 330 TYR A CA 1
ATOM 2635 C C . TYR A 1 330 ? 0.881 3.829 -3.244 1.00 97.31 330 TYR A C 1
ATOM 2637 O O . TYR A 1 330 ? 0.718 4.658 -4.140 1.00 97.31 330 TYR A O 1
ATOM 2645 N N . TYR A 1 331 ? 2.097 3.483 -2.804 1.00 96.69 331 TYR A N 1
ATOM 2646 C CA . TYR A 1 331 ? 3.346 4.108 -3.269 1.00 96.69 331 TYR A CA 1
ATOM 2647 C C . TYR A 1 331 ? 3.792 3.627 -4.663 1.00 96.69 331 TYR A C 1
ATOM 2649 O O . TYR A 1 331 ? 4.219 4.439 -5.491 1.00 96.69 331 TYR A O 1
ATOM 2657 N N . THR A 1 332 ? 3.669 2.328 -4.963 1.00 96.12 332 THR A N 1
ATOM 2658 C CA . THR A 1 332 ? 4.055 1.754 -6.271 1.00 96.12 332 THR A CA 1
ATOM 2659 C C . THR A 1 332 ? 3.157 2.250 -7.400 1.00 96.12 332 THR A C 1
ATOM 2661 O O . THR A 1 332 ? 3.643 2.586 -8.476 1.00 96.12 332 THR A O 1
ATOM 2664 N N . PHE A 1 333 ? 1.844 2.312 -7.166 1.00 95.25 333 PHE A N 1
ATOM 2665 C CA . PHE A 1 333 ? 0.865 2.672 -8.195 1.00 95.25 333 PHE A CA 1
ATOM 2666 C C . PHE A 1 333 ? 0.449 4.152 -8.163 1.00 95.25 333 PHE A C 1
ATOM 2668 O O . PHE A 1 333 ? -0.343 4.559 -9.011 1.00 95.25 333 PHE A O 1
ATOM 2675 N N . HIS A 1 334 ? 0.983 4.936 -7.214 1.00 93.88 334 HIS A N 1
ATOM 2676 C CA . HIS A 1 334 ? 0.613 6.326 -6.916 1.00 93.88 334 HIS A CA 1
ATOM 2677 C C . HIS A 1 334 ? -0.913 6.494 -6.846 1.00 93.88 334 HIS A C 1
ATOM 2679 O O . HIS A 1 334 ? -1.545 7.048 -7.751 1.00 93.88 334 HIS A O 1
ATOM 2685 N N . LEU A 1 335 ? -1.498 5.983 -5.762 1.00 94.31 335 LEU A N 1
ATOM 2686 C CA . LEU A 1 335 ? -2.944 5.976 -5.524 1.00 94.31 335 LEU A CA 1
ATOM 2687 C C . LEU A 1 335 ? -3.313 6.864 -4.332 1.00 94.31 335 LEU A C 1
ATOM 2689 O O . LEU A 1 335 ? -2.595 6.910 -3.335 1.00 94.31 335 LEU A O 1
ATOM 2693 N N . THR A 1 336 ? -4.466 7.515 -4.424 1.00 92.31 336 THR A N 1
ATOM 2694 C CA . THR A 1 336 ? -5.031 8.380 -3.388 1.00 92.31 336 THR A CA 1
ATOM 2695 C C . THR A 1 336 ? -5.619 7.529 -2.260 1.00 92.31 336 THR A C 1
ATOM 2697 O O . THR A 1 336 ? -6.330 6.548 -2.500 1.00 92.31 336 THR A O 1
ATOM 2700 N N . TYR A 1 337 ? -5.397 7.917 -1.001 1.00 95.19 337 TYR A N 1
ATOM 2701 C CA . TYR A 1 337 ? -6.028 7.236 0.132 1.00 95.19 337 TYR A CA 1
ATOM 2702 C C . TYR A 1 337 ? -7.562 7.408 0.119 1.00 95.19 337 TYR A C 1
ATOM 2704 O O . TYR A 1 337 ? -8.062 8.539 0.097 1.00 95.19 337 TYR A O 1
ATOM 2712 N N . PRO A 1 338 ? -8.356 6.319 0.188 1.00 95.12 338 PRO A N 1
ATOM 2713 C CA . PRO A 1 338 ? -9.810 6.419 0.243 1.00 95.12 338 PRO A CA 1
ATOM 2714 C C . PRO A 1 338 ? -10.249 7.110 1.542 1.00 95.12 338 PRO A C 1
ATOM 2716 O O . PRO A 1 338 ? -9.919 6.687 2.651 1.00 95.12 338 PRO A O 1
ATOM 2719 N N . LYS A 1 339 ? -11.031 8.187 1.394 1.00 93.19 339 LYS A N 1
ATOM 2720 C CA . LYS A 1 339 ? -11.304 9.193 2.440 1.00 93.19 339 LYS A CA 1
ATOM 2721 C C . LYS A 1 339 ? -11.853 8.654 3.771 1.00 93.19 339 LYS A C 1
ATOM 2723 O O . LYS A 1 339 ? -11.710 9.328 4.784 1.00 93.19 339 LYS A O 1
ATOM 2728 N N . CYS A 1 340 ? -12.468 7.471 3.783 1.00 94.94 340 CYS A N 1
ATOM 2729 C CA . CYS A 1 340 ? -13.013 6.834 4.987 1.00 94.94 340 CYS A CA 1
ATOM 2730 C C . CYS A 1 340 ? -11.979 6.105 5.864 1.00 94.94 340 CYS A C 1
ATOM 2732 O O . CYS A 1 340 ? -12.301 5.741 6.991 1.00 94.94 340 CYS A O 1
ATOM 2734 N N . ILE A 1 341 ? -10.751 5.911 5.372 1.00 96.19 341 ILE A N 1
ATOM 2735 C CA . ILE A 1 341 ? -9.615 5.360 6.136 1.00 96.19 341 ILE A CA 1
ATOM 2736 C C . ILE A 1 341 ? -8.329 6.190 5.984 1.00 96.19 341 ILE A C 1
ATOM 2738 O O . ILE A 1 341 ? -7.282 5.790 6.484 1.00 96.19 341 ILE A O 1
ATOM 2742 N N . ALA A 1 342 ? -8.387 7.347 5.316 1.00 96.19 342 ALA A N 1
ATOM 2743 C CA . ALA A 1 342 ? -7.217 8.183 5.056 1.00 96.19 342 ALA A CA 1
ATOM 2744 C C . ALA A 1 342 ? -6.461 8.564 6.342 1.00 96.19 342 ALA A C 1
ATOM 2746 O O . ALA A 1 342 ? -5.241 8.489 6.362 1.00 96.19 342 ALA A O 1
ATOM 2747 N N . THR A 1 343 ? -7.162 8.862 7.445 1.00 97.56 343 THR A N 1
ATOM 2748 C CA . THR A 1 343 ? -6.523 9.158 8.741 1.00 97.56 343 THR A CA 1
ATOM 2749 C C . THR A 1 343 ? -5.682 7.991 9.267 1.00 97.56 343 THR A C 1
ATOM 2751 O O . THR A 1 343 ? -4.587 8.228 9.765 1.00 97.56 343 THR A O 1
ATOM 2754 N N . LEU A 1 344 ? -6.131 6.742 9.108 1.00 97.75 344 LEU A N 1
ATOM 2755 C CA . LEU A 1 344 ? -5.346 5.558 9.467 1.00 97.75 344 LEU A CA 1
ATOM 2756 C C . LEU A 1 344 ? -4.128 5.388 8.550 1.00 97.75 344 LEU A C 1
ATOM 2758 O O . LEU A 1 344 ? -3.033 5.128 9.038 1.00 97.75 344 LEU A O 1
ATOM 2762 N N . LEU A 1 345 ? -4.304 5.528 7.234 1.00 97.75 345 LEU A N 1
ATOM 2763 C CA . LEU A 1 345 ? -3.203 5.358 6.280 1.00 97.75 345 LEU A CA 1
ATOM 2764 C C . LEU A 1 345 ? -2.122 6.434 6.486 1.00 97.75 345 LEU A C 1
ATOM 2766 O O . LEU A 1 345 ? -0.940 6.104 6.495 1.00 97.75 345 LEU A O 1
ATOM 2770 N N . SER A 1 346 ? -2.514 7.672 6.801 1.00 97.69 346 SER A N 1
ATOM 2771 C CA . SER A 1 346 ? -1.610 8.743 7.240 1.00 97.69 346 SER A CA 1
ATOM 2772 C C . SER A 1 346 ? -0.879 8.440 8.558 1.00 97.69 346 SER A C 1
ATOM 2774 O O . SER A 1 346 ? 0.278 8.821 8.699 1.00 97.69 346 SER A O 1
ATOM 2776 N N . VAL A 1 347 ? -1.505 7.747 9.520 1.00 97.88 347 VAL A N 1
ATOM 2777 C CA . VAL A 1 347 ? -0.833 7.294 10.759 1.00 97.88 347 VAL A CA 1
ATOM 2778 C C . VAL A 1 347 ? 0.198 6.203 10.453 1.00 97.88 347 VAL A C 1
ATOM 2780 O O . VAL A 1 347 ? 1.319 6.261 10.948 1.00 97.88 347 VAL A O 1
ATOM 2783 N N . VAL A 1 348 ? -0.142 5.224 9.607 1.00 98.12 348 VAL A N 1
ATOM 2784 C CA . VAL A 1 348 ? 0.802 4.170 9.186 1.00 98.12 348 VAL A CA 1
ATOM 2785 C C . VAL A 1 348 ? 1.967 4.774 8.389 1.00 98.12 348 VAL A C 1
ATOM 2787 O O . VAL A 1 348 ? 3.118 4.400 8.598 1.00 98.12 348 VAL A O 1
ATOM 2790 N N . GLN A 1 349 ? 1.700 5.756 7.528 1.00 97.62 349 GLN A N 1
ATOM 2791 C CA . GLN A 1 349 ? 2.718 6.508 6.795 1.00 97.62 349 GLN A CA 1
ATOM 2792 C C . GLN A 1 349 ? 3.749 7.162 7.730 1.00 97.62 349 GLN A C 1
ATOM 2794 O O . GLN A 1 349 ? 4.949 6.939 7.568 1.00 97.62 349 GLN A O 1
ATOM 2799 N N . THR A 1 350 ? 3.308 7.906 8.745 1.00 97.06 350 THR A N 1
ATOM 2800 C CA . THR A 1 350 ? 4.237 8.672 9.590 1.00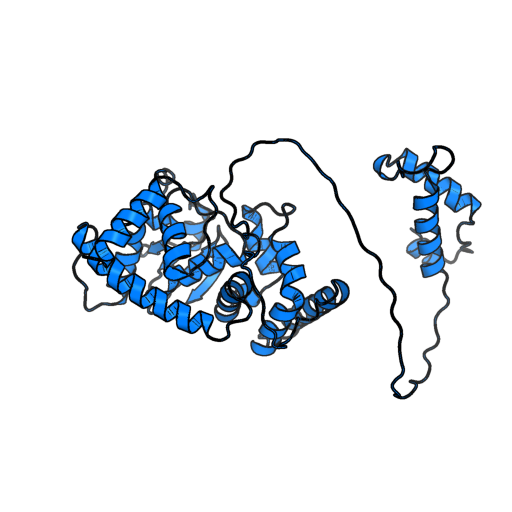 97.06 350 THR A CA 1
ATOM 2801 C C . THR A 1 350 ? 4.844 7.873 10.742 1.00 97.06 350 THR A C 1
ATOM 2803 O O . THR A 1 350 ? 6.006 8.097 11.064 1.00 97.06 350 THR A O 1
ATOM 2806 N N . GLU A 1 351 ? 4.127 6.918 11.343 1.00 96.81 351 GLU A N 1
ATOM 2807 C CA . GLU A 1 351 ? 4.632 6.140 12.490 1.00 96.81 351 GLU A CA 1
ATOM 2808 C C . GLU A 1 351 ? 5.305 4.818 12.081 1.00 96.81 351 GLU A C 1
ATOM 2810 O O . GLU A 1 351 ? 6.199 4.348 12.785 1.00 96.81 351 GLU A O 1
ATOM 2815 N N . VAL A 1 352 ? 4.909 4.207 10.954 1.00 97.62 352 VAL A N 1
ATOM 2816 C CA . VAL A 1 352 ? 5.453 2.910 10.500 1.00 97.62 352 VAL A CA 1
ATOM 2817 C C . VAL A 1 352 ? 6.432 3.090 9.346 1.00 97.62 352 VAL A C 1
ATOM 2819 O O . VAL A 1 352 ? 7.557 2.598 9.432 1.00 97.62 352 VAL A O 1
ATOM 2822 N N . LEU A 1 353 ? 6.054 3.810 8.281 1.00 97.56 353 LEU A N 1
ATOM 2823 C CA . LEU A 1 353 ? 6.958 4.035 7.141 1.00 97.56 353 LEU A CA 1
ATOM 2824 C C . LEU A 1 353 ? 8.054 5.065 7.460 1.00 97.56 353 LEU A C 1
ATOM 2826 O O . LEU A 1 353 ? 9.141 4.970 6.885 1.00 97.56 353 LEU A O 1
ATOM 2830 N N . LEU A 1 354 ? 7.807 5.958 8.432 1.00 95.88 354 LEU A N 1
ATOM 2831 C CA . LEU A 1 354 ? 8.602 7.161 8.739 1.00 95.88 354 LEU A CA 1
ATOM 2832 C C . LEU A 1 354 ? 8.719 8.119 7.539 1.00 95.88 354 LEU A C 1
ATOM 2834 O O . LEU A 1 354 ? 9.728 8.802 7.374 1.00 95.88 354 LEU A O 1
ATOM 2838 N N . ASP A 1 355 ? 7.685 8.157 6.699 1.00 95.69 355 ASP A N 1
ATOM 2839 C CA . ASP A 1 355 ? 7.583 9.114 5.599 1.00 95.69 355 ASP A CA 1
ATOM 2840 C C . ASP A 1 355 ? 6.968 10.439 6.078 1.00 95.69 355 ASP A C 1
ATOM 2842 O O . ASP A 1 355 ? 6.237 10.487 7.073 1.00 95.69 355 ASP A O 1
ATOM 2846 N N . ALA A 1 356 ? 7.250 11.521 5.357 1.00 91.50 356 ALA A N 1
ATOM 2847 C CA . ALA A 1 356 ? 6.617 12.809 5.597 1.00 91.50 356 ALA A CA 1
ATOM 2848 C C . ALA A 1 356 ? 5.129 12.767 5.211 1.00 91.50 356 ALA A C 1
ATOM 2850 O O . ALA A 1 356 ? 4.705 11.992 4.357 1.00 91.50 356 ALA A O 1
ATOM 2851 N N . ILE A 1 357 ? 4.333 13.641 5.826 1.00 90.56 357 ILE A N 1
ATOM 2852 C CA . ILE A 1 357 ? 2.936 13.894 5.462 1.00 90.56 357 ILE A CA 1
ATOM 2853 C C . ILE A 1 357 ? 2.820 15.341 4.978 1.00 90.56 357 ILE A C 1
ATOM 2855 O O . ILE A 1 357 ? 3.353 16.248 5.616 1.00 90.56 357 ILE A O 1
ATOM 2859 N N . HIS A 1 358 ? 2.138 15.573 3.857 1.00 88.25 358 HIS A N 1
ATOM 2860 C CA . HIS A 1 358 ? 1.938 16.925 3.336 1.00 88.25 358 HIS A CA 1
ATOM 2861 C C . HIS A 1 358 ? 0.968 17.704 4.244 1.00 88.25 358 HIS A C 1
ATOM 2863 O O . HIS A 1 358 ? -0.024 17.153 4.718 1.00 88.25 358 HIS A O 1
ATOM 2869 N N . ASP A 1 359 ? 1.193 19.007 4.445 1.00 85.81 359 ASP A N 1
ATOM 2870 C CA . ASP A 1 359 ? 0.276 19.920 5.154 1.00 85.81 359 ASP A CA 1
ATOM 2871 C C . ASP A 1 359 ? -1.212 19.771 4.779 1.00 85.81 359 ASP A C 1
ATOM 2873 O O . ASP A 1 359 ? -2.082 19.909 5.642 1.00 85.81 359 ASP A O 1
ATOM 2877 N N . ARG A 1 360 ? -1.512 19.452 3.508 1.00 82.19 360 ARG A N 1
ATOM 2878 C CA . ARG A 1 360 ? -2.874 19.184 3.007 1.00 82.19 360 ARG A CA 1
ATOM 2879 C C . ARG A 1 360 ? -3.517 17.955 3.669 1.00 82.19 360 ARG A C 1
ATOM 2881 O O . ARG A 1 360 ? -4.714 17.966 3.954 1.00 82.19 360 ARG A O 1
ATOM 2888 N N . ASP A 1 361 ? -2.713 16.940 3.969 1.00 82.56 361 ASP A N 1
ATOM 2889 C CA . ASP A 1 361 ? -3.117 15.679 4.600 1.00 82.56 361 ASP A CA 1
ATOM 2890 C C . ASP A 1 361 ? -3.021 15.732 6.135 1.00 82.56 361 ASP A C 1
ATOM 2892 O O . ASP A 1 361 ? -3.641 14.919 6.829 1.00 82.56 361 ASP A O 1
ATOM 2896 N N . MET A 1 362 ? -2.336 16.744 6.693 1.00 90.38 362 MET A N 1
ATOM 2897 C CA . MET A 1 362 ? -2.305 17.072 8.128 1.00 90.38 362 MET A CA 1
ATOM 2898 C C . MET A 1 362 ? -3.649 17.631 8.648 1.00 90.38 362 MET A C 1
ATOM 2900 O O . MET A 1 362 ? -3.716 18.654 9.341 1.00 90.38 362 MET A O 1
ATOM 2904 N N . THR A 1 363 ? -4.737 16.939 8.326 1.00 93.88 363 THR A N 1
ATOM 2905 C CA . THR A 1 363 ? -6.116 17.219 8.730 1.00 93.88 363 THR A CA 1
ATOM 2906 C C . THR A 1 363 ? -6.286 17.270 10.251 1.00 93.88 363 THR A C 1
ATOM 2908 O O . THR A 1 363 ? -5.522 16.672 11.011 1.00 93.88 363 THR A O 1
ATOM 2911 N N . THR A 1 364 ? -7.347 17.931 10.721 1.00 95.38 364 THR A N 1
ATOM 2912 C CA . THR A 1 364 ? -7.706 17.973 12.150 1.00 95.38 364 THR A CA 1
ATOM 2913 C C . THR A 1 364 ? -7.918 16.573 12.737 1.00 95.38 364 THR A C 1
ATOM 2915 O O . THR A 1 364 ? -7.523 16.325 13.874 1.00 95.38 364 THR A O 1
ATOM 2918 N N . SER A 1 365 ? -8.476 15.634 11.959 1.00 95.62 365 SER A N 1
ATOM 2919 C CA . SER A 1 365 ? -8.625 14.231 12.372 1.00 95.62 365 SER A CA 1
ATOM 2920 C C . SER A 1 365 ? -7.280 13.531 12.544 1.00 95.62 365 SER A C 1
ATOM 2922 O O . SER A 1 365 ? -7.074 12.900 13.576 1.00 95.62 365 SER A O 1
ATOM 2924 N N . TYR A 1 366 ? -6.342 13.702 11.604 1.00 96.81 366 TYR A N 1
ATOM 2925 C CA . TYR A 1 366 ? -4.974 13.193 11.748 1.00 96.81 366 TYR A CA 1
ATOM 2926 C C . TYR A 1 366 ? -4.267 13.808 12.963 1.00 96.81 366 TYR A C 1
ATOM 2928 O O . TYR A 1 366 ? -3.798 13.077 13.829 1.00 96.81 366 TYR A O 1
ATOM 2936 N N . LYS A 1 367 ? -4.273 15.140 13.103 1.00 97.19 367 LYS A N 1
ATOM 2937 C CA . LYS A 1 367 ? -3.667 15.845 14.249 1.00 97.19 367 LYS A CA 1
ATOM 2938 C C . LYS A 1 367 ? -4.234 15.361 15.593 1.00 97.19 367 LYS A C 1
ATOM 2940 O O . LYS A 1 367 ? -3.466 15.109 16.519 1.00 97.19 367 LYS A O 1
ATOM 2945 N N . LYS A 1 368 ? -5.555 15.161 15.692 1.00 97.31 368 LYS A N 1
ATOM 2946 C CA . LYS A 1 368 ? -6.210 14.608 16.890 1.00 97.31 368 LYS A CA 1
ATOM 2947 C C . LYS A 1 368 ? -5.829 13.146 17.141 1.00 97.31 368 LYS A C 1
ATOM 2949 O O . LYS A 1 368 ? -5.504 12.805 18.273 1.00 97.31 368 LYS A O 1
ATOM 2954 N N . ALA A 1 369 ? -5.862 12.300 16.111 1.00 97.00 369 ALA A N 1
ATOM 2955 C CA . ALA A 1 369 ? -5.510 10.886 16.219 1.00 97.00 369 ALA A CA 1
ATOM 2956 C C . ALA A 1 369 ? -4.046 10.703 16.654 1.00 97.00 369 ALA A C 1
ATOM 2958 O O . ALA A 1 369 ? -3.772 9.908 17.548 1.00 97.00 369 ALA A O 1
ATOM 2959 N N . MET A 1 370 ? -3.130 11.507 16.106 1.00 97.12 370 MET A N 1
ATOM 2960 C CA . MET A 1 370 ? -1.723 11.522 16.503 1.00 97.12 370 MET A CA 1
ATOM 2961 C C . MET A 1 370 ? -1.504 11.994 17.940 1.00 97.12 370 MET A C 1
ATOM 2963 O O . MET A 1 370 ? -0.657 11.428 18.620 1.00 97.12 370 MET A O 1
ATOM 2967 N N . ALA A 1 371 ? -2.242 13.000 18.420 1.00 97.38 371 ALA A N 1
ATOM 2968 C CA . ALA A 1 371 ? -2.127 13.462 19.805 1.00 97.38 371 ALA A CA 1
ATOM 2969 C C . ALA A 1 371 ? -2.636 12.411 20.811 1.00 97.38 371 ALA A C 1
ATOM 2971 O O . ALA A 1 371 ? -1.981 12.144 21.814 1.00 97.38 371 ALA A O 1
ATOM 2972 N N . ASP A 1 372 ? -3.775 11.783 20.511 1.00 97.19 372 ASP A N 1
ATOM 2973 C CA . ASP A 1 372 ? -4.392 10.721 21.316 1.00 97.19 372 ASP A CA 1
ATOM 2974 C C . ASP A 1 372 ? -3.511 9.454 21.362 1.00 97.19 372 ASP A C 1
ATOM 2976 O O . ASP A 1 372 ? -3.278 8.881 22.425 1.00 97.19 372 ASP A O 1
ATOM 2980 N N . TRP A 1 373 ? -2.937 9.068 20.218 1.00 97.56 373 TRP A N 1
ATOM 2981 C CA . TRP A 1 373 ? -1.952 7.989 20.107 1.00 97.56 373 TRP A CA 1
ATOM 2982 C C . TRP A 1 373 ? -0.647 8.297 20.847 1.00 97.56 373 TRP A C 1
ATOM 2984 O O . TRP A 1 373 ? -0.185 7.475 21.635 1.00 97.56 373 TRP A O 1
ATOM 2994 N N . LYS A 1 374 ? -0.065 9.490 20.643 1.00 96.75 374 LYS A N 1
ATOM 2995 C CA . LYS A 1 374 ? 1.204 9.881 21.280 1.00 96.75 374 LYS A CA 1
ATOM 2996 C C . LYS A 1 374 ? 1.091 10.013 22.789 1.00 96.75 374 LYS A C 1
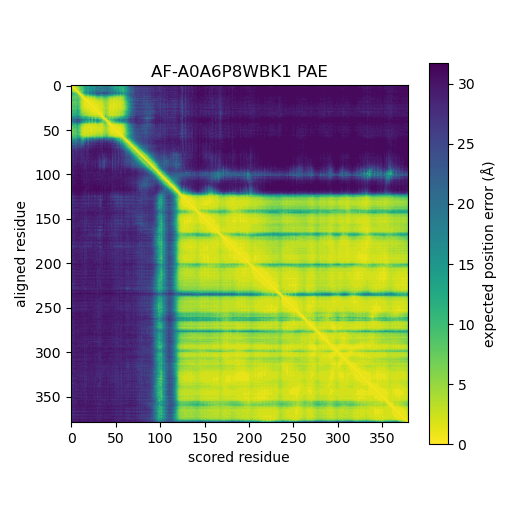ATOM 2998 O O . LYS A 1 374 ? 2.055 9.694 23.478 1.00 96.75 374 LYS A O 1
ATOM 3003 N N . LYS A 1 375 ? -0.084 10.390 23.300 1.00 96.69 375 LYS A N 1
ATOM 3004 C CA . LYS A 1 375 ? -0.386 10.271 24.724 1.00 96.69 375 LYS A CA 1
ATOM 3005 C C . LYS A 1 375 ? -0.374 8.802 25.166 1.00 96.69 375 LYS A C 1
ATOM 3007 O O . LYS A 1 375 ? 0.414 8.453 26.031 1.00 96.69 375 LYS A O 1
ATOM 3012 N N . PHE A 1 376 ? -1.172 7.941 24.531 1.00 96.12 376 PHE A N 1
ATOM 3013 C CA . PHE A 1 376 ? -1.296 6.530 24.921 1.00 96.12 376 PHE A CA 1
ATOM 3014 C C . PHE A 1 376 ? 0.031 5.743 24.921 1.00 96.12 376 PHE A C 1
ATOM 3016 O O . PHE A 1 376 ? 0.187 4.834 25.723 1.00 96.12 376 PHE A O 1
ATOM 3023 N N . ILE A 1 377 ? 0.984 6.064 24.039 1.00 93.94 377 ILE A N 1
ATOM 3024 C CA . ILE A 1 377 ? 2.307 5.402 24.005 1.00 93.94 377 ILE A CA 1
ATOM 3025 C C . ILE A 1 377 ? 3.352 6.041 24.943 1.00 93.94 377 ILE A C 1
ATOM 3027 O O . ILE A 1 377 ? 4.516 5.638 24.897 1.00 93.94 377 ILE A O 1
ATOM 3031 N N . SER A 1 378 ? 2.956 7.056 25.719 1.00 88.94 378 SER A N 1
ATOM 3032 C CA . SER A 1 378 ? 3.788 7.773 26.700 1.00 88.94 378 SER A CA 1
ATOM 3033 C C . SER A 1 378 ? 3.274 7.644 28.144 1.00 88.94 378 SER A C 1
ATOM 3035 O O . SER A 1 378 ? 4.014 7.994 29.064 1.00 88.94 378 SER A O 1
ATOM 3037 N N . ASP A 1 379 ? 2.028 7.182 28.319 1.00 66.44 379 ASP A N 1
ATOM 3038 C CA . ASP A 1 379 ? 1.417 6.749 29.588 1.00 66.44 379 ASP A CA 1
ATOM 3039 C C . ASP A 1 379 ? 1.793 5.277 29.905 1.00 66.44 379 ASP A C 1
ATOM 3041 O O . ASP A 1 379 ? 1.884 4.948 31.110 1.00 66.44 379 ASP A O 1
#

Sequence (379 aa):
MLSIKRAAGDDFNYPCSRELTVMAKRLIEYYPMLRDRSQTSRAEWETVKKQLLKRVQNVTTPKKKQGSTPSRKRPRSLSFQSSHETSTDETDESTASTLILERSPPSRCSTPEAEQLCASETESPQTQARHYKTLQAMYKTKARPNKMDVAQLLDLEIQARRAFIDSDVTKEQDRPSKILKAYPCFGELDHLMDELRRVLNQGNSHFLTELKTRWGTFCERAQFYGVFKKLMRPPQLDKVKHSIAMMKALPEMFPSPMAPPKKLRHASEALLHVLESAEDPNTFLQTRPLSSPVVIICETNCILAIGTMPVLIFPKEDIHESVMYLMACYYTFHLTYPKCIATLLSVVQTEVLLDAIHDRDMTTSYKKAMADWKKFISD

pLDDT: mean 80.43, std 23.6, range [22.83, 98.19]

Solvent-accessible surface area (backbone atoms only — not comparable to full-atom values): 23179 Å² total; per-residue (Å²): 107,73,80,56,55,72,70,67,74,62,89,78,76,76,80,49,76,69,52,40,47,53,51,22,45,54,48,33,70,77,37,63,88,63,50,44,84,90,48,68,83,91,50,34,36,51,69,49,25,53,53,52,50,52,56,47,56,75,66,68,64,72,88,77,75,90,72,85,87,82,83,91,86,85,88,88,81,89,81,90,87,89,82,84,88,79,90,87,81,91,87,87,91,85,91,79,95,72,74,67,97,67,81,77,78,85,82,87,75,87,80,91,81,90,82,94,76,83,82,78,83,79,67,50,75,76,50,23,63,44,36,52,51,52,52,50,51,39,71,73,73,34,100,72,67,57,68,65,67,49,51,54,36,56,65,63,18,40,66,65,50,45,62,56,64,77,30,83,91,51,56,63,93,50,28,57,65,55,46,42,72,72,40,60,58,56,52,35,70,71,53,28,49,50,38,36,37,50,76,75,44,66,87,49,90,55,49,68,60,54,36,53,51,37,44,51,56,47,50,59,51,48,50,54,50,26,36,76,70,67,65,38,74,81,90,56,92,52,60,54,64,40,39,54,51,49,57,52,32,44,35,73,73,25,50,30,93,39,78,52,61,92,87,48,94,49,48,27,63,60,49,40,46,70,61,55,101,85,57,53,70,66,62,49,37,72,68,51,94,59,60,56,52,33,38,39,36,55,97,77,32,29,36,37,28,42,38,79,41,81,44,44,77,47,59,41,80,52,54,72,53,44,64,60,56,45,50,20,47,34,64,65,43,61,53,63,68,59,60,28,35,30,32,31,54,54,47,45,36,46,74,36,71,66,45,88,78,52,78,87,68,61,35,72,52,34,55,50,41,50,51,56,49,56,46,66,79,73,110

Nearest PDB structures (foldseek):
  7lvv-assembly1_B  TM=3.882E-01  e=2.762E+00  Deinococcus wulumuqiensis
  7lo5-assembly1_B  TM=3.810E-01  e=5.095E+00  Deinococcus wulumuqiensis
  7lo5-assembly1_D  TM=4.032E-01  e=7.664E+00  Deinococcus wulumuqiensis
  7lo5-assembly1_A  TM=3.794E-01  e=8.487E+00  Deinococcus wulumuqiensis

Foldseek 3Di:
DLVVVVVVPPPDDDDDLVRLQVVLVVCCVVPVVQFDPVDDPVCRSVVVSVVVVVVVVVVPDDDDPDDDDDDDDDDDDDDDDDDDDDDDDDDDDDDDDFFFPDADDDDDDDDDDDDDDDDDDLDDQVRLVVLLVVQVVQVVPDVDHDPVSNLVSCLNNVVVLCCVLVDPVDDLLCLVVVSCVSHVCLLPLVSLLLLLCCQQPVPDPCLSVLLVVLLVVVLVLLQVLCVVVVQDDHDDPPPLVRLVSSLQSLCVLQWFPDADPPVDPGLSQLEEDEDDPPDDPLNVLQPDPAQAWYWYHYPFWIFIHGRNGTRYIGGSSCSSVVVVSSLSCCSSSVHGDDRGRLLSSVCCCCRRSVHDGDPSSCDPSNVVSVVSSVVSVVD

Mean predicted aligned error: 15.96 Å

Organism: Gymnodraco acuticeps (NCBI:txid8218)

Radius of gyration: 27.99 Å; Cα contacts (8 Å, |Δi|>4): 376; chains: 1; bounding box: 67×58×89 Å

Secondary structure (DSSP, 8-state):
-HHHHTTS-S--PPPPHHHHHHHHHHHHHH-GGG--TTS-TTSTTHHHHHHHHHHHHHHH-------PPPPP-----------------------------PPPPPP-----------------HHHHHHHHHHHHHHHHH-SS--HHHHHHHHHHSHHHHHHHHT-TTS-GGGHHHHHHHH-GGGGSHHHHHHHHHHHHHTT-TTHHHHHHHHHHHHHHHHHHHHHHTTSSPSPPS-HHHHHHHHHHHHHHHS--SSPPPTT-SSGGGGTEEE--TT--HHHHHHH-S--SEEEEE-SSEEEEEETTEEEEEEESGGGGGHHHHHHHHHHHHT-PPPTTTHHHHHHHIIIII-----TTT--HHHHHHHHHHHHHTT-